Protein AF-0000000075699768 (afdb_homodimer)

Sequence (446 aa):
MLASASRFATNVLIFNASPRAYGNTYKLLEQVKKGVESKGKTAELVQLSQLKFDGCIACLECKLKGKESKPGCVVQDDFTQYIDRIKDVDAFVLGSPVYWSNLSSLYYKAYEKIMYSFHNYDNDKPYKMTRPIKTGLIFSGGAPKDYFDNGYKAMCKQQSDILKFIFKGHSEYMTMPSQLLLPDTSRLHIPSERIEEKKTFNAEHLEELKQNAFEMGVRLASEMLASASRFATNVLIFNASPRAYGNTYKLLEQVKKGVESKGKTAELVQLSQLKFDGCIACLECKLKGKESKPGCVVQDDFTQYIDRIKDVDAFVLGSPVYWSNLSSLYYKAYEKIMYSFHNYDNDKPYKMTRPIKTGLIFSGGAPKDYFDNGYKAMCKQQSDILKFIFKGHSEYMTMPSQLLLPDTSRLHIPSERIEEKKTFNAEHLEELKQNAFEMGVRLASE

Structure (mmCIF, N/CA/C/O backbone):
data_AF-0000000075699768-model_v1
#
loop_
_entity.id
_entity.type
_entity.pdbx_description
1 polymer 'Iron-sulfur flavoprotein, putative'
#
loop_
_atom_site.group_PDB
_atom_site.id
_atom_site.type_symbol
_atom_site.label_atom_id
_atom_site.label_alt_id
_atom_site.label_comp_id
_atom_site.label_asym_id
_atom_site.label_entity_id
_atom_site.label_seq_id
_atom_site.pdbx_PDB_ins_code
_atom_site.Cartn_x
_atom_site.Cartn_y
_atom_site.Cartn_z
_atom_site.occupancy
_atom_site.B_iso_or_equiv
_atom_site.auth_seq_id
_atom_site.auth_comp_id
_atom_site.auth_asym_id
_atom_site.auth_atom_id
_atom_site.pdbx_PDB_model_num
ATOM 1 N N . MET A 1 1 ? 4.984 34.875 37.812 1 28.58 1 MET A N 1
ATOM 2 C CA . MET A 1 1 ? 4.168 34.781 36.594 1 28.58 1 MET A CA 1
ATOM 3 C C . MET A 1 1 ? 4.531 33.5 35.812 1 28.58 1 MET A C 1
ATOM 5 O O . MET A 1 1 ? 5.652 33.375 35.312 1 28.58 1 MET A O 1
ATOM 9 N N . LEU A 1 2 ? 4.203 32.281 36.219 1 28.08 2 LEU A N 1
ATOM 10 C CA . LEU A 1 2 ? 4.691 30.984 35.781 1 28.08 2 LEU A CA 1
ATOM 11 C C . LEU A 1 2 ? 4.621 30.859 34.281 1 28.08 2 LEU A C 1
ATOM 13 O O . LEU A 1 2 ? 3.551 31.047 33.688 1 28.08 2 LEU A O 1
ATOM 17 N N . ALA A 1 3 ? 5.59 31.312 33.5 1 34.59 3 ALA A N 1
ATOM 18 C CA . ALA A 1 3 ? 5.805 31.078 32.094 1 34.59 3 ALA A CA 1
ATOM 19 C C . ALA A 1 3 ? 5.34 29.672 31.688 1 34.59 3 ALA A C 1
ATOM 21 O O . ALA A 1 3 ? 5.91 28.672 32.125 1 34.59 3 ALA A O 1
ATOM 22 N N . SER A 1 4 ? 4.023 29.344 31.703 1 34.34 4 SER A N 1
ATOM 23 C CA . SER A 1 4 ? 3.275 28.109 31.469 1 34.34 4 SER A CA 1
ATOM 24 C C . SER A 1 4 ? 4 27.219 30.469 1 34.34 4 SER A C 1
ATOM 26 O O . SER A 1 4 ? 4.773 27.703 29.641 1 34.34 4 SER A O 1
ATOM 28 N N . ALA A 1 5 ? 4.273 25.969 30.781 1 36.47 5 ALA A N 1
ATOM 29 C CA . ALA A 1 5 ? 4.781 24.828 30.031 1 36.47 5 ALA A CA 1
ATOM 30 C C . ALA A 1 5 ? 4.383 24.922 28.562 1 36.47 5 ALA A C 1
ATOM 32 O O . ALA A 1 5 ? 3.297 24.484 28.172 1 36.47 5 ALA A O 1
ATOM 33 N N . SER A 1 6 ? 4.16 25.922 27.875 1 39.47 6 SER A N 1
ATOM 34 C CA . SER A 1 6 ? 3.963 26.141 26.438 1 39.47 6 SER A CA 1
ATOM 35 C C . SER A 1 6 ? 4.801 25.172 25.609 1 39.47 6 SER A C 1
ATOM 37 O O . SER A 1 6 ? 5.922 25.5 25.219 1 39.47 6 SER A O 1
ATOM 39 N N . ARG A 1 7 ? 5.418 24.047 26.156 1 43.53 7 ARG A N 1
ATOM 40 C CA . ARG A 1 7 ? 6.219 22.906 25.75 1 43.53 7 ARG A CA 1
ATOM 41 C C . ARG A 1 7 ? 6.117 22.656 24.25 1 43.53 7 ARG A C 1
ATOM 43 O O . ARG A 1 7 ? 5.02 22.531 23.703 1 43.53 7 ARG A O 1
ATOM 50 N N . PHE A 1 8 ? 7.082 23.094 23.406 1 52.91 8 PHE A N 1
ATOM 51 C CA . PHE A 1 8 ? 7.422 23.406 22.016 1 52.91 8 PHE A CA 1
ATOM 52 C C . PHE A 1 8 ? 6.957 22.297 21.078 1 52.91 8 PHE A C 1
ATOM 54 O O . PHE A 1 8 ? 7.598 21.25 20.984 1 52.91 8 PHE A O 1
ATOM 61 N N . ALA A 1 9 ? 5.648 22.141 20.906 1 73.5 9 ALA A N 1
ATOM 62 C CA . ALA A 1 9 ? 4.93 21.172 20.078 1 73.5 9 ALA A CA 1
ATOM 63 C C . ALA A 1 9 ? 5.539 21.078 18.688 1 73.5 9 ALA A C 1
ATOM 65 O O . ALA A 1 9 ? 6.082 22.062 18.172 1 73.5 9 ALA A O 1
ATOM 66 N N . THR A 1 10 ? 5.914 19.938 18.297 1 90.25 10 THR A N 1
ATOM 67 C CA . THR A 1 10 ? 6.465 19.656 16.969 1 90.25 10 THR A CA 1
ATOM 68 C C . THR A 1 10 ? 5.66 20.391 15.891 1 90.25 10 THR A C 1
ATOM 70 O O . THR A 1 10 ? 4.43 20.312 15.867 1 90.25 10 THR A O 1
ATOM 73 N N . ASN A 1 11 ? 6.395 21.328 15.156 1 96.12 11 ASN A N 1
ATOM 74 C CA . ASN A 1 11 ? 5.73 22.047 14.07 1 96.12 11 ASN A CA 1
ATOM 75 C C . ASN A 1 11 ? 5.473 21.125 12.875 1 96.12 11 ASN A C 1
ATOM 77 O O . ASN A 1 11 ? 4.441 21.25 12.211 1 96.12 11 ASN A O 1
ATOM 81 N N . VAL A 1 12 ? 6.465 20.297 12.594 1 98.44 12 VAL A N 1
ATOM 82 C CA . VAL A 1 12 ? 6.355 19.422 11.422 1 98.44 12 VAL A CA 1
ATOM 83 C C . VAL A 1 12 ? 6.711 17.984 11.812 1 98.44 12 VAL A C 1
ATOM 85 O O . VAL A 1 12 ? 7.77 17.75 12.398 1 98.44 12 VAL A O 1
ATOM 88 N N . LEU A 1 13 ? 5.801 17.078 11.555 1 98.75 13 LEU A N 1
ATOM 89 C CA . LEU A 1 13 ? 6.07 15.648 11.703 1 98.75 13 LEU A CA 1
ATOM 90 C C . LEU A 1 13 ? 6.539 15.047 10.391 1 98.75 13 LEU A C 1
ATOM 92 O O . LEU A 1 13 ? 5.938 15.289 9.336 1 98.75 13 LEU A O 1
ATOM 96 N N . ILE A 1 14 ? 7.648 14.359 10.422 1 98.94 14 ILE A N 1
ATOM 97 C CA . ILE A 1 14 ? 8.211 13.695 9.25 1 98.94 14 ILE A CA 1
ATOM 98 C C . ILE A 1 14 ? 8.273 12.188 9.492 1 98.94 14 ILE A C 1
ATOM 100 O O . ILE A 1 14 ? 8.961 11.727 10.406 1 98.94 14 ILE A O 1
ATOM 104 N N . PHE A 1 15 ? 7.559 11.43 8.641 1 98.94 15 PHE A N 1
ATOM 105 C CA . PHE A 1 15 ? 7.492 9.984 8.797 1 98.94 15 PHE A CA 1
ATOM 106 C C . PHE A 1 15 ? 8.312 9.281 7.723 1 98.94 15 PHE A C 1
ATOM 108 O O . PHE A 1 15 ? 8.078 9.477 6.531 1 98.94 15 PHE A O 1
ATOM 115 N N . ASN A 1 16 ? 9.289 8.492 8.156 1 98.94 16 ASN A N 1
ATOM 116 C CA . ASN A 1 16 ? 10.062 7.633 7.266 1 98.94 16 ASN A CA 1
ATOM 117 C C . ASN A 1 16 ? 9.453 6.238 7.168 1 98.94 16 ASN A C 1
ATOM 119 O O . ASN A 1 16 ? 9.555 5.441 8.102 1 98.94 16 ASN A O 1
ATOM 123 N N . ALA A 1 17 ? 8.914 5.965 6 1 98.88 17 ALA A N 1
ATOM 124 C CA . ALA A 1 17 ? 8.234 4.684 5.809 1 98.88 17 ALA A CA 1
ATOM 125 C C . ALA A 1 17 ? 9.133 3.686 5.094 1 98.88 17 ALA A C 1
ATOM 127 O O . ALA A 1 17 ? 8.656 2.721 4.492 1 98.88 17 ALA A O 1
ATOM 128 N N . SER A 1 18 ? 10.398 3.941 5.082 1 98.69 18 SER A N 1
ATOM 129 C CA . SER A 1 18 ? 11.375 2.959 4.629 1 98.69 18 SER A CA 1
ATOM 130 C C . SER A 1 18 ? 11.719 1.968 5.734 1 98.69 18 SER A C 1
ATOM 132 O O . SER A 1 18 ? 11.891 2.355 6.895 1 98.69 18 SER A O 1
ATOM 134 N N . PRO A 1 19 ? 11.789 0.681 5.348 1 98.06 19 PRO A N 1
ATOM 135 C CA . PRO A 1 19 ? 12.234 -0.272 6.367 1 98.06 19 PRO A CA 1
ATOM 136 C C . PRO A 1 19 ? 13.648 0.005 6.855 1 98.06 19 PRO A C 1
ATOM 138 O O . PRO A 1 19 ? 13.977 -0.272 8.016 1 98.06 19 PRO A O 1
ATOM 141 N N . ARG A 1 20 ? 14.492 0.471 5.988 1 96.5 20 ARG A N 1
ATOM 142 C CA . ARG A 1 20 ? 15.852 0.847 6.367 1 96.5 20 ARG A CA 1
ATOM 143 C C . ARG A 1 20 ? 15.883 2.252 6.961 1 96.5 20 ARG A C 1
ATOM 145 O O . ARG A 1 20 ? 15.492 3.217 6.301 1 96.5 20 ARG A O 1
ATOM 152 N N . ALA A 1 21 ? 16.438 2.41 8.125 1 96.25 21 ALA A N 1
ATOM 153 C CA . ALA A 1 21 ? 16.359 3.65 8.891 1 96.25 21 ALA A CA 1
ATOM 154 C C . ALA A 1 21 ? 17.234 4.738 8.266 1 96.25 21 ALA A C 1
ATOM 156 O O . ALA A 1 21 ? 16.906 5.922 8.344 1 96.25 21 ALA A O 1
ATOM 157 N N . TYR A 1 22 ? 18.344 4.34 7.691 1 96.56 22 TYR A N 1
ATOM 158 C CA . TYR A 1 22 ? 19.297 5.328 7.215 1 96.56 22 TYR A CA 1
ATOM 159 C C . TYR A 1 22 ? 19.656 5.082 5.754 1 96.56 22 TYR A C 1
ATOM 161 O O . TYR A 1 22 ? 20.844 5.078 5.391 1 96.56 22 TYR A O 1
ATOM 169 N N . GLY A 1 23 ? 18.547 4.812 4.969 1 96.19 23 GLY A N 1
ATOM 170 C CA . GLY A 1 23 ? 18.719 4.566 3.547 1 96.19 23 GLY A CA 1
ATOM 171 C C . GLY A 1 23 ? 18.5 5.801 2.695 1 96.19 23 GLY A C 1
ATOM 172 O O . GLY A 1 23 ? 18.75 6.922 3.143 1 96.19 23 GLY A O 1
ATOM 173 N N . ASN A 1 24 ? 18.109 5.582 1.478 1 96.19 24 ASN A N 1
ATOM 174 C CA . ASN A 1 24 ? 17.953 6.637 0.481 1 96.19 24 ASN A CA 1
ATOM 175 C C . ASN A 1 24 ? 16.844 7.609 0.859 1 96.19 24 ASN A C 1
ATOM 177 O O . ASN A 1 24 ? 17.031 8.828 0.781 1 96.19 24 ASN A O 1
ATOM 181 N N . THR A 1 25 ? 15.727 7.09 1.279 1 98.62 25 THR A N 1
ATOM 182 C CA . THR A 1 25 ? 14.586 7.922 1.656 1 98.62 25 THR A CA 1
ATOM 183 C C . THR A 1 25 ? 14.961 8.859 2.797 1 98.62 25 THR A C 1
ATOM 185 O O . THR A 1 25 ? 14.641 10.055 2.758 1 98.62 25 THR A O 1
ATOM 188 N N . TYR A 1 26 ? 15.688 8.32 3.734 1 98.62 26 TYR A N 1
ATOM 189 C CA . TYR A 1 26 ? 16.125 9.086 4.898 1 98.62 26 TYR A CA 1
ATOM 190 C C . TYR A 1 26 ? 16.984 10.273 4.48 1 98.62 26 TYR A C 1
ATOM 192 O O . TYR A 1 26 ? 16.875 11.359 5.051 1 98.62 26 TYR A O 1
ATOM 200 N N . LYS A 1 27 ? 17.812 10.125 3.521 1 98.19 27 LYS A N 1
ATOM 201 C CA . LYS A 1 27 ? 18.719 11.18 3.068 1 98.19 27 LYS A CA 1
ATOM 202 C C . LYS A 1 27 ? 17.938 12.438 2.693 1 98.19 27 LYS A C 1
ATOM 204 O O . LYS A 1 27 ? 18.359 13.555 3.018 1 98.19 27 LYS A O 1
ATOM 209 N N . LEU A 1 28 ? 16.828 12.25 2.049 1 98.81 28 LEU A N 1
ATOM 210 C CA . LEU A 1 28 ? 16.031 13.414 1.65 1 98.81 28 LEU A CA 1
ATOM 211 C C . LEU A 1 28 ? 15.188 13.922 2.812 1 98.81 28 LEU A C 1
ATOM 213 O O . LEU A 1 28 ? 15.047 15.133 2.994 1 98.81 28 LEU A O 1
ATOM 217 N N . LEU A 1 29 ? 14.688 13.031 3.625 1 98.94 29 LEU A N 1
ATOM 218 C CA . LEU A 1 29 ? 13.859 13.445 4.75 1 98.94 29 LEU A CA 1
ATOM 219 C C . LEU A 1 29 ? 14.672 14.273 5.746 1 98.94 29 LEU A C 1
ATOM 221 O O . LEU A 1 29 ? 14.148 15.211 6.352 1 98.94 29 LEU A O 1
ATOM 225 N N . GLU A 1 30 ? 15.891 13.891 5.914 1 98.88 30 GLU A N 1
ATOM 226 C CA . GLU A 1 30 ? 16.781 14.664 6.789 1 98.88 30 GLU A CA 1
ATOM 227 C C . GLU A 1 30 ? 16.953 16.094 6.277 1 98.88 30 GLU A C 1
ATOM 229 O O . GLU A 1 30 ? 17.031 17.031 7.066 1 98.88 30 GLU A O 1
ATOM 234 N N . GLN A 1 31 ? 17.031 16.25 4.949 1 98.94 31 GLN A N 1
ATOM 235 C CA . GLN A 1 31 ? 17.141 17.594 4.367 1 98.94 31 GLN A CA 1
ATOM 236 C C . GLN A 1 31 ? 15.852 18.391 4.586 1 98.94 31 GLN A C 1
ATOM 238 O O . GLN A 1 31 ? 15.898 19.594 4.832 1 98.94 31 GLN A O 1
ATOM 243 N N . VAL A 1 32 ? 14.672 17.734 4.492 1 98.94 32 VAL A N 1
ATOM 244 C CA . VAL A 1 32 ? 13.414 18.406 4.812 1 98.94 32 VAL A CA 1
ATOM 245 C C . V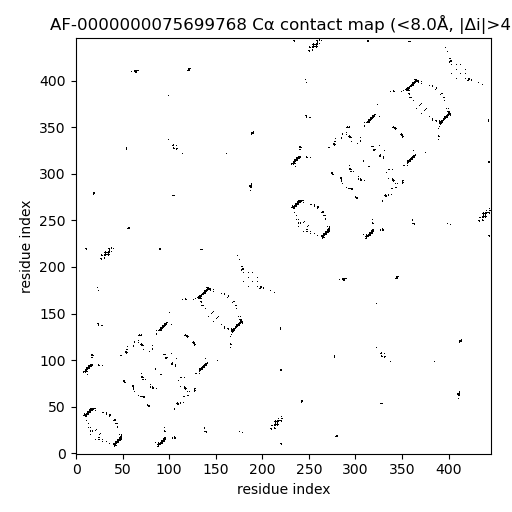AL A 1 32 ? 13.461 18.938 6.242 1 98.94 32 VAL A C 1
ATOM 247 O O . VAL A 1 32 ? 13.094 20.078 6.496 1 98.94 32 VAL A O 1
ATOM 250 N N . LYS A 1 33 ? 13.914 18.031 7.145 1 98.94 33 LYS A N 1
ATOM 251 C CA . LYS A 1 33 ? 14.023 18.438 8.547 1 98.94 33 LYS A CA 1
ATOM 252 C C . LYS A 1 33 ? 14.906 19.672 8.695 1 98.94 33 LYS A C 1
ATOM 254 O O . LYS A 1 33 ? 14.531 20.609 9.398 1 98.94 33 LYS A O 1
ATOM 259 N N . LYS A 1 34 ? 16.031 19.641 8.07 1 98.88 34 LYS A N 1
ATOM 260 C CA . LYS A 1 34 ? 16.938 20.781 8.125 1 98.88 34 LYS A CA 1
ATOM 261 C C . LYS A 1 34 ? 16.281 22.047 7.562 1 98.88 34 LYS A C 1
ATOM 263 O O . LYS A 1 34 ? 16.5 23.141 8.086 1 98.88 34 LYS A O 1
ATOM 268 N N . GLY A 1 35 ? 15.531 21.906 6.477 1 98.88 35 GLY A N 1
ATOM 269 C CA . GLY A 1 35 ? 14.797 23.031 5.918 1 98.88 35 GLY A CA 1
ATOM 270 C C . GLY A 1 35 ? 13.797 23.641 6.891 1 98.88 35 GLY A C 1
ATOM 271 O O . GLY A 1 35 ? 13.719 24.859 7.031 1 98.88 35 GLY A O 1
ATOM 272 N N . VAL A 1 36 ? 13.055 22.781 7.582 1 98.75 36 VAL A N 1
ATOM 273 C CA . VAL A 1 36 ? 12.102 23.234 8.594 1 98.75 36 VAL A CA 1
ATOM 274 C C . VAL A 1 36 ? 12.836 24 9.695 1 98.75 36 VAL A C 1
ATOM 276 O O . VAL A 1 36 ? 12.43 25.094 10.078 1 98.75 36 VAL A O 1
ATOM 279 N N . GLU A 1 37 ? 13.922 23.406 10.117 1 98.44 37 GLU A N 1
ATOM 280 C CA . GLU A 1 37 ? 14.68 23.969 11.234 1 98.44 37 GLU A CA 1
ATOM 281 C C . GLU A 1 37 ? 15.344 25.281 10.852 1 98.44 37 GLU A C 1
ATOM 283 O O . GLU A 1 37 ? 15.531 26.156 11.695 1 98.44 37 GLU A O 1
ATOM 288 N N . SER A 1 38 ? 15.688 25.438 9.633 1 98.31 38 SER A N 1
ATOM 289 C CA . SER A 1 38 ? 16.297 26.672 9.156 1 98.31 38 SER A CA 1
ATOM 290 C C . SER A 1 38 ? 15.336 27.844 9.297 1 98.31 38 SER A C 1
ATOM 292 O O . SER A 1 38 ? 15.766 29 9.305 1 98.31 38 SER A O 1
ATOM 294 N N . LYS A 1 39 ? 14.062 27.609 9.469 1 97.69 39 LYS A N 1
ATOM 295 C CA . LYS A 1 39 ? 13.047 28.641 9.633 1 97.69 39 LYS A CA 1
ATOM 296 C C . LYS A 1 39 ? 12.695 28.844 11.102 1 97.69 39 LYS A C 1
ATOM 298 O O . LYS A 1 39 ? 11.703 29.5 11.43 1 97.69 39 LYS A O 1
ATOM 303 N N . GLY A 1 40 ? 13.461 28.188 12.023 1 96.62 40 GLY A N 1
ATOM 304 C CA . GLY A 1 40 ? 13.242 28.328 13.453 1 96.62 40 GLY A CA 1
ATOM 305 C C . GLY A 1 40 ? 12.109 27.453 13.977 1 96.62 40 GLY A C 1
ATOM 306 O O . GLY A 1 40 ? 11.641 27.656 15.094 1 96.62 40 GLY A O 1
ATOM 307 N N . LYS A 1 41 ? 11.633 26.594 13.125 1 97.5 41 LYS A N 1
ATOM 308 C CA . LYS A 1 41 ? 10.562 25.672 13.523 1 97.5 41 LYS A CA 1
ATOM 309 C C . LYS A 1 41 ? 11.133 24.312 13.906 1 97.5 41 LYS A C 1
ATOM 311 O O . LYS A 1 41 ? 12.281 24 13.594 1 97.5 41 LYS A O 1
ATOM 316 N N . THR A 1 42 ? 10.359 23.531 14.555 1 97.88 42 THR A N 1
ATOM 317 C CA . THR A 1 42 ? 10.797 22.219 15.023 1 97.88 42 THR A CA 1
ATOM 318 C C . THR A 1 42 ? 10.234 21.109 14.133 1 97.88 42 THR A C 1
ATOM 320 O O . THR A 1 42 ? 9.109 21.219 13.656 1 97.88 42 THR A O 1
ATOM 323 N N . ALA A 1 43 ? 11.07 20.125 13.906 1 98.44 43 ALA A N 1
ATOM 324 C CA . ALA A 1 43 ? 10.664 18.938 13.148 1 98.44 43 ALA A CA 1
ATOM 325 C C . ALA A 1 43 ? 11.047 17.656 13.883 1 98.44 43 ALA A C 1
ATOM 327 O O . ALA A 1 43 ? 12.133 17.578 14.469 1 98.44 43 ALA A O 1
ATOM 328 N N . GLU A 1 44 ? 10.18 16.734 13.867 1 98.5 44 GLU A N 1
ATOM 329 C CA . GLU A 1 44 ? 10.445 15.406 14.414 1 98.5 44 GLU A CA 1
ATOM 330 C C . GLU A 1 44 ? 10.422 14.344 13.32 1 98.5 44 GLU A C 1
ATOM 332 O O . GLU A 1 44 ? 9.422 14.188 12.617 1 98.5 44 GLU A O 1
ATOM 337 N N . LEU A 1 45 ? 11.523 13.734 13.156 1 98.69 45 LEU A N 1
ATOM 338 C CA . LEU A 1 45 ? 11.648 12.633 12.203 1 98.69 45 LEU A CA 1
ATOM 339 C C . LEU A 1 45 ? 11.391 11.289 12.883 1 98.69 45 LEU A C 1
ATOM 341 O O . LEU A 1 45 ? 12.117 10.914 13.805 1 98.69 45 LEU A O 1
ATOM 345 N N . VAL A 1 46 ? 10.359 10.602 12.453 1 98.81 46 VAL A N 1
ATOM 346 C CA . VAL A 1 46 ? 9.898 9.359 13.062 1 98.81 46 VAL A CA 1
ATOM 347 C C . VAL A 1 46 ? 10.18 8.188 12.125 1 98.81 46 VAL A C 1
ATOM 349 O O . VAL A 1 46 ? 9.734 8.188 10.977 1 98.81 46 VAL A O 1
ATOM 352 N N . GLN A 1 47 ? 10.914 7.234 12.602 1 98.88 47 GLN A N 1
ATOM 353 C CA . GLN A 1 47 ? 11.172 6.012 11.859 1 98.88 47 GLN A CA 1
ATOM 354 C C . GLN A 1 47 ? 10.062 4.988 12.078 1 98.88 47 GLN A C 1
ATOM 356 O O . GLN A 1 47 ? 10.023 4.316 13.109 1 98.88 47 GLN A O 1
ATOM 361 N N . LEU A 1 48 ? 9.258 4.75 11.062 1 98.81 48 LEU A N 1
ATOM 362 C CA . LEU A 1 48 ? 8.055 3.945 11.242 1 98.81 48 LEU A CA 1
ATOM 363 C C . LEU A 1 48 ? 8.406 2.488 11.523 1 98.81 48 LEU A C 1
ATOM 365 O O . LEU A 1 48 ? 7.699 1.806 12.266 1 98.81 48 LEU A O 1
ATOM 369 N N . SER A 1 49 ? 9.5 2.012 10.914 1 98.44 49 SER A N 1
ATOM 370 C CA . SER A 1 49 ? 9.883 0.611 11.078 1 98.44 49 SER A CA 1
ATOM 371 C C . SER A 1 49 ? 10.273 0.308 12.523 1 98.44 49 SER A C 1
ATOM 373 O O . SER A 1 49 ? 10.383 -0.857 12.906 1 98.44 49 SER A O 1
ATOM 375 N N . GLN A 1 50 ? 10.461 1.329 13.336 1 98.19 50 GLN A N 1
ATOM 376 C CA . GLN A 1 50 ? 10.844 1.145 14.734 1 98.19 50 GLN A CA 1
ATOM 377 C C . GLN A 1 50 ? 9.633 1.211 15.656 1 98.19 50 GLN A C 1
ATOM 379 O O . GLN A 1 50 ? 9.758 1.06 16.875 1 98.19 50 GLN A O 1
ATOM 384 N N . LEU A 1 51 ? 8.477 1.453 15.109 1 98.38 51 LEU A N 1
ATOM 385 C CA . LEU A 1 51 ? 7.219 1.48 15.852 1 98.38 51 LEU A CA 1
ATOM 386 C C . LEU A 1 51 ? 6.473 0.159 15.711 1 98.38 51 LEU A C 1
ATOM 388 O O . LEU A 1 51 ? 6.465 -0.441 14.633 1 98.38 51 LEU A O 1
ATOM 392 N N . LYS A 1 52 ? 5.906 -0.233 16.766 1 97.56 52 LYS A N 1
ATOM 393 C CA . LYS A 1 52 ? 4.98 -1.361 16.719 1 97.56 52 LYS A CA 1
ATOM 394 C C . LYS A 1 52 ? 3.555 -0.892 16.453 1 97.56 52 LYS A C 1
ATOM 396 O O . LYS A 1 52 ? 2.875 -0.403 17.359 1 97.56 52 LYS A O 1
ATOM 401 N N . PHE A 1 53 ? 3.115 -1.043 15.195 1 97.94 53 PHE A N 1
ATOM 402 C CA . PHE A 1 53 ? 1.761 -0.653 14.82 1 97.94 53 PHE A CA 1
ATOM 403 C C . PHE A 1 53 ? 1.32 -1.381 13.555 1 97.94 53 PHE A C 1
ATOM 405 O O . PHE A 1 53 ? 2.148 -1.943 12.836 1 97.94 53 PHE A O 1
ATOM 412 N N . ASP A 1 54 ? 0.044 -1.486 13.367 1 96.12 54 ASP A N 1
ATOM 413 C CA . ASP A 1 54 ? -0.545 -2.043 12.148 1 96.12 54 ASP A CA 1
ATOM 414 C C . ASP A 1 54 ? -1.419 -1.01 11.438 1 96.12 54 ASP A C 1
ATOM 416 O O . ASP A 1 54 ? -1.523 0.135 11.891 1 96.12 54 ASP A O 1
ATOM 420 N N . GLY A 1 55 ? -1.902 -1.388 10.25 1 97.56 55 GLY A N 1
ATOM 421 C CA . GLY A 1 55 ? -2.838 -0.53 9.539 1 97.56 55 GLY A CA 1
ATOM 422 C C . GLY A 1 55 ? -4.23 -0.542 10.141 1 97.56 55 GLY A C 1
ATOM 423 O O . GLY A 1 55 ? -4.434 -1.055 11.242 1 97.56 55 GLY A O 1
ATOM 424 N N . CYS A 1 56 ? -5.121 0.077 9.5 1 97.94 56 CYS A N 1
ATOM 425 C CA . CYS A 1 56 ? -6.516 0.135 9.914 1 97.94 56 CYS A CA 1
ATOM 426 C C . CYS A 1 56 ? -7.113 -1.264 10.016 1 97.94 56 CYS A C 1
ATOM 428 O O . CYS A 1 56 ? -6.918 -2.094 9.133 1 97.94 56 CYS A O 1
ATOM 430 N N . ILE A 1 57 ? -7.855 -1.487 11.062 1 97.62 57 ILE A N 1
ATOM 431 C CA . ILE A 1 57 ? -8.461 -2.801 11.242 1 97.62 57 ILE A CA 1
ATOM 432 C C . ILE A 1 57 ? -9.922 -2.762 10.797 1 97.62 57 ILE A C 1
ATOM 434 O O . ILE A 1 57 ? -10.672 -3.711 11.031 1 97.62 57 ILE A O 1
ATOM 438 N N . ALA A 1 58 ? -10.305 -1.651 10.258 1 97.06 58 ALA A N 1
ATOM 439 C CA . ALA A 1 58 ? -11.625 -1.443 9.664 1 97.06 58 ALA A CA 1
ATOM 440 C C . ALA A 1 58 ? -12.727 -1.692 10.688 1 97.06 58 ALA A C 1
ATOM 442 O O . ALA A 1 58 ? -13.781 -2.248 10.352 1 97.06 58 ALA A O 1
ATOM 443 N N . CYS A 1 59 ? -12.531 -1.247 11.898 1 96.06 59 CYS A N 1
ATOM 444 C CA . CYS A 1 59 ? -13.555 -1.412 12.93 1 96.06 59 CYS A CA 1
ATOM 445 C C . CYS A 1 59 ? -14.617 -0.332 12.812 1 96.06 59 CYS A C 1
ATOM 447 O O . CYS A 1 59 ? -15.719 -0.481 13.344 1 96.06 59 CYS A O 1
ATOM 449 N N . LEU A 1 60 ? -14.273 0.812 12.258 1 95.88 60 LEU A N 1
ATOM 450 C CA . LEU A 1 60 ? -15.148 1.921 11.898 1 95.88 60 LEU A CA 1
ATOM 451 C C . LEU A 1 60 ? -15.64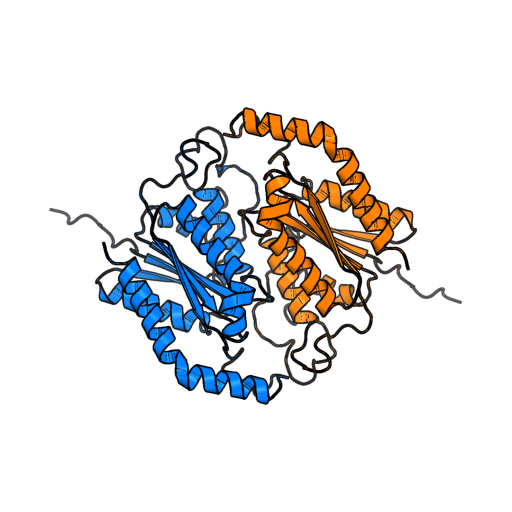1 2.65 13.141 1 95.88 60 LEU A C 1
ATOM 453 O O . LEU A 1 60 ? -16.641 3.379 13.094 1 95.88 60 LEU A O 1
ATOM 457 N N . GLU A 1 61 ? -14.953 2.443 14.25 1 96.38 61 GLU A N 1
ATOM 458 C CA . GLU A 1 61 ? -15.266 3.223 15.445 1 96.38 61 GLU A CA 1
ATOM 459 C C . GLU A 1 61 ? -15.141 4.719 15.172 1 96.38 61 GLU A C 1
ATOM 461 O O . GLU A 1 61 ? -15.891 5.523 15.734 1 96.38 61 GLU A O 1
ATOM 466 N N . CYS A 1 62 ? -14.258 5.043 14.336 1 96 62 CYS A N 1
ATOM 467 C CA . CYS A 1 62 ? -13.984 6.438 14.016 1 96 62 CYS A CA 1
ATOM 468 C C . CYS A 1 62 ? -15.078 7.012 13.117 1 96 62 CYS A C 1
ATOM 470 O O . CYS A 1 62 ? -15.07 8.203 12.812 1 96 62 CYS A O 1
ATOM 472 N N . LYS A 1 63 ? -16 6.164 12.695 1 95.94 63 LYS A N 1
ATOM 473 C CA . LYS A 1 63 ? -17.062 6.605 11.797 1 95.94 63 LYS A CA 1
ATOM 474 C C . LYS A 1 63 ? -18.422 6.582 12.492 1 95.94 63 LYS A C 1
ATOM 476 O O . LYS A 1 63 ? -19.453 6.809 11.852 1 95.94 63 LYS A O 1
ATOM 481 N N . LEU A 1 64 ? -18.484 6.273 13.75 1 95.88 64 LEU A N 1
ATOM 482 C CA . LEU A 1 64 ? -19.719 6.223 14.508 1 95.88 64 LEU A CA 1
ATOM 483 C C . LEU A 1 64 ? -20.375 7.602 14.586 1 95.88 64 LEU A C 1
ATOM 485 O O . LEU A 1 64 ? -19.672 8.617 14.562 1 95.88 64 LEU A O 1
ATOM 489 N N . LYS A 1 65 ? -21.688 7.566 14.711 1 94.94 65 LYS A N 1
ATOM 490 C CA . LYS A 1 65 ? -22.406 8.812 14.977 1 94.94 65 LYS A CA 1
ATOM 491 C C . LYS A 1 65 ? -21.859 9.508 16.219 1 94.94 65 LYS A C 1
ATOM 493 O O . LYS A 1 65 ? -21.594 8.859 17.234 1 94.94 65 LYS A O 1
ATOM 498 N N . GLY A 1 66 ? -21.641 10.812 16.109 1 92.81 66 GLY A N 1
ATOM 499 C CA . GLY A 1 66 ? -21.109 11.578 17.219 1 92.81 66 GLY A CA 1
ATOM 500 C C . GLY A 1 66 ? -19.594 11.75 17.156 1 92.81 66 GLY A C 1
ATOM 501 O O . GLY A 1 66 ? -19.016 12.492 17.953 1 92.81 66 GLY A O 1
ATOM 502 N N . LYS A 1 67 ? -18.953 11.102 16.234 1 91.56 67 LYS A N 1
ATOM 503 C CA . LYS A 1 67 ? -17.5 11.172 16.109 1 91.56 67 LYS A CA 1
ATOM 504 C C . LYS A 1 67 ? -17.094 12.047 14.93 1 91.56 67 LYS A C 1
ATOM 506 O O . LYS A 1 67 ? -15.922 12.078 14.547 1 91.56 67 LYS A O 1
ATOM 511 N N . GLU A 1 68 ? -18 12.781 14.336 1 87.88 68 GLU A N 1
ATOM 512 C CA . GLU A 1 68 ? -17.797 13.5 13.086 1 87.88 68 GLU A CA 1
ATOM 513 C C . GLU A 1 68 ? -16.766 14.617 13.25 1 87.88 68 GLU A 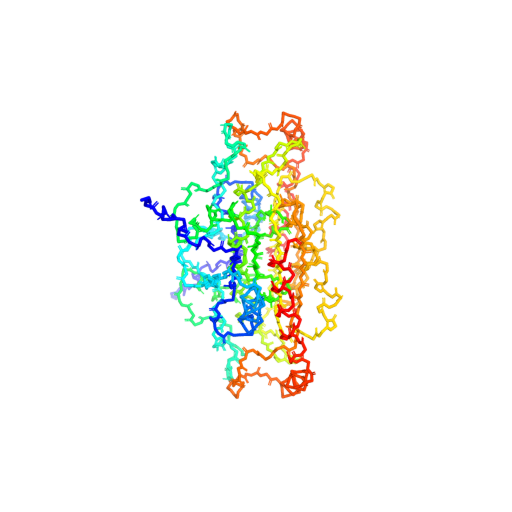C 1
ATOM 515 O O . GLU A 1 68 ? -16.156 15.062 12.273 1 87.88 68 GLU A O 1
ATOM 520 N N . SER A 1 69 ? -16.516 15.055 14.422 1 84.56 69 SER A N 1
ATOM 521 C CA . SER A 1 69 ? -15.609 16.172 14.633 1 84.56 69 SER A CA 1
ATOM 522 C C . SER A 1 69 ? -14.422 15.766 15.492 1 84.56 69 SER A C 1
ATOM 524 O O . SER A 1 69 ? -13.734 16.609 16.062 1 84.56 69 SER A O 1
ATOM 526 N N . LYS A 1 70 ? -14.203 14.461 15.562 1 88.62 70 LYS A N 1
ATOM 527 C CA . LYS A 1 70 ? -13.156 13.977 16.453 1 88.62 70 LYS A CA 1
ATOM 528 C C . LYS A 1 70 ? -12.195 13.047 15.719 1 88.62 70 LYS A C 1
ATOM 530 O O . LYS A 1 70 ? -12.43 11.844 15.641 1 88.62 70 LYS A O 1
ATOM 535 N N . PRO A 1 71 ? -11.094 13.656 15.273 1 93.5 71 PRO A N 1
ATOM 536 C CA . PRO A 1 71 ? -10.102 12.758 14.68 1 93.5 71 PRO A CA 1
ATOM 537 C C . PRO A 1 71 ? -9.508 11.781 15.695 1 93.5 71 PRO A C 1
ATOM 539 O O . PRO A 1 71 ? -9.398 12.109 16.875 1 93.5 71 PRO A O 1
ATOM 542 N N . GLY A 1 72 ? -9.227 10.578 15.172 1 93.94 72 GLY A N 1
ATOM 543 C CA . GLY A 1 72 ? -8.602 9.625 16.062 1 93.94 72 GLY A CA 1
ATOM 544 C C . GLY A 1 72 ? -8.859 8.18 15.664 1 93.94 72 GLY A C 1
ATOM 545 O O . GLY A 1 72 ? -9.664 7.91 14.766 1 93.94 72 GLY A O 1
ATOM 546 N N . CYS A 1 73 ? -8.172 7.324 16.328 1 96.25 73 CYS A N 1
ATOM 547 C CA . CYS A 1 73 ? -8.289 5.879 16.156 1 96.25 73 CYS A CA 1
ATOM 548 C C . CYS A 1 73 ? -8.406 5.191 17.516 1 96.25 73 CYS A C 1
ATOM 550 O O . CYS A 1 73 ? -7.672 5.52 18.453 1 96.25 73 CYS A O 1
ATOM 552 N N . VAL A 1 74 ? -9.258 4.258 17.625 1 96.56 74 VAL A N 1
ATOM 553 C CA . VAL A 1 74 ? -9.516 3.592 18.906 1 96.56 74 VAL A CA 1
ATOM 554 C C . VAL A 1 74 ? -8.398 2.592 19.188 1 96.56 74 VAL A C 1
ATOM 556 O O . VAL A 1 74 ? -8.195 2.197 20.344 1 96.56 74 VAL A O 1
ATOM 559 N N . VAL A 1 75 ? -7.758 2.121 18.125 1 96.75 75 VAL A N 1
ATOM 560 C CA . VAL A 1 75 ? -6.66 1.174 18.312 1 96.75 75 VAL A CA 1
ATOM 561 C C . VAL A 1 75 ? -5.453 1.89 18.906 1 96.75 75 VAL A C 1
ATOM 563 O O . VAL A 1 75 ? -4.973 2.881 18.359 1 96.75 75 VAL A O 1
ATOM 566 N N . GLN A 1 76 ? -5.016 1.361 20.031 1 96.75 76 GLN A N 1
ATOM 567 C CA . GLN A 1 76 ? -3.855 1.957 20.688 1 96.75 76 GLN A CA 1
ATOM 568 C C . GLN A 1 76 ? -2.578 1.198 20.344 1 96.75 76 GLN A C 1
ATOM 570 O O . GLN A 1 76 ? -2.461 0.004 20.625 1 96.75 76 GLN A O 1
ATOM 575 N N . ASP A 1 77 ? -1.704 1.848 19.703 1 97.44 77 ASP A N 1
ATOM 576 C CA . ASP A 1 77 ? -0.373 1.34 19.391 1 97.44 77 ASP A CA 1
ATOM 577 C C . ASP A 1 77 ? 0.641 2.477 19.297 1 97.44 77 ASP A C 1
ATOM 579 O O . ASP A 1 77 ? 0.349 3.609 19.688 1 97.44 77 ASP A O 1
ATOM 583 N N . ASP A 1 78 ? 1.857 2.24 18.844 1 98.25 78 ASP A N 1
ATOM 584 C CA . ASP A 1 78 ? 2.932 3.227 18.891 1 98.25 78 ASP A CA 1
ATOM 585 C C . ASP A 1 78 ? 2.656 4.383 17.938 1 98.25 78 ASP A C 1
ATOM 587 O O . ASP A 1 78 ? 3.262 5.453 18.047 1 98.25 78 ASP A O 1
ATOM 591 N N . PHE A 1 79 ? 1.737 4.188 16.984 1 98.19 79 PHE A N 1
ATOM 592 C CA . PHE A 1 79 ? 1.512 5.215 15.969 1 98.19 79 PHE A CA 1
ATOM 593 C C . PHE A 1 79 ? 0.358 6.129 16.375 1 98.19 79 PHE A C 1
ATOM 595 O O . PHE A 1 79 ? 0.229 7.238 15.852 1 98.19 79 PHE A O 1
ATOM 602 N N . THR A 1 80 ? -0.511 5.707 17.219 1 95.94 80 THR A N 1
ATOM 603 C CA . THR A 1 80 ? -1.74 6.406 17.578 1 95.94 80 THR A CA 1
ATOM 604 C C . THR A 1 80 ? -1.433 7.801 18.109 1 95.94 80 THR A C 1
ATOM 606 O O . THR A 1 80 ? -2.172 8.75 17.844 1 95.94 80 THR A O 1
ATOM 609 N N . GLN A 1 81 ? -0.4 7.883 18.828 1 96 81 GLN A N 1
ATOM 610 C CA . GLN A 1 81 ? -0.029 9.18 19.375 1 96 81 GLN A CA 1
ATOM 611 C C . GLN A 1 81 ? 0.193 10.203 18.266 1 96 81 GLN A C 1
ATOM 613 O O . GLN A 1 81 ? -0.049 11.398 18.453 1 96 81 GLN A O 1
ATOM 618 N N . TYR A 1 82 ? 0.713 9.758 17.188 1 97.25 82 TYR A N 1
ATOM 619 C CA . TYR A 1 82 ? 1.001 10.68 16.094 1 97.25 82 TYR A CA 1
ATOM 620 C C . TYR A 1 82 ? -0.281 11.109 15.391 1 97.25 82 TYR A C 1
ATOM 622 O O . TYR A 1 82 ? -0.36 12.219 14.852 1 97.25 82 TYR A O 1
ATOM 630 N N . ILE A 1 83 ? -1.284 10.25 15.383 1 95.62 83 ILE A N 1
ATOM 631 C CA . ILE A 1 83 ? -2.588 10.656 14.875 1 95.62 83 ILE A CA 1
ATOM 632 C C . ILE A 1 83 ? -3.104 11.859 15.664 1 95.62 83 ILE A C 1
ATOM 634 O O . ILE A 1 83 ? -3.555 12.852 15.086 1 95.62 83 ILE A O 1
ATOM 638 N N . ASP A 1 84 ? -2.918 11.789 16.938 1 92.56 84 ASP A N 1
ATOM 639 C CA . ASP A 1 84 ? -3.381 12.852 17.828 1 92.56 84 ASP A CA 1
ATOM 640 C C . ASP A 1 84 ? -2.564 14.125 17.625 1 92.56 84 ASP A C 1
ATOM 642 O O . ASP A 1 84 ? -3.092 15.234 17.75 1 92.56 84 ASP A O 1
ATOM 646 N N . ARG A 1 85 ? -1.381 13.945 17.312 1 95.56 85 ARG A N 1
ATOM 647 C CA . ARG A 1 85 ? -0.48 15.086 17.188 1 95.56 85 ARG A CA 1
ATOM 648 C C . ARG A 1 85 ? -0.626 15.758 15.82 1 95.56 85 ARG A C 1
ATOM 650 O O . ARG A 1 85 ? -0.36 16.953 15.68 1 95.56 85 ARG A O 1
ATOM 657 N N . ILE A 1 86 ? -1.058 15.078 14.82 1 96.25 86 ILE A N 1
ATOM 658 C CA . ILE A 1 86 ? -1.182 15.609 13.469 1 96.25 86 ILE A CA 1
ATOM 659 C C . ILE A 1 86 ? -2.162 16.781 13.461 1 96.25 86 ILE A C 1
ATOM 661 O O . ILE A 1 86 ? -1.991 17.734 12.703 1 96.25 86 ILE A O 1
ATOM 665 N N . LYS A 1 87 ? -3.109 16.828 14.352 1 90.31 87 LYS A N 1
ATOM 666 C CA . LYS A 1 87 ? -4.121 17.875 14.422 1 90.31 87 LYS A CA 1
ATOM 667 C C . LYS A 1 87 ? -3.488 19.219 14.766 1 90.31 87 LYS A C 1
ATOM 669 O O . LYS A 1 87 ? -4.078 20.266 14.508 1 90.31 87 LYS A O 1
ATOM 674 N N . ASP A 1 88 ? -2.305 19.141 15.32 1 92.5 88 ASP A N 1
ATOM 675 C CA . ASP A 1 88 ? -1.748 20.344 15.922 1 92.5 88 ASP A CA 1
ATOM 676 C C . ASP A 1 88 ? -0.5 20.812 15.164 1 92.5 88 ASP A C 1
ATOM 678 O O . ASP A 1 88 ? 0.135 21.797 15.555 1 92.5 88 ASP A O 1
ATOM 682 N N . VAL A 1 89 ? -0.111 20.125 14.125 1 95.88 89 VAL A N 1
ATOM 683 C CA . VAL A 1 89 ? 1.11 20.5 13.414 1 95.88 89 VAL A CA 1
ATOM 684 C C . VAL A 1 89 ? 0.768 21.406 12.234 1 95.88 89 VAL A C 1
ATOM 686 O O . VAL A 1 89 ? -0.384 21.453 11.805 1 95.88 89 VAL A O 1
ATOM 689 N N . ASP A 1 90 ? 1.878 22.125 11.766 1 95.56 90 ASP A N 1
ATOM 690 C CA . ASP A 1 90 ? 1.744 22.938 10.555 1 95.56 90 ASP A CA 1
ATOM 691 C C . ASP A 1 90 ? 1.706 22.062 9.305 1 95.56 90 ASP A C 1
ATOM 693 O O . ASP A 1 90 ? 1.02 22.375 8.336 1 95.56 90 ASP A O 1
ATOM 697 N N . ALA A 1 91 ? 2.467 21 9.367 1 98.25 91 ALA A N 1
ATOM 698 C CA . ALA A 1 91 ? 2.609 20.094 8.227 1 98.25 91 ALA A CA 1
ATOM 699 C C . ALA A 1 91 ? 3.064 18.719 8.664 1 98.25 91 ALA A C 1
ATOM 701 O O . ALA A 1 91 ? 3.588 18.547 9.773 1 98.25 91 ALA A O 1
ATOM 702 N N . PHE A 1 92 ? 2.793 17.75 7.855 1 98.62 92 PHE A N 1
ATOM 703 C CA . PHE A 1 92 ? 3.473 16.469 8.023 1 98.62 92 PHE A CA 1
ATOM 704 C C . PHE A 1 92 ? 3.953 15.938 6.68 1 98.62 92 PHE A C 1
ATOM 706 O O . PHE A 1 92 ? 3.424 16.312 5.629 1 98.62 92 PHE A O 1
ATOM 713 N N . VAL A 1 93 ? 5.055 15.188 6.715 1 98.94 93 VAL A N 1
ATOM 714 C CA . VAL A 1 93 ? 5.715 14.625 5.543 1 98.94 93 VAL A CA 1
ATOM 715 C C . VAL A 1 93 ? 5.758 13.102 5.652 1 98.94 93 VAL A C 1
ATOM 717 O O . VAL A 1 93 ? 6.023 12.562 6.727 1 98.94 93 VAL A O 1
ATOM 720 N N . LEU A 1 94 ? 5.457 12.406 4.594 1 98.94 94 LEU A N 1
ATOM 721 C CA . LEU A 1 94 ? 5.641 10.969 4.48 1 98.94 94 LEU A CA 1
ATOM 722 C C . LEU A 1 94 ? 6.664 10.633 3.398 1 98.94 94 LEU A C 1
ATOM 724 O O . LEU A 1 94 ? 6.551 11.102 2.266 1 98.94 94 LEU A O 1
ATOM 728 N N . GLY A 1 95 ? 7.688 9.914 3.707 1 98.94 95 GLY A N 1
ATOM 729 C CA . GLY A 1 95 ? 8.648 9.391 2.75 1 98.94 95 GLY A CA 1
ATOM 730 C C . GLY A 1 95 ? 8.562 7.883 2.594 1 98.94 95 GLY A C 1
ATOM 731 O O . GLY A 1 95 ? 8.461 7.156 3.584 1 98.94 95 GLY A O 1
ATOM 732 N N . SER A 1 96 ? 8.617 7.426 1.412 1 98.94 96 SER A N 1
ATOM 733 C CA . SER A 1 96 ? 8.5 5.996 1.147 1 98.94 96 SER A CA 1
ATOM 734 C C . SER A 1 96 ? 9.352 5.586 -0.05 1 98.94 96 SER A C 1
ATOM 736 O O . SER A 1 96 ? 9.438 6.32 -1.038 1 98.94 96 SER A O 1
ATOM 738 N N . PRO A 1 97 ? 10 4.395 0.012 1 98.62 97 PRO A N 1
ATOM 739 C CA . PRO A 1 97 ? 10.469 3.803 -1.243 1 98.62 97 PRO A CA 1
ATOM 740 C C . PRO A 1 97 ? 9.32 3.338 -2.139 1 98.62 97 PRO A C 1
ATOM 742 O O . PRO A 1 97 ? 8.172 3.264 -1.69 1 98.62 97 PRO A O 1
ATOM 745 N N . VAL A 1 98 ? 9.633 3.166 -3.406 1 98.12 98 VAL A N 1
ATOM 746 C CA . VAL A 1 98 ? 8.711 2.533 -4.348 1 98.12 98 VAL A CA 1
ATOM 747 C C . VAL A 1 98 ? 9.102 1.067 -4.539 1 98.12 98 VAL A C 1
ATOM 749 O O . VAL A 1 98 ? 10.211 0.766 -4.98 1 98.12 98 VAL A O 1
ATOM 752 N N . TYR A 1 99 ? 8.234 0.164 -4.129 1 96.31 99 TYR A N 1
ATOM 753 C CA . TYR A 1 99 ? 8.398 -1.28 -4.258 1 96.31 99 TYR A CA 1
ATOM 754 C C . TYR A 1 99 ? 7.438 -1.848 -5.297 1 96.31 99 TYR A C 1
ATOM 756 O O . TYR A 1 99 ? 6.234 -1.939 -5.051 1 96.31 99 TYR A O 1
ATOM 764 N N . TRP A 1 100 ? 8.062 -2.213 -6.477 1 93.94 100 TRP A N 1
ATOM 765 C CA . TRP A 1 100 ? 7.273 -2.826 -7.539 1 93.94 100 TRP A CA 1
ATOM 766 C C . TRP A 1 100 ? 6.047 -1.981 -7.863 1 93.94 100 TRP A C 1
ATOM 768 O O . TRP A 1 100 ? 4.918 -2.484 -7.855 1 93.94 100 TRP A O 1
ATOM 778 N N . SER A 1 101 ? 6.25 -0.705 -8.031 1 94.44 101 SER A N 1
ATOM 779 C CA . SER A 1 101 ? 5.273 0.269 -8.5 1 94.44 101 SER A CA 1
ATOM 780 C C . SER A 1 101 ? 4.266 0.616 -7.41 1 94.44 101 SER A C 1
ATOM 782 O O . SER A 1 101 ? 3.197 1.16 -7.695 1 94.44 101 SER A O 1
ATOM 784 N N . ASN A 1 102 ? 4.559 0.26 -6.215 1 97.25 102 ASN A N 1
ATOM 785 C CA . ASN A 1 102 ? 3.779 0.649 -5.043 1 97.25 102 ASN A CA 1
ATOM 786 C C . ASN A 1 102 ? 4.664 1.274 -3.967 1 97.25 102 ASN A C 1
ATOM 788 O O . ASN A 1 102 ? 5.891 1.229 -4.062 1 97.25 102 ASN A O 1
ATOM 792 N N . LEU A 1 103 ? 3.982 1.914 -3.021 1 98.5 103 LEU A N 1
ATOM 793 C CA . LEU A 1 103 ? 4.711 2.4 -1.855 1 98.5 103 LEU A CA 1
ATOM 794 C C . LEU A 1 103 ? 4.848 1.303 -0.805 1 98.5 103 LEU A C 1
ATOM 796 O O . LEU A 1 103 ? 4.293 0.215 -0.961 1 98.5 103 LEU A O 1
ATOM 800 N N . SER A 1 104 ? 5.672 1.577 0.171 1 98.75 104 SER A N 1
ATOM 801 C CA . SER A 1 104 ? 5.957 0.531 1.147 1 98.75 104 SER A CA 1
ATOM 802 C C . SER A 1 104 ? 4.73 0.219 1.998 1 98.75 104 SER A C 1
ATOM 804 O O . SER A 1 104 ? 3.889 1.091 2.23 1 98.75 104 SER A O 1
ATOM 806 N N . SER A 1 105 ? 4.672 -1.031 2.473 1 98.69 105 SER A N 1
ATOM 807 C CA . SER A 1 105 ? 3.578 -1.406 3.365 1 98.69 105 SER A CA 1
ATOM 808 C C . SER A 1 105 ? 3.561 -0.533 4.613 1 98.69 105 SER A C 1
ATOM 810 O O . SER A 1 105 ? 2.494 -0.242 5.16 1 98.69 105 SER A O 1
ATOM 812 N N . LEU A 1 106 ? 4.703 -0.067 5.078 1 98.75 106 LEU A N 1
ATOM 813 C CA . LEU A 1 106 ? 4.793 0.85 6.211 1 98.75 106 LEU A CA 1
ATOM 814 C C . LEU A 1 106 ? 4.066 2.156 5.91 1 98.75 106 LEU A C 1
ATOM 816 O O . LEU A 1 106 ? 3.342 2.68 6.762 1 98.75 106 LEU A O 1
ATOM 820 N N . TYR A 1 107 ? 4.305 2.662 4.707 1 98.88 107 TYR A N 1
ATOM 821 C CA . TYR A 1 107 ? 3.592 3.852 4.262 1 98.88 107 TYR A CA 1
ATOM 822 C C . TYR A 1 107 ? 2.084 3.654 4.359 1 98.88 107 TYR A C 1
ATOM 824 O O . TYR A 1 107 ? 1.377 4.492 4.926 1 98.88 107 TYR A O 1
ATOM 832 N N . TYR A 1 108 ? 1.641 2.52 3.881 1 98.81 108 TYR A N 1
ATOM 833 C CA . TYR A 1 108 ? 0.2 2.312 3.783 1 98.81 108 TYR A CA 1
ATOM 834 C C . TYR A 1 108 ? -0.409 2.059 5.156 1 98.81 108 TYR A C 1
ATOM 836 O O . TYR A 1 108 ? -1.553 2.439 5.418 1 98.81 108 TYR A O 1
ATOM 844 N N . LYS A 1 109 ? 0.327 1.445 6.066 1 98.69 109 LYS A N 1
ATOM 845 C CA . LYS A 1 109 ? -0.152 1.338 7.441 1 98.69 109 LYS A CA 1
ATOM 846 C C . LYS A 1 109 ? -0.471 2.713 8.023 1 98.69 109 LYS A C 1
ATOM 848 O O . LYS A 1 109 ? -1.572 2.938 8.531 1 98.69 109 LYS A O 1
ATOM 853 N N . ALA A 1 110 ? 0.461 3.6 7.914 1 98.81 110 ALA A N 1
ATOM 854 C CA . ALA A 1 110 ? 0.304 4.945 8.461 1 98.81 110 ALA A CA 1
ATOM 855 C C . ALA A 1 110 ? -0.786 5.715 7.719 1 98.81 110 ALA A C 1
ATOM 857 O O . ALA A 1 110 ? -1.642 6.348 8.344 1 98.81 110 ALA A O 1
ATOM 858 N N . TYR A 1 111 ? -0.725 5.617 6.434 1 98.69 111 TYR A N 1
ATOM 859 C CA . TYR A 1 111 ? -1.652 6.328 5.559 1 98.69 111 TYR A CA 1
ATOM 860 C C . TYR A 1 111 ? -3.096 5.953 5.875 1 98.69 111 TYR A C 1
ATOM 862 O O . TYR A 1 111 ? -3.955 6.828 6.008 1 98.69 111 TYR A O 1
ATOM 870 N N . GLU A 1 112 ? -3.344 4.652 6.016 1 98.44 112 GLU A N 1
ATOM 871 C CA . GLU A 1 112 ? -4.684 4.176 6.344 1 98.44 112 GLU A CA 1
ATOM 872 C C . GLU A 1 112 ? -5.18 4.781 7.652 1 98.44 112 GLU A C 1
ATOM 874 O O . GLU A 1 112 ? -6.285 5.328 7.715 1 98.44 112 GLU A O 1
ATOM 879 N N . LYS A 1 113 ? -4.359 4.707 8.625 1 98.06 113 LYS A N 1
ATOM 880 C CA . LYS A 1 113 ? -4.758 5.203 9.938 1 98.06 113 LYS A CA 1
ATOM 881 C C . LYS A 1 113 ? -4.977 6.711 9.914 1 98.06 113 LYS A C 1
ATOM 883 O O . LYS A 1 113 ? -5.93 7.219 10.516 1 98.06 113 LYS A O 1
ATOM 888 N N . ILE A 1 114 ? -4.117 7.43 9.25 1 98.25 114 ILE A N 1
ATOM 889 C CA . ILE A 1 114 ? -4.25 8.875 9.141 1 98.25 114 ILE A CA 1
ATOM 890 C C . ILE A 1 114 ? -5.543 9.227 8.406 1 98.25 114 ILE A C 1
ATOM 892 O O . ILE A 1 114 ? -6.355 10.008 8.906 1 98.25 114 ILE A O 1
ATOM 896 N N . MET A 1 115 ? -5.777 8.617 7.277 1 97.31 115 MET A N 1
ATOM 897 C CA . MET A 1 115 ? -6.891 8.977 6.41 1 97.31 115 MET A CA 1
ATOM 898 C C . MET A 1 115 ? -8.227 8.656 7.074 1 97.31 115 MET A C 1
ATOM 900 O O . MET A 1 115 ? -9.148 9.477 7.055 1 97.31 115 MET A O 1
ATOM 904 N N . TYR A 1 116 ? -8.336 7.531 7.688 1 96.56 116 TYR A N 1
ATOM 905 C CA . TYR A 1 116 ? -9.602 7.176 8.32 1 96.56 116 TYR A CA 1
ATOM 906 C C . TYR A 1 116 ? -9.836 8.016 9.57 1 96.56 116 TYR A C 1
ATOM 908 O O . TYR A 1 116 ? -10.984 8.32 9.906 1 96.56 116 TYR A O 1
ATOM 916 N N . SER A 1 117 ? -8.781 8.422 10.211 1 96.5 117 SER A N 1
ATOM 917 C CA . SER A 1 117 ? -8.914 9.219 11.43 1 96.5 117 SER A CA 1
ATOM 918 C C . SER A 1 117 ? -9.375 10.641 11.109 1 96.5 117 SER A C 1
ATOM 920 O O . SER A 1 117 ? -10.055 11.273 11.914 1 96.5 117 SER A O 1
ATOM 922 N N . PHE A 1 118 ? -9.047 11.141 9.891 1 96.38 118 PHE A N 1
ATOM 923 C CA . PHE A 1 118 ? -9.258 12.555 9.633 1 96.38 118 PHE A CA 1
ATOM 924 C C . PHE A 1 118 ? -10.391 12.766 8.633 1 96.38 118 PHE A C 1
ATOM 926 O O . PHE A 1 118 ? -10.836 13.891 8.422 1 96.38 118 PHE A O 1
ATOM 933 N N . HIS A 1 119 ? -10.852 11.633 8.062 1 94.06 119 HIS A N 1
ATOM 934 C CA . HIS A 1 119 ? -11.953 11.703 7.113 1 94.06 119 HIS A CA 1
ATOM 935 C C . HIS A 1 119 ? -13.281 11.383 7.785 1 94.06 119 HIS A C 1
ATOM 937 O O . HIS A 1 119 ? -13.344 10.555 8.695 1 94.06 119 HIS A O 1
ATOM 943 N N . ASN A 1 120 ? -14.32 12.016 7.352 1 89.75 120 ASN A N 1
ATOM 944 C CA . ASN A 1 120 ? -15.688 11.625 7.691 1 89.75 120 ASN A CA 1
ATOM 945 C C . ASN A 1 120 ? -16.547 11.484 6.441 1 89.75 120 ASN A C 1
ATOM 947 O O . ASN A 1 120 ? -16.25 12.078 5.402 1 89.75 120 ASN A O 1
ATOM 951 N N . TYR A 1 121 ? -17.609 10.711 6.449 1 88.62 121 TYR A N 1
ATOM 952 C CA . TYR A 1 121 ? -18.453 10.422 5.297 1 88.62 121 TYR A CA 1
ATOM 953 C C . TYR A 1 121 ? -19.531 11.484 5.137 1 88.62 121 TYR A C 1
ATOM 955 O O . TYR A 1 121 ? -20.406 11.359 4.281 1 88.62 121 TYR A O 1
ATOM 963 N N . ASP A 1 122 ? -19.375 12.562 5.867 1 84.25 122 ASP A N 1
ATOM 964 C CA . ASP A 1 122 ? -20.297 13.688 5.715 1 84.25 122 ASP A CA 1
ATOM 965 C C . ASP A 1 122 ? -20.078 14.398 4.379 1 84.25 122 ASP A C 1
ATOM 967 O O . ASP A 1 122 ? -18.953 14.781 4.047 1 84.25 122 ASP A O 1
ATOM 971 N N . ASN A 1 123 ? -21.125 14.57 3.607 1 78.62 123 ASN A N 1
ATOM 972 C CA . ASN A 1 123 ? -21.031 15.172 2.281 1 78.62 123 ASN A CA 1
ATOM 973 C C . ASN A 1 123 ? -20.578 16.625 2.357 1 78.62 123 ASN A C 1
ATOM 975 O O . ASN A 1 123 ? -19.812 17.094 1.511 1 78.62 123 ASN A O 1
ATOM 979 N N . ASP A 1 124 ? -20.969 17.328 3.338 1 82.75 124 ASP A N 1
ATOM 980 C CA . ASP A 1 124 ? -20.719 18.75 3.432 1 82.75 124 ASP A CA 1
ATOM 981 C C . ASP A 1 124 ? -19.359 19.047 4.066 1 82.75 124 ASP A C 1
ATOM 983 O O . ASP A 1 124 ? -18.719 20.047 3.742 1 82.75 124 ASP A O 1
ATOM 987 N N . LYS A 1 125 ? -18.922 18.141 4.961 1 86.56 125 LYS A N 1
ATOM 988 C CA . LYS A 1 125 ? -17.656 18.297 5.664 1 86.56 125 LYS A CA 1
ATOM 989 C C . LYS A 1 125 ? -16.906 16.969 5.766 1 86.56 125 LYS A C 1
ATOM 991 O O . LYS A 1 125 ? -16.844 16.375 6.844 1 86.56 125 LYS A O 1
ATOM 996 N N . PRO A 1 126 ? -16.266 16.547 4.668 1 88.44 126 PRO A N 1
ATOM 997 C CA . PRO A 1 126 ? -15.633 15.227 4.629 1 88.44 126 PRO A CA 1
ATOM 998 C C . PRO A 1 126 ? -14.281 15.195 5.34 1 88.44 126 PRO A C 1
ATOM 1000 O O . PRO A 1 126 ? -13.406 14.398 4.973 1 88.44 126 PRO A O 1
ATOM 1003 N N . TYR A 1 127 ? -14.047 16.125 6.223 1 91.19 127 TYR A N 1
ATOM 1004 C CA . TYR A 1 127 ? -12.789 16.172 6.969 1 91.19 127 TYR A CA 1
ATOM 1005 C C . TYR A 1 127 ? -13.047 16.531 8.43 1 91.19 127 TYR A C 1
ATOM 1007 O O . TYR A 1 127 ? -14.055 17.141 8.766 1 91.19 127 TYR A O 1
ATOM 1015 N N . LYS A 1 128 ? -12.125 16.109 9.273 1 92.12 128 LYS A N 1
ATOM 1016 C CA . LYS A 1 128 ? -12.297 16.328 10.711 1 92.12 128 LYS A CA 1
ATOM 1017 C C . LYS A 1 128 ? -11.32 17.375 11.227 1 92.12 128 LYS A C 1
ATOM 1019 O O . LYS A 1 128 ? -11.406 17.812 12.383 1 92.12 128 LYS A O 1
ATOM 1024 N N . MET A 1 129 ? -10.414 17.812 10.391 1 88.5 129 MET A N 1
ATOM 1025 C CA . MET A 1 129 ? -9.453 18.797 10.867 1 88.5 129 MET A CA 1
ATOM 1026 C C . MET A 1 129 ? -10.117 20.156 11.047 1 88.5 129 MET A C 1
ATOM 1028 O O . MET A 1 129 ? -11.109 20.453 10.383 1 88.5 129 MET A O 1
ATOM 1032 N N . THR A 1 130 ? -9.57 20.938 11.922 1 88.75 130 THR A N 1
ATOM 1033 C CA . THR A 1 130 ? -10.141 22.25 12.219 1 88.75 130 THR A CA 1
ATOM 1034 C C . THR A 1 130 ? -9.414 23.344 11.445 1 88.75 130 THR A C 1
ATOM 1036 O O . THR A 1 130 ? -9.898 24.484 11.352 1 88.75 130 THR A O 1
ATOM 1039 N N . ARG A 1 131 ? -8.305 23.109 10.984 1 92.75 131 ARG A N 1
ATOM 1040 C CA . ARG A 1 131 ? -7.516 24 10.133 1 92.75 131 ARG A CA 1
ATOM 1041 C C . ARG A 1 131 ? -6.773 23.203 9.055 1 92.75 131 ARG A C 1
ATOM 1043 O O . ARG A 1 131 ? -6.512 22.016 9.227 1 92.75 131 ARG A O 1
ATOM 1050 N N . PRO A 1 132 ? -6.379 23.906 7.996 1 95.19 132 PRO A N 1
ATOM 1051 C CA . PRO A 1 132 ? -5.598 23.219 6.969 1 95.19 132 PRO A CA 1
ATOM 1052 C C . PRO A 1 132 ? -4.238 22.75 7.48 1 95.19 132 PRO A C 1
ATOM 1054 O O . PRO A 1 132 ? -3.625 23.422 8.32 1 95.19 132 PRO A O 1
ATOM 1057 N N . ILE A 1 133 ? -3.816 21.656 7.055 1 96.75 133 ILE A N 1
ATOM 1058 C CA . ILE A 1 133 ? -2.5 21.094 7.348 1 96.75 133 ILE A CA 1
ATOM 1059 C C . ILE A 1 133 ? -1.756 20.812 6.047 1 96.75 133 ILE A C 1
ATOM 1061 O O . ILE A 1 133 ? -2.285 20.141 5.152 1 96.75 133 ILE A O 1
ATOM 1065 N N . LYS A 1 134 ? -0.533 21.359 5.891 1 98.5 134 LYS A N 1
ATOM 1066 C CA . LYS A 1 134 ? 0.272 21.109 4.699 1 98.5 134 LYS A CA 1
ATOM 1067 C C . LYS A 1 134 ? 0.869 19.703 4.719 1 98.5 134 LYS A C 1
ATOM 1069 O O . LYS A 1 134 ? 1.119 19.156 5.789 1 98.5 134 LYS A O 1
ATOM 1074 N N . THR A 1 135 ? 1.043 19.172 3.525 1 98.75 135 THR A N 1
ATOM 1075 C CA . THR A 1 135 ? 1.616 17.828 3.455 1 98.75 135 THR A CA 1
ATOM 1076 C C . THR A 1 135 ? 2.713 17.766 2.396 1 98.75 135 THR A C 1
ATOM 1078 O O . THR A 1 135 ? 2.67 18.5 1.405 1 98.75 135 THR A O 1
ATOM 1081 N N . GLY A 1 136 ? 3.723 17.047 2.631 1 98.88 136 GLY A N 1
ATOM 1082 C CA . GLY A 1 136 ? 4.781 16.703 1.696 1 98.88 136 GLY A CA 1
ATOM 1083 C C . GLY A 1 136 ? 5 15.211 1.561 1 98.88 136 GLY A C 1
ATOM 1084 O O . GLY A 1 136 ? 4.863 14.469 2.533 1 98.88 136 GLY A O 1
ATOM 1085 N N . LEU A 1 137 ? 5.355 14.805 0.364 1 98.94 137 LEU A N 1
ATOM 1086 C CA . LEU A 1 137 ? 5.637 13.398 0.091 1 98.94 137 LEU A CA 1
ATOM 1087 C C . LEU A 1 137 ? 6.977 13.242 -0.617 1 98.94 137 LEU A C 1
ATOM 1089 O O . LEU A 1 137 ? 7.324 14.039 -1.488 1 98.94 137 LEU A O 1
ATOM 1093 N N . ILE A 1 138 ? 7.738 12.234 -0.244 1 98.94 138 ILE A N 1
ATOM 1094 C CA . ILE A 1 138 ? 8.992 11.883 -0.908 1 98.94 138 ILE A CA 1
ATOM 1095 C C . ILE A 1 138 ? 8.969 10.406 -1.298 1 98.94 138 ILE A C 1
ATOM 1097 O O . ILE A 1 138 ? 8.773 9.531 -0.448 1 98.94 138 ILE A O 1
ATOM 1101 N N . PHE A 1 139 ? 9.188 10.156 -2.568 1 98.88 139 PHE A N 1
ATOM 1102 C CA . PHE A 1 139 ? 9.203 8.797 -3.092 1 98.88 139 PHE A CA 1
ATOM 1103 C C . PHE A 1 139 ? 10.57 8.461 -3.682 1 98.88 139 PHE A C 1
ATOM 1105 O O . PHE A 1 139 ? 11.031 9.125 -4.613 1 98.88 139 PHE A O 1
ATOM 1112 N N . SER A 1 140 ? 11.242 7.461 -3.145 1 98.62 140 SER A N 1
ATOM 1113 C CA . SER A 1 140 ? 12.555 7.047 -3.621 1 98.62 140 SER A CA 1
ATOM 1114 C C . SER A 1 140 ? 12.5 5.668 -4.27 1 98.62 140 SER A C 1
ATOM 1116 O O . SER A 1 140 ? 11.578 4.898 -4.023 1 98.62 140 SER A O 1
ATOM 1118 N N . GLY A 1 141 ? 13.445 5.402 -5.141 1 97.69 141 GLY A N 1
ATOM 1119 C CA . GLY A 1 141 ? 13.492 4.07 -5.73 1 97.69 141 GLY A CA 1
ATOM 1120 C C . GLY A 1 141 ? 14.641 3.883 -6.695 1 97.69 141 GLY A C 1
ATOM 1121 O O . GLY A 1 141 ? 15.352 4.836 -7.016 1 97.69 141 GLY A O 1
ATOM 1122 N N . GLY A 1 142 ? 14.789 2.684 -7.145 1 96.25 142 GLY A N 1
ATOM 1123 C CA . GLY A 1 142 ? 15.883 2.342 -8.039 1 96.25 142 GLY A CA 1
ATOM 1124 C C . GLY A 1 142 ? 15.547 2.574 -9.5 1 96.25 142 GLY A C 1
ATOM 1125 O O . GLY A 1 142 ? 16.453 2.666 -10.344 1 96.25 142 GLY A O 1
ATOM 1126 N N . ALA A 1 143 ? 14.297 2.684 -9.867 1 95.81 143 ALA A N 1
ATOM 1127 C CA . ALA A 1 143 ? 13.898 2.9 -11.258 1 95.81 143 ALA A CA 1
ATOM 1128 C C . ALA A 1 143 ? 14.453 4.219 -11.789 1 95.81 143 ALA A C 1
ATOM 1130 O O . ALA A 1 143 ? 14.609 5.184 -11.031 1 95.81 143 ALA A O 1
ATOM 1131 N N . PRO A 1 144 ? 14.719 4.266 -13.07 1 96.44 144 PRO A N 1
ATOM 1132 C CA . PRO A 1 144 ? 15.234 5.508 -13.648 1 96.44 144 PRO A CA 1
ATOM 1133 C C . PRO A 1 144 ? 14.227 6.648 -13.609 1 96.44 144 PRO A C 1
ATOM 1135 O O . PRO A 1 144 ? 13.031 6.414 -13.398 1 96.44 144 PRO A O 1
ATOM 1138 N N . LYS A 1 145 ? 14.727 7.84 -13.758 1 96.25 145 LYS A N 1
ATOM 1139 C CA . LYS A 1 145 ? 13.938 9.062 -13.68 1 96.25 145 LYS A CA 1
ATOM 1140 C C . LYS A 1 145 ? 12.734 9 -14.617 1 96.25 145 LYS A C 1
ATOM 1142 O O . LYS A 1 145 ? 11.648 9.461 -14.273 1 96.25 145 LYS A O 1
ATOM 1147 N N . ASP A 1 146 ? 12.945 8.477 -15.773 1 95.31 146 ASP A N 1
ATOM 1148 C CA . ASP A 1 146 ? 11.875 8.406 -16.75 1 95.31 146 ASP A CA 1
ATOM 1149 C C . ASP A 1 146 ? 10.68 7.617 -16.219 1 95.31 146 ASP A C 1
ATOM 1151 O O . ASP A 1 146 ? 9.531 7.965 -16.484 1 95.31 146 ASP A O 1
ATOM 1155 N N . TYR A 1 147 ? 10.93 6.602 -15.484 1 94.38 147 TYR A N 1
ATOM 1156 C CA . TYR A 1 147 ? 9.859 5.801 -14.898 1 94.38 147 TYR A CA 1
ATOM 1157 C C . TYR A 1 147 ? 9.078 6.602 -13.867 1 94.38 147 TYR A C 1
ATOM 1159 O O . TYR A 1 147 ? 7.852 6.488 -13.773 1 94.38 147 TYR A O 1
ATOM 1167 N N . PHE A 1 148 ? 9.742 7.359 -13.078 1 95.38 148 PHE A N 1
ATOM 1168 C CA . PHE A 1 148 ? 9.078 8.195 -12.086 1 95.38 148 PHE A CA 1
ATOM 1169 C C . PHE A 1 148 ? 8.266 9.297 -12.766 1 95.38 148 PHE A C 1
ATOM 1171 O O . PHE A 1 148 ? 7.156 9.609 -12.328 1 95.38 148 PHE A O 1
ATOM 1178 N N . ASP A 1 149 ? 8.797 9.867 -13.836 1 94.56 149 ASP A N 1
ATOM 1179 C CA . ASP A 1 149 ? 8.172 10.992 -14.523 1 94.56 149 ASP A CA 1
ATOM 1180 C C . ASP A 1 149 ? 6.953 10.539 -15.328 1 94.56 149 ASP A C 1
ATOM 1182 O O . ASP A 1 149 ? 6.039 11.328 -15.578 1 94.56 149 ASP A O 1
ATOM 1186 N N . ASN A 1 150 ? 6.934 9.281 -15.688 1 93.12 150 ASN A N 1
ATOM 1187 C CA . ASN A 1 150 ? 5.852 8.789 -16.531 1 93.12 150 ASN A CA 1
ATOM 1188 C C . ASN A 1 150 ? 5.094 7.641 -15.883 1 93.12 150 ASN A C 1
ATOM 1190 O O . ASN A 1 150 ? 3.963 7.812 -15.43 1 93.12 150 ASN A O 1
ATOM 1194 N N . GLY A 1 151 ? 5.781 6.566 -15.609 1 92 151 GLY A N 1
ATOM 1195 C CA . GLY A 1 151 ? 5.16 5.355 -15.094 1 92 151 GLY A CA 1
ATOM 1196 C C . GLY A 1 151 ? 4.566 5.531 -13.703 1 92 151 GLY A C 1
ATOM 1197 O O . GLY A 1 151 ? 3.479 5.027 -13.422 1 92 151 GLY A O 1
ATOM 1198 N N . TYR A 1 152 ? 5.266 6.246 -12.875 1 94.94 152 TYR A N 1
ATOM 1199 C CA . TYR A 1 152 ? 4.836 6.379 -11.484 1 94.94 152 TYR A CA 1
ATOM 1200 C C . TYR A 1 152 ? 4.117 7.703 -11.258 1 94.94 152 TYR A C 1
ATOM 1202 O O . TYR A 1 152 ? 3.561 7.941 -10.188 1 94.94 152 TYR A O 1
ATOM 1210 N N . LYS A 1 153 ? 4.047 8.555 -12.234 1 95.12 153 LYS A N 1
ATOM 1211 C CA . LYS A 1 153 ? 3.568 9.922 -12.07 1 95.12 153 LYS A CA 1
ATOM 1212 C C . LYS A 1 153 ? 2.139 9.945 -11.539 1 95.12 153 LYS A C 1
ATOM 1214 O O . LYS A 1 153 ? 1.835 10.672 -10.586 1 95.12 153 LYS A O 1
ATOM 1219 N N . ALA A 1 154 ? 1.307 9.203 -12.125 1 93.31 154 ALA A N 1
ATOM 1220 C CA . ALA A 1 154 ? -0.099 9.195 -11.727 1 93.31 154 ALA A CA 1
ATOM 1221 C C . ALA A 1 154 ? -0.257 8.75 -10.281 1 93.31 154 ALA A C 1
ATOM 1223 O O . ALA A 1 154 ? -1.043 9.336 -9.531 1 93.31 154 ALA A O 1
ATOM 1224 N N . MET A 1 155 ? 0.448 7.738 -9.93 1 93.75 155 MET A N 1
ATOM 1225 C CA . MET A 1 155 ? 0.382 7.234 -8.562 1 93.75 155 MET A CA 1
ATOM 1226 C C . MET A 1 155 ? 0.872 8.281 -7.57 1 93.75 155 MET A C 1
ATOM 1228 O O . MET A 1 155 ? 0.209 8.547 -6.566 1 93.75 155 MET A O 1
ATOM 1232 N N . CYS A 1 156 ? 2.02 8.891 -7.84 1 96.38 156 CYS A N 1
ATOM 1233 C CA . CYS A 1 156 ? 2.588 9.898 -6.953 1 96.38 156 CYS A CA 1
ATOM 1234 C C . CYS A 1 156 ? 1.648 11.094 -6.809 1 96.38 156 CYS A C 1
ATOM 1236 O O . CYS A 1 156 ? 1.369 11.539 -5.695 1 96.38 156 CYS A O 1
ATOM 1238 N N . LYS A 1 157 ? 1.165 11.523 -7.926 1 96.62 157 LYS A N 1
ATOM 1239 C CA . LYS A 1 157 ? 0.269 12.672 -7.934 1 96.62 157 LYS A CA 1
ATOM 1240 C C . LYS A 1 157 ? -1.023 12.367 -7.18 1 96.62 157 LYS A C 1
ATOM 1242 O O . LYS A 1 157 ? -1.544 13.219 -6.461 1 96.62 157 LYS A O 1
ATOM 1247 N N . GLN A 1 158 ? -1.527 11.219 -7.375 1 95.94 158 GLN A N 1
ATOM 1248 C CA . GLN A 1 158 ? -2.764 10.836 -6.699 1 95.94 158 GLN A CA 1
ATOM 1249 C C . GLN A 1 158 ? -2.604 10.891 -5.184 1 95.94 158 GLN A C 1
ATOM 1251 O O . GLN A 1 158 ? -3.506 11.344 -4.473 1 95.94 158 GLN A O 1
ATOM 1256 N N . GLN A 1 159 ? -1.472 10.422 -4.684 1 97.81 159 GLN A N 1
ATOM 1257 C CA . GLN A 1 159 ? -1.229 10.492 -3.244 1 97.81 159 GLN A CA 1
ATOM 1258 C C . GLN A 1 159 ? -1.274 11.93 -2.744 1 97.81 159 GLN A C 1
ATOM 1260 O O . GLN A 1 159 ? -1.904 12.219 -1.724 1 97.81 159 GLN A O 1
ATOM 1265 N N . SER A 1 160 ? -0.62 12.781 -3.465 1 98.31 160 SER A N 1
ATOM 1266 C CA . SER A 1 160 ? -0.584 14.195 -3.1 1 98.31 160 SER A CA 1
ATOM 1267 C C . SER A 1 160 ? -1.97 14.82 -3.191 1 98.31 160 SER A C 1
ATOM 1269 O O . SER A 1 160 ? -2.383 15.562 -2.295 1 98.31 160 SER A O 1
ATOM 1271 N N . ASP A 1 161 ? -2.697 14.516 -4.223 1 97.56 161 ASP A N 1
ATOM 1272 C CA . ASP A 1 161 ? -4.023 15.086 -4.449 1 97.56 161 ASP A CA 1
ATOM 1273 C C . ASP A 1 161 ? -4.992 14.672 -3.348 1 97.56 161 ASP A C 1
ATOM 1275 O O . ASP A 1 161 ? -5.805 15.477 -2.893 1 97.56 161 ASP A O 1
ATOM 1279 N N . ILE A 1 162 ? -4.957 13.484 -2.947 1 96.25 162 ILE A N 1
ATOM 1280 C CA . ILE A 1 162 ? -5.863 12.977 -1.92 1 96.25 162 ILE A CA 1
ATOM 1281 C C . ILE A 1 162 ? -5.574 13.672 -0.591 1 96.25 162 ILE A C 1
ATOM 1283 O O . ILE A 1 162 ? -6.5 14.078 0.117 1 96.25 162 ILE A O 1
ATOM 1287 N N . LEU A 1 163 ? -4.297 13.789 -0.289 1 97.62 163 LEU A N 1
ATOM 1288 C CA . LEU A 1 163 ? -3.943 14.469 0.953 1 97.62 163 LEU A CA 1
ATOM 1289 C C . LEU A 1 163 ? -4.387 15.93 0.921 1 97.62 163 LEU A C 1
ATOM 1291 O O . LEU A 1 163 ? -4.895 16.453 1.918 1 97.62 163 LEU A O 1
ATOM 1295 N N . LYS A 1 164 ? -4.199 16.578 -0.225 1 97.12 164 LYS A N 1
ATOM 1296 C CA . LYS A 1 164 ? -4.68 17.938 -0.384 1 97.12 164 LYS A CA 1
ATOM 1297 C C . LYS A 1 164 ? -6.184 18.031 -0.156 1 97.12 164 LYS A C 1
ATOM 1299 O O . LYS A 1 164 ? -6.668 18.953 0.494 1 97.12 164 LYS A O 1
ATOM 1304 N N . PHE A 1 165 ? -6.867 17.094 -0.636 1 94.12 165 PHE A N 1
ATOM 1305 C CA . PHE A 1 165 ? -8.32 17.078 -0.547 1 94.12 165 PHE A CA 1
ATOM 1306 C C . PHE A 1 165 ? -8.773 16.922 0.901 1 94.12 165 PHE A C 1
ATOM 1308 O O . PHE A 1 165 ? -9.703 17.609 1.341 1 94.12 165 PHE A O 1
ATOM 1315 N N . ILE A 1 166 ? -8.148 16.078 1.636 1 93 166 ILE A N 1
ATOM 1316 C CA . ILE A 1 166 ? -8.594 15.742 2.984 1 93 166 ILE A CA 1
ATOM 1317 C C . ILE A 1 166 ? -8.102 16.797 3.965 1 93 166 ILE A C 1
ATOM 1319 O O . ILE A 1 166 ? -8.852 17.25 4.84 1 93 166 ILE A O 1
ATOM 1323 N N . PHE A 1 167 ? -6.867 17.297 3.779 1 95.94 167 PHE A N 1
ATOM 1324 C CA . PHE A 1 167 ? -6.254 18.156 4.789 1 95.94 167 PHE A CA 1
ATOM 1325 C C . PHE A 1 167 ? -6.371 19.625 4.395 1 95.94 167 PHE A C 1
ATOM 1327 O O . PHE A 1 167 ? -5.965 20.516 5.152 1 95.94 167 PHE A O 1
ATOM 1334 N N . LYS A 1 168 ? -6.836 19.922 3.213 1 94.38 168 LYS A N 1
ATOM 1335 C CA . LYS A 1 168 ? -7.219 21.25 2.721 1 94.38 168 LYS A CA 1
ATOM 1336 C C . LYS A 1 168 ? -6.02 22.188 2.695 1 94.38 168 LYS A C 1
ATOM 1338 O O . LYS A 1 168 ? -6.176 23.391 2.516 1 94.38 168 LYS A O 1
ATOM 1343 N N . GLY A 1 169 ? -4.828 21.672 2.996 1 95 169 GLY A N 1
ATOM 1344 C CA . GLY A 1 169 ? -3.602 22.453 2.895 1 95 169 GLY A CA 1
ATOM 1345 C C . GLY A 1 169 ? -2.811 22.156 1.634 1 95 169 GLY A C 1
ATOM 1346 O O . GLY A 1 169 ? -3.152 21.234 0.883 1 95 169 GLY A O 1
ATOM 1347 N N . HIS A 1 170 ? -1.835 22.969 1.447 1 97 170 HIS A N 1
ATOM 1348 C CA . HIS A 1 170 ? -0.883 22.703 0.374 1 97 170 HIS A CA 1
ATOM 1349 C C . HIS A 1 170 ? -0.326 21.281 0.471 1 97 170 HIS A C 1
ATOM 1351 O O . HIS A 1 170 ? -0.043 20.797 1.567 1 97 170 HIS A O 1
ATOM 1357 N N . SER A 1 171 ? -0.212 20.656 -0.679 1 98.62 171 SER A N 1
ATOM 1358 C CA . SER A 1 171 ? 0.417 19.344 -0.763 1 98.62 171 SER A CA 1
ATOM 1359 C C . SER A 1 171 ? 1.385 19.266 -1.938 1 98.62 171 SER A C 1
ATOM 1361 O O . SER A 1 171 ? 1.088 19.766 -3.027 1 98.62 171 SER A O 1
ATOM 1363 N N . GLU A 1 172 ? 2.52 18.734 -1.725 1 98.69 172 GLU A N 1
ATOM 1364 C CA . GLU A 1 172 ? 3.51 18.562 -2.783 1 98.69 172 GLU A CA 1
ATOM 1365 C C . GLU A 1 172 ? 4.273 17.25 -2.621 1 98.69 172 GLU A C 1
ATOM 1367 O O . GLU A 1 172 ? 4.25 16.641 -1.552 1 98.69 172 GLU A O 1
ATOM 1372 N N . TYR A 1 173 ? 4.883 16.812 -3.695 1 98.81 173 TYR A N 1
ATOM 1373 C CA . TYR A 1 173 ? 5.719 15.617 -3.629 1 98.81 173 TYR A CA 1
ATOM 1374 C C . TYR A 1 173 ? 6.988 15.789 -4.457 1 98.81 173 TYR A C 1
ATOM 1376 O O . TYR A 1 173 ? 7.062 16.672 -5.309 1 98.81 173 TYR A O 1
ATOM 1384 N N . MET A 1 174 ? 7.969 15.047 -4.145 1 98.62 174 MET A N 1
ATOM 1385 C CA . MET A 1 174 ? 9.164 14.914 -4.977 1 98.62 174 MET A CA 1
ATOM 1386 C C . MET A 1 174 ? 9.625 13.469 -5.039 1 98.62 174 MET A C 1
ATOM 1388 O O . MET A 1 174 ? 9.18 12.633 -4.246 1 98.62 174 MET A O 1
ATOM 1392 N N . THR A 1 175 ? 10.469 13.203 -6.027 1 98.69 175 THR A N 1
ATOM 1393 C CA . THR A 1 175 ? 10.938 11.844 -6.25 1 98.69 175 THR A CA 1
ATOM 1394 C C . THR A 1 175 ? 12.461 11.781 -6.207 1 98.69 175 THR A C 1
ATOM 1396 O O . THR A 1 175 ? 13.133 12.797 -6.406 1 98.69 175 THR A O 1
ATOM 1399 N N . MET A 1 176 ? 12.953 10.664 -5.836 1 98.62 176 MET A N 1
ATOM 1400 C CA . MET A 1 176 ? 14.375 10.336 -5.836 1 98.62 176 MET A CA 1
ATOM 1401 C C . MET A 1 176 ? 14.641 9.07 -6.652 1 98.62 176 MET A C 1
ATOM 1403 O O . MET A 1 176 ? 14.75 7.977 -6.098 1 98.62 176 MET A O 1
ATOM 1407 N N . PRO A 1 177 ? 14.82 9.227 -7.973 1 98.31 177 PRO A N 1
ATOM 1408 C CA . PRO A 1 177 ? 15.008 8.078 -8.859 1 98.31 177 PRO A CA 1
ATOM 1409 C C . PRO A 1 177 ? 16.453 7.578 -8.883 1 98.31 177 PRO A C 1
ATOM 1411 O O . PRO A 1 177 ? 17.344 8.219 -8.312 1 98.31 177 PRO A O 1
ATOM 1414 N N . SER A 1 178 ? 16.672 6.387 -9.492 1 97.69 178 SER A N 1
ATOM 1415 C CA . SER A 1 178 ? 17.969 5.82 -9.867 1 97.69 178 SER A CA 1
ATOM 1416 C C . SER A 1 178 ? 18.875 5.676 -8.656 1 97.69 178 SER A C 1
ATOM 1418 O O . SER A 1 178 ? 20.062 5.992 -8.719 1 97.69 178 SER A O 1
ATOM 1420 N N . GLN A 1 179 ? 18.297 5.172 -7.594 1 97.38 179 GLN A N 1
ATOM 1421 C CA . GLN A 1 179 ? 19.094 4.98 -6.391 1 97.38 179 GLN A CA 1
ATOM 1422 C C . GLN A 1 179 ? 19.672 3.566 -6.324 1 97.38 179 GLN A C 1
ATOM 1424 O O . GLN A 1 179 ? 19.031 2.613 -6.77 1 97.38 179 GLN A O 1
ATOM 1429 N N . LEU A 1 180 ? 20.844 3.508 -5.766 1 96.19 180 LEU A N 1
ATOM 1430 C CA . LEU A 1 180 ? 21.391 2.199 -5.434 1 96.19 180 LEU A CA 1
ATOM 1431 C C . LEU A 1 180 ? 20.594 1.541 -4.309 1 96.19 180 LEU A C 1
ATOM 1433 O O . LEU A 1 180 ? 20.188 2.213 -3.363 1 96.19 180 LEU A O 1
ATOM 1437 N N . LEU A 1 181 ? 20.453 0.233 -4.414 1 92.19 181 LEU A N 1
ATOM 1438 C CA . LEU A 1 181 ? 19.734 -0.49 -3.365 1 92.19 181 LEU A CA 1
ATOM 1439 C C . LEU A 1 181 ? 20.484 -0.405 -2.041 1 92.19 181 LEU A C 1
ATOM 1441 O O . LEU A 1 181 ? 19.875 -0.207 -0.988 1 92.19 181 LEU A O 1
ATOM 1445 N N . LEU A 1 182 ? 21.797 -0.577 -2.09 1 93.25 182 LEU A N 1
ATOM 1446 C CA . LEU A 1 182 ? 22.703 -0.445 -0.965 1 93.25 182 LEU A CA 1
ATOM 1447 C C . LEU A 1 182 ? 23.953 0.35 -1.366 1 93.25 182 LEU A C 1
ATOM 1449 O O . LEU A 1 182 ? 24.328 0.363 -2.539 1 93.25 182 LEU A O 1
ATOM 1453 N N . PRO A 1 183 ? 24.484 0.99 -0.324 1 91.75 183 PRO A N 1
ATOM 1454 C CA . PRO A 1 183 ? 25.734 1.66 -0.646 1 91.75 183 PRO A CA 1
ATOM 1455 C C . PRO A 1 183 ? 26.797 0.701 -1.189 1 91.75 183 PRO A C 1
ATOM 1457 O O . PRO A 1 183 ? 27.516 1.041 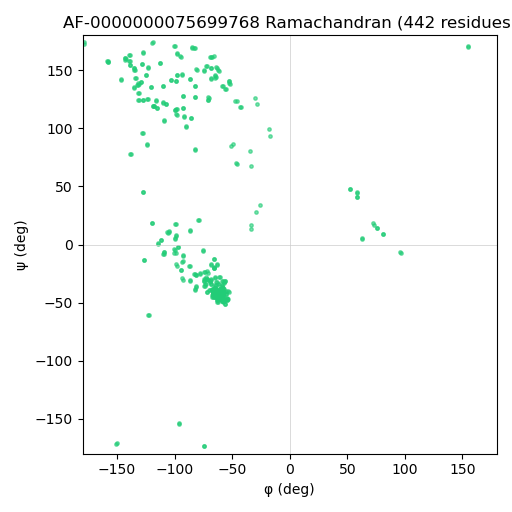-2.129 1 91.75 183 PRO A O 1
ATOM 1460 N N . ASP A 1 184 ? 26.969 -0.457 -0.596 1 93.69 184 ASP A N 1
ATOM 1461 C CA . ASP A 1 184 ? 27.828 -1.528 -1.081 1 93.69 184 ASP A CA 1
ATOM 1462 C C . ASP A 1 184 ? 27.016 -2.594 -1.817 1 93.69 184 ASP A C 1
ATOM 1464 O O . ASP A 1 184 ? 26.297 -3.365 -1.194 1 93.69 184 ASP A O 1
ATOM 1468 N N . THR A 1 185 ? 27.219 -2.693 -3.104 1 94.81 185 THR A N 1
ATOM 1469 C CA . THR A 1 185 ? 26.422 -3.604 -3.922 1 94.81 185 THR A CA 1
ATOM 1470 C C . THR A 1 185 ? 27.25 -4.816 -4.34 1 94.81 185 THR A C 1
ATOM 1472 O O . THR A 1 185 ? 26.812 -5.602 -5.188 1 94.81 185 THR A O 1
ATOM 1475 N N . SER A 1 186 ? 28.422 -4.988 -3.771 1 95.06 186 SER A N 1
ATOM 1476 C CA . SER A 1 186 ? 29.391 -5.973 -4.254 1 95.06 186 SER A CA 1
ATOM 1477 C C . SER A 1 186 ? 28.859 -7.391 -4.078 1 95.06 186 SER A C 1
ATOM 1479 O O . SER A 1 186 ? 29.219 -8.289 -4.84 1 95.06 186 SER A O 1
ATOM 1481 N N . ARG A 1 187 ? 28.047 -7.594 -3.125 1 95.38 187 ARG A N 1
ATOM 1482 C CA . ARG A 1 187 ? 27.562 -8.945 -2.84 1 95.38 187 ARG A CA 1
ATOM 1483 C C . ARG A 1 187 ? 26.25 -9.219 -3.559 1 95.38 187 ARG A C 1
ATOM 1485 O O . ARG A 1 187 ? 25.734 -10.336 -3.521 1 95.38 187 ARG A O 1
ATOM 1492 N N . LEU A 1 188 ? 25.656 -8.211 -4.148 1 95.25 188 LEU A N 1
ATOM 1493 C CA . LEU A 1 188 ? 24.344 -8.344 -4.781 1 95.25 188 LEU A CA 1
ATOM 1494 C C . LEU A 1 188 ? 24.484 -8.82 -6.227 1 95.25 188 LEU A C 1
ATOM 1496 O O . LEU A 1 188 ? 25.438 -8.461 -6.91 1 95.25 188 LEU A O 1
ATOM 1500 N N . HIS A 1 189 ? 23.562 -9.656 -6.641 1 94.25 189 HIS A N 1
ATOM 1501 C CA . HIS A 1 189 ? 23.484 -10.062 -8.039 1 94.25 189 HIS A CA 1
ATOM 1502 C C . HIS A 1 189 ? 22.734 -9.023 -8.867 1 94.25 189 HIS A C 1
ATOM 1504 O O . HIS A 1 189 ? 21.547 -9.195 -9.148 1 94.25 189 HIS A O 1
ATOM 1510 N N . ILE A 1 190 ? 23.391 -7.965 -9.289 1 93.12 190 ILE A N 1
ATOM 1511 C CA . ILE A 1 190 ? 22.875 -6.871 -10.109 1 93.12 190 ILE A CA 1
ATOM 1512 C C . ILE A 1 190 ? 23.828 -6.59 -11.266 1 93.12 190 ILE A C 1
ATOM 1514 O O . ILE A 1 190 ? 25.047 -6.5 -11.062 1 93.12 190 ILE A O 1
ATOM 1518 N N . PRO A 1 191 ? 23.328 -6.52 -12.43 1 93.44 191 PRO A N 1
ATOM 1519 C CA . PRO A 1 191 ? 24.203 -6.191 -13.555 1 93.44 191 PRO A CA 1
ATOM 1520 C C . PRO A 1 191 ? 25.016 -4.914 -13.328 1 93.44 191 PRO A C 1
ATOM 1522 O O . PRO A 1 191 ? 24.469 -3.924 -12.828 1 93.44 191 PRO A O 1
ATOM 1525 N N . SER A 1 192 ? 26.266 -4.953 -13.758 1 93.69 192 SER A N 1
ATOM 1526 C CA . SER A 1 192 ? 27.203 -3.85 -13.516 1 93.69 192 SER A CA 1
ATOM 1527 C C . SER A 1 192 ? 26.734 -2.574 -14.211 1 93.69 192 SER A C 1
ATOM 1529 O O . SER A 1 192 ? 26.938 -1.471 -13.703 1 93.69 192 SER A O 1
ATOM 1531 N N . GLU A 1 193 ? 26.094 -2.709 -15.312 1 93.94 193 GLU A N 1
ATOM 1532 C CA . GLU A 1 193 ? 25.625 -1.549 -16.062 1 93.94 193 GLU A CA 1
ATOM 1533 C C . GLU A 1 193 ? 24.562 -0.778 -15.289 1 93.94 193 GLU A C 1
ATOM 1535 O O . GLU A 1 193 ? 24.5 0.45 -15.367 1 93.94 193 GLU A O 1
ATOM 1540 N N . ARG A 1 194 ? 23.719 -1.468 -14.57 1 93.25 194 ARG A N 1
ATOM 1541 C CA . ARG A 1 194 ? 22.703 -0.831 -13.742 1 93.25 194 ARG A CA 1
ATOM 1542 C C . ARG A 1 194 ? 23.328 -0.067 -12.586 1 93.25 194 ARG A C 1
ATOM 1544 O O . ARG A 1 194 ? 22.875 1.032 -12.242 1 93.25 194 ARG A O 1
ATOM 1551 N N . ILE A 1 195 ? 24.297 -0.662 -12.016 1 95.75 195 ILE A N 1
ATOM 1552 C CA . ILE A 1 195 ? 25 -0.037 -10.906 1 95.75 195 ILE A CA 1
ATOM 1553 C C . ILE A 1 195 ? 25.672 1.251 -11.375 1 95.75 195 ILE A C 1
ATOM 1555 O O . ILE A 1 195 ? 25.531 2.297 -10.734 1 95.75 195 ILE A O 1
ATOM 1559 N N . GLU A 1 196 ? 26.344 1.175 -12.477 1 96.31 196 GLU A N 1
ATOM 1560 C CA . GLU A 1 196 ? 27.078 2.324 -13.008 1 96.31 196 GLU A CA 1
ATOM 1561 C C . GLU A 1 196 ? 26.125 3.455 -13.383 1 96.31 196 GLU A C 1
ATOM 1563 O O . GLU A 1 196 ? 26.422 4.629 -13.156 1 96.31 196 GLU A O 1
ATOM 1568 N N . GLU A 1 197 ? 25.016 3.105 -13.938 1 96.06 197 GLU A N 1
ATOM 1569 C CA . GLU A 1 197 ? 24 4.098 -14.273 1 96.06 197 GLU A CA 1
ATOM 1570 C C . GLU A 1 197 ? 23.531 4.852 -13.039 1 96.06 197 GLU A C 1
ATOM 1572 O O . GLU A 1 197 ? 23.391 6.078 -13.07 1 96.06 197 GLU A O 1
ATOM 1577 N N . LYS A 1 198 ? 23.297 4.152 -12.023 1 97.5 198 LYS A N 1
ATOM 1578 C CA . LYS A 1 198 ? 22.812 4.746 -10.781 1 97.5 198 LYS A CA 1
ATOM 1579 C C . LYS A 1 198 ? 23.891 5.594 -10.117 1 97.5 198 LYS A C 1
ATOM 1581 O O . LYS A 1 198 ? 23.609 6.672 -9.594 1 97.5 198 LYS A O 1
ATOM 1586 N N . LYS A 1 199 ? 25.109 5.152 -10.148 1 97.31 199 LYS A N 1
ATOM 1587 C CA . LYS A 1 199 ? 26.219 5.941 -9.609 1 97.31 199 LYS A CA 1
ATOM 1588 C C . LYS A 1 199 ? 26.375 7.258 -10.367 1 97.31 199 LYS A C 1
ATOM 1590 O O . LYS A 1 199 ? 26.562 8.312 -9.758 1 97.31 199 LYS A O 1
ATOM 1595 N N . THR A 1 200 ? 26.297 7.156 -11.656 1 97.88 200 THR A N 1
ATOM 1596 C CA . THR A 1 200 ? 26.422 8.344 -12.5 1 97.88 200 THR A CA 1
ATOM 1597 C C . THR A 1 200 ? 25.281 9.328 -12.203 1 97.88 200 THR A C 1
ATOM 1599 O O . THR A 1 200 ? 25.531 10.523 -12.039 1 97.88 200 THR A O 1
ATOM 1602 N N . PHE A 1 201 ? 24.094 8.836 -12.133 1 98.06 201 PHE A N 1
ATOM 1603 C CA . PHE A 1 201 ? 22.953 9.688 -11.828 1 98.06 201 PHE A CA 1
ATOM 1604 C C . PHE A 1 201 ? 23.141 10.398 -10.492 1 98.06 201 PHE A C 1
ATOM 1606 O O . PHE A 1 201 ? 22.922 11.609 -10.391 1 98.06 201 PHE A O 1
ATOM 1613 N N . ASN A 1 202 ? 23.516 9.641 -9.5 1 97.12 202 ASN A N 1
ATOM 1614 C CA . ASN A 1 202 ? 23.672 10.211 -8.172 1 97.12 202 ASN A CA 1
ATOM 1615 C C . ASN A 1 202 ? 24.781 11.258 -8.133 1 97.12 202 ASN A C 1
ATOM 1617 O O . ASN A 1 202 ? 24.641 12.297 -7.488 1 97.12 202 ASN A O 1
ATOM 1621 N N . ALA A 1 203 ? 25.906 10.992 -8.773 1 97.25 203 ALA A N 1
ATOM 1622 C CA . ALA A 1 203 ? 26.984 11.961 -8.852 1 97.25 203 ALA A CA 1
ATOM 1623 C C . ALA A 1 203 ? 26.516 13.281 -9.445 1 97.25 203 ALA A C 1
ATOM 1625 O O . ALA A 1 203 ? 26.938 14.359 -9.023 1 97.25 203 ALA A O 1
ATOM 1626 N N . GLU A 1 204 ? 25.578 13.18 -10.297 1 98.06 204 GLU A N 1
ATOM 1627 C CA . GLU A 1 204 ? 25.141 14.352 -11.055 1 98.06 204 GLU A CA 1
ATOM 1628 C C . GLU A 1 204 ? 23.969 15.055 -10.367 1 98.06 204 GLU A C 1
ATOM 1630 O O . GLU A 1 204 ? 23.828 16.266 -10.477 1 98.06 204 GLU A O 1
ATOM 1635 N N . HI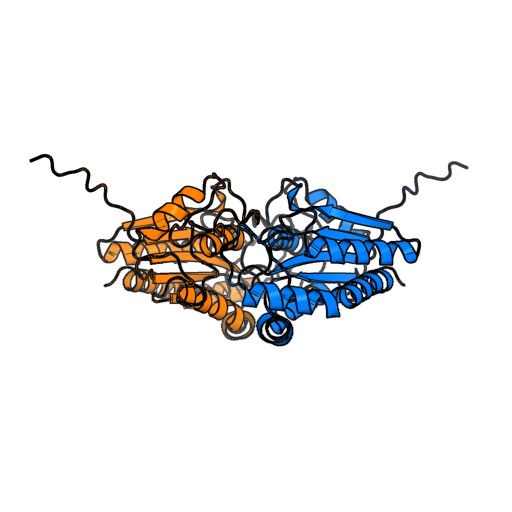S A 1 205 ? 23.125 14.312 -9.641 1 98.12 205 HIS A N 1
ATOM 1636 C CA . HIS A 1 205 ? 21.812 14.883 -9.312 1 98.12 205 HIS A CA 1
ATOM 1637 C C . HIS A 1 205 ? 21.562 14.836 -7.812 1 98.12 205 HIS A C 1
ATOM 1639 O O . HIS A 1 205 ? 20.641 15.5 -7.316 1 98.12 205 HIS A O 1
ATOM 1645 N N . LEU A 1 206 ? 22.297 14.141 -7.051 1 97.62 206 LEU A N 1
ATOM 1646 C CA . LEU A 1 206 ? 21.984 13.898 -5.648 1 97.62 206 LEU A CA 1
ATOM 1647 C C . LEU A 1 206 ? 21.969 15.203 -4.863 1 97.62 206 LEU A C 1
ATOM 1649 O O . LEU A 1 206 ? 21.078 15.43 -4.039 1 97.62 206 LEU A O 1
ATOM 1653 N N . GLU A 1 207 ? 22.969 16.047 -5.078 1 98.25 207 GLU A N 1
ATOM 1654 C CA . GLU A 1 207 ? 23.031 17.297 -4.332 1 98.25 207 GLU A CA 1
ATOM 1655 C C . GLU A 1 207 ? 21.844 18.203 -4.656 1 98.25 207 GLU A C 1
ATOM 1657 O O . GLU A 1 207 ? 21.312 18.875 -3.773 1 98.25 207 GLU A O 1
ATOM 1662 N N . GLU A 1 208 ? 21.453 18.234 -5.863 1 98.56 208 GLU A N 1
ATOM 1663 C CA . GLU A 1 208 ? 20.266 18.984 -6.25 1 98.56 208 GLU A CA 1
ATOM 1664 C C . GLU A 1 208 ? 19.016 18.406 -5.578 1 98.56 208 GLU A C 1
ATOM 1666 O O . GLU A 1 208 ? 18.156 19.156 -5.113 1 98.56 208 GLU A O 1
ATOM 1671 N N . LEU A 1 209 ? 18.859 17.109 -5.547 1 98.75 209 LEU A N 1
ATOM 1672 C CA . LEU A 1 209 ? 17.734 16.469 -4.879 1 98.75 209 LEU A CA 1
ATOM 1673 C C . LEU A 1 209 ? 17.703 16.812 -3.396 1 98.75 209 LEU A C 1
ATOM 1675 O O . LEU A 1 209 ? 16.641 17.109 -2.842 1 98.75 209 LEU A O 1
ATOM 1679 N N . LYS A 1 210 ? 18.844 16.797 -2.812 1 98.81 210 LYS A N 1
ATOM 1680 C CA . LYS A 1 210 ? 18.938 17.188 -1.406 1 98.81 210 LYS A CA 1
ATOM 1681 C C . LYS A 1 210 ? 18.516 18.625 -1.192 1 98.81 210 LYS A C 1
ATOM 1683 O O . LYS A 1 210 ? 17.797 18.938 -0.235 1 98.81 210 LYS A O 1
ATOM 1688 N N . GLN A 1 211 ? 18.938 19.469 -2.053 1 98.88 211 GLN A N 1
ATOM 1689 C CA . GLN A 1 211 ? 18.578 20.875 -1.962 1 98.88 211 GLN A CA 1
ATOM 1690 C C . GLN A 1 211 ? 17.062 21.062 -2.123 1 98.88 211 GLN A C 1
ATOM 1692 O O . GLN A 1 211 ? 16.453 21.859 -1.409 1 98.88 211 GLN A O 1
ATOM 1697 N N . ASN A 1 212 ? 16.484 20.391 -3.086 1 98.88 212 ASN A N 1
ATOM 1698 C CA . ASN A 1 212 ? 15.047 20.453 -3.285 1 98.88 212 ASN A CA 1
ATOM 1699 C C . ASN A 1 212 ? 14.289 19.984 -2.043 1 98.88 212 ASN A C 1
ATOM 1701 O O . ASN A 1 212 ? 13.25 20.562 -1.695 1 98.88 212 ASN A O 1
ATOM 1705 N N . ALA A 1 213 ? 14.758 18.984 -1.389 1 98.94 213 ALA A N 1
ATOM 1706 C CA . ALA A 1 213 ? 14.148 18.484 -0.156 1 98.94 213 ALA A CA 1
ATOM 1707 C C . ALA A 1 213 ? 14.258 19.531 0.959 1 98.94 213 ALA A C 1
ATOM 1709 O O . ALA A 1 213 ? 13.297 19.75 1.703 1 98.94 213 ALA A O 1
ATOM 1710 N N . PHE A 1 214 ? 15.445 20.094 1.066 1 98.94 214 PHE A N 1
ATOM 1711 C CA . PHE A 1 214 ? 15.625 21.188 2.012 1 98.94 214 PHE A CA 1
ATOM 1712 C C . PHE A 1 214 ? 14.602 22.297 1.771 1 98.94 214 PHE A C 1
ATOM 1714 O O . PHE A 1 214 ? 13.961 22.766 2.711 1 98.94 214 PHE A O 1
ATOM 1721 N N . GLU A 1 215 ? 14.438 22.672 0.536 1 98.88 215 GLU A N 1
ATOM 1722 C CA . GLU A 1 215 ? 13.492 23.734 0.174 1 98.88 215 GLU A CA 1
ATOM 1723 C C . GLU A 1 215 ? 12.055 23.328 0.479 1 98.88 215 GLU A C 1
ATOM 1725 O O . GLU A 1 215 ? 11.227 24.156 0.84 1 98.88 215 GLU A O 1
ATOM 1730 N N . MET A 1 216 ? 11.719 22.078 0.264 1 98.88 216 MET A N 1
ATOM 1731 C CA . MET A 1 216 ? 10.414 21.594 0.692 1 98.88 216 MET A CA 1
ATOM 1732 C C . MET A 1 216 ? 10.188 21.875 2.178 1 98.88 216 MET A C 1
ATOM 1734 O O . MET A 1 216 ? 9.125 22.344 2.574 1 98.88 216 MET A O 1
ATOM 1738 N N . GLY A 1 217 ? 11.211 21.516 2.957 1 98.88 217 GLY A N 1
ATOM 1739 C CA . GLY A 1 217 ? 11.125 21.812 4.379 1 98.88 217 GLY A CA 1
ATOM 1740 C C . GLY A 1 217 ? 10.867 23.281 4.668 1 98.88 217 GLY A C 1
ATOM 1741 O O . GLY A 1 217 ? 10.039 23.609 5.523 1 98.88 217 GLY A O 1
ATOM 1742 N N . VAL A 1 218 ? 11.555 24.125 3.949 1 98.75 218 VAL A N 1
ATOM 1743 C CA . VAL A 1 218 ? 11.391 25.578 4.102 1 98.75 218 VAL A CA 1
ATOM 1744 C C . VAL A 1 218 ? 9.953 25.969 3.771 1 98.75 218 VAL A C 1
ATOM 1746 O O . VAL A 1 218 ? 9.312 26.688 4.531 1 98.75 218 VAL A O 1
ATOM 1749 N N . ARG A 1 219 ? 9.422 25.453 2.676 1 98.38 219 ARG A N 1
ATOM 1750 C CA . ARG A 1 219 ? 8.07 25.797 2.236 1 98.38 219 ARG A CA 1
ATOM 1751 C C . ARG A 1 219 ? 7.031 25.312 3.238 1 98.38 219 ARG A C 1
ATOM 1753 O O . ARG A 1 219 ? 6.074 26.031 3.543 1 98.38 219 ARG A O 1
ATOM 1760 N N . LEU A 1 220 ? 7.203 24.125 3.77 1 98.06 220 LEU A N 1
ATOM 1761 C CA . LEU A 1 220 ? 6.23 23.531 4.676 1 98.06 220 LEU A CA 1
ATOM 1762 C C . LEU A 1 220 ? 6.234 24.234 6.027 1 98.06 220 LEU A C 1
ATOM 1764 O O . LEU A 1 220 ? 5.242 24.203 6.754 1 98.06 220 LEU A O 1
ATOM 1768 N N . ALA A 1 221 ? 7.324 24.891 6.359 1 96.69 221 ALA A N 1
ATOM 1769 C CA . ALA A 1 221 ? 7.457 25.594 7.629 1 96.69 221 ALA A CA 1
ATOM 1770 C C . ALA A 1 221 ? 7.059 27.062 7.484 1 96.69 221 ALA A C 1
ATOM 1772 O O . ALA A 1 221 ? 6.953 27.781 8.477 1 96.69 221 ALA A O 1
ATOM 1773 N N . SER A 1 222 ? 6.969 27.5 6.297 1 92.44 222 SER A N 1
ATOM 1774 C CA . SER A 1 222 ? 6.676 28.906 6.051 1 92.44 222 SER A CA 1
ATOM 1775 C C . SER A 1 222 ? 5.184 29.188 6.168 1 92.44 222 SER A C 1
ATOM 1777 O O . SER A 1 222 ? 4.359 28.281 5.992 1 92.44 222 SER A O 1
ATOM 1779 N N . GLU A 1 223 ? 4.73 30.422 6.562 1 79.94 223 GLU A N 1
ATOM 1780 C CA . GLU A 1 223 ? 3.348 30.844 6.762 1 79.94 223 GLU A CA 1
ATOM 1781 C C . GLU A 1 223 ? 2.602 30.938 5.434 1 79.94 223 GLU A C 1
ATOM 1783 O O . GLU A 1 223 ? 3.203 31.219 4.395 1 79.94 223 GLU A O 1
ATOM 1788 N N . MET B 1 1 ? 3.559 -52 -0.863 1 28.55 1 MET B N 1
ATOM 1789 C CA . MET B 1 1 ? 3.982 -50.875 -1.688 1 28.55 1 MET B CA 1
ATOM 1790 C C . MET B 1 1 ? 3.518 -49.531 -1.087 1 28.55 1 MET B C 1
ATOM 1792 O O . MET B 1 1 ? 2.314 -49.281 -1.004 1 28.55 1 MET B O 1
ATOM 1796 N N . LEU B 1 2 ? 4.031 -49.031 0.003 1 29.52 2 LEU B N 1
ATOM 1797 C CA . LEU B 1 2 ? 3.562 -47.938 0.831 1 29.52 2 LEU B CA 1
ATOM 1798 C C . LEU B 1 2 ? 3.24 -46.719 -0.024 1 29.52 2 LEU B C 1
ATOM 1800 O O . LEU B 1 2 ? 4.09 -46.219 -0.782 1 29.52 2 LEU B O 1
ATOM 1804 N N . ALA B 1 3 ? 2.053 -46.625 -0.543 1 35.28 3 ALA B N 1
ATOM 1805 C CA . ALA B 1 3 ? 1.579 -45.438 -1.257 1 35.28 3 ALA B CA 1
ATOM 1806 C C . ALA B 1 3 ? 2.15 -44.156 -0.646 1 35.28 3 ALA B C 1
ATOM 1808 O O . ALA B 1 3 ? 1.941 -43.875 0.537 1 35.28 3 ALA B O 1
ATOM 1809 N N . SER B 1 4 ? 3.383 -43.719 -0.912 1 35.69 4 SER B N 1
ATOM 1810 C CA . SER B 1 4 ? 4.156 -42.562 -0.478 1 35.69 4 SER B CA 1
ATOM 1811 C C . SER B 1 4 ? 3.244 -41.406 -0.136 1 35.69 4 SER B C 1
ATOM 1813 O O . SER B 1 4 ? 2.129 -41.312 -0.653 1 35.69 4 SER B O 1
ATOM 1815 N N . ALA B 1 5 ? 3.236 -40.875 1.049 1 37.09 5 ALA B N 1
ATOM 1816 C CA . ALA B 1 5 ? 2.629 -39.656 1.59 1 37.09 5 ALA B CA 1
ATOM 1817 C C . ALA B 1 5 ? 2.447 -38.625 0.502 1 37.09 5 ALA B C 1
ATOM 1819 O O . ALA B 1 5 ? 3.387 -37.875 0.168 1 37.09 5 ALA B O 1
ATOM 1820 N N . SER B 1 6 ? 2.174 -38.781 -0.696 1 39.53 6 SER B N 1
ATOM 1821 C CA . SER B 1 6 ? 1.784 -37.844 -1.762 1 39.53 6 SER B CA 1
ATOM 1822 C C . SER B 1 6 ? 0.944 -36.688 -1.22 1 39.53 6 SER B C 1
ATOM 1824 O O . SER B 1 6 ? -0.285 -36.781 -1.178 1 39.53 6 SER B O 1
ATOM 1826 N N . ARG B 1 7 ? 0.881 -36.375 0.136 1 43.88 7 ARG B N 1
ATOM 1827 C CA . ARG B 1 7 ? 0.255 -35.375 0.974 1 43.88 7 ARG B CA 1
ATOM 1828 C C . ARG B 1 7 ? -0.196 -34.156 0.141 1 43.88 7 ARG B C 1
ATOM 1830 O O . ARG B 1 7 ? 0.613 -33.531 -0.547 1 43.88 7 ARG B O 1
ATOM 1837 N N . PHE B 1 8 ? -1.426 -34.062 -0.352 1 53.09 8 PHE B N 1
ATOM 1838 C CA . PHE B 1 8 ? -2.287 -33.406 -1.313 1 53.09 8 PHE B CA 1
ATOM 1839 C C . PHE B 1 8 ? -2.068 -31.891 -1.27 1 53.09 8 PHE B C 1
ATOM 1841 O O . PHE B 1 8 ? -2.551 -31.203 -0.359 1 53.09 8 PHE B O 1
ATOM 1848 N N . ALA B 1 9 ? -0.911 -31.375 -1.735 1 73.88 9 ALA B N 1
ATOM 1849 C CA . ALA B 1 9 ? -0.388 -30.016 -1.787 1 73.88 9 ALA B CA 1
ATOM 1850 C C . ALA B 1 9 ? -1.433 -29.047 -2.338 1 73.88 9 ALA B C 1
ATOM 1852 O O . ALA B 1 9 ? -2.273 -29.438 -3.152 1 73.88 9 ALA B O 1
ATOM 1853 N N . THR B 1 10 ? -1.751 -28.031 -1.603 1 90 10 THR B N 1
ATOM 1854 C CA . THR B 1 10 ? -2.682 -26.984 -2.006 1 90 10 THR B CA 1
ATOM 1855 C C . THR B 1 10 ? -2.438 -26.562 -3.455 1 90 10 THR B C 1
ATOM 1857 O O . THR B 1 10 ? -1.299 -26.312 -3.848 1 90 10 THR B O 1
ATOM 1860 N N . ASN B 1 11 ? -3.523 -26.781 -4.312 1 96.06 11 ASN B N 1
ATOM 1861 C CA . ASN B 1 11 ? -3.41 -26.375 -5.711 1 96.06 11 ASN B CA 1
ATOM 1862 C C . ASN B 1 11 ? -3.443 -24.859 -5.852 1 96.06 11 ASN B C 1
ATOM 1864 O O . ASN B 1 11 ? -2.746 -24.297 -6.699 1 96.06 11 ASN B O 1
ATOM 1868 N N . VAL B 1 12 ? -4.328 -24.25 -5.074 1 98.44 12 VAL B N 1
ATOM 1869 C CA . VAL B 1 12 ? -4.504 -22.797 -5.188 1 98.44 12 VAL B CA 1
ATOM 1870 C C . VAL B 1 12 ? -4.469 -22.172 -3.797 1 98.44 12 VAL B C 1
ATOM 1872 O O . VAL B 1 12 ? -5.199 -22.594 -2.896 1 98.44 12 VAL B O 1
ATOM 1875 N N . LEU B 1 13 ? -3.568 -21.219 -3.609 1 98.75 13 LEU B N 1
ATOM 1876 C CA . LEU B 1 13 ? -3.543 -20.406 -2.398 1 98.75 13 LEU B CA 1
ATOM 1877 C C . LEU B 1 13 ? -4.34 -19.125 -2.588 1 98.75 13 LEU B C 1
ATOM 1879 O O . LEU B 1 13 ? -4.191 -18.438 -3.602 1 98.75 13 LEU B O 1
ATOM 1883 N N . ILE B 1 14 ? -5.25 -18.859 -1.688 1 98.94 14 ILE B N 1
ATOM 1884 C CA . ILE B 1 14 ? -6.078 -17.656 -1.714 1 98.94 14 ILE B CA 1
ATOM 1885 C C . ILE B 1 14 ? -5.816 -16.828 -0.465 1 98.94 14 ILE B C 1
ATOM 1887 O O . ILE B 1 14 ? -6.051 -17.281 0.657 1 98.94 14 ILE B O 1
ATOM 1891 N N . PHE B 1 15 ? -5.34 -15.586 -0.678 1 98.94 15 PHE B N 1
ATOM 1892 C CA . PHE B 1 15 ? -4.992 -14.711 0.435 1 98.94 15 PHE B CA 1
ATOM 1893 C C . PHE B 1 15 ? -6.016 -13.594 0.582 1 98.94 15 PHE B C 1
ATOM 1895 O O . PHE B 1 15 ? -6.246 -12.828 -0.356 1 98.94 15 PHE B O 1
ATOM 1902 N N . ASN B 1 16 ? -6.648 -13.516 1.753 1 98.94 16 ASN B N 1
ATOM 1903 C CA . ASN B 1 16 ? -7.535 -12.422 2.113 1 98.94 16 ASN B CA 1
ATOM 1904 C C . ASN B 1 16 ? -6.785 -11.312 2.844 1 98.94 16 ASN B C 1
ATOM 1906 O O . ASN B 1 16 ? -6.43 -11.461 4.012 1 98.94 16 ASN B O 1
ATOM 1910 N N . ALA B 1 17 ? -6.648 -10.203 2.158 1 98.88 17 ALA B N 1
ATOM 1911 C CA . ALA B 1 17 ? -5.887 -9.086 2.725 1 98.88 17 ALA B CA 1
ATOM 1912 C C . ALA B 1 17 ? -6.816 -8.039 3.332 1 98.88 17 ALA B C 1
ATOM 1914 O O . ALA B 1 17 ? -6.43 -6.883 3.496 1 98.88 17 ALA B O 1
ATOM 1915 N N . SER B 1 18 ? -8.023 -8.406 3.58 1 98.69 18 SER B N 1
ATOM 1916 C CA . SER B 1 18 ? -8.938 -7.57 4.355 1 98.69 18 SER B CA 1
ATOM 1917 C C . SER B 1 18 ? -8.703 -7.746 5.855 1 98.69 18 SER B C 1
ATOM 1919 O O . SER B 1 18 ? -8.516 -8.867 6.332 1 98.69 18 SER B O 1
ATOM 1921 N N . PRO B 1 19 ? -8.695 -6.609 6.562 1 98.06 19 PRO B N 1
ATOM 1922 C CA . PRO B 1 19 ? -8.602 -6.77 8.016 1 98.06 19 PRO B CA 1
ATOM 1923 C C . PRO B 1 19 ? -9.781 -7.531 8.602 1 98.06 19 PRO B C 1
ATOM 1925 O O . PRO B 1 19 ? -9.633 -8.227 9.609 1 98.06 19 PRO B O 1
ATOM 1928 N N . ARG B 1 20 ? -10.93 -7.355 8.039 1 96.38 20 ARG B N 1
ATOM 1929 C CA . ARG B 1 20 ? -12.109 -8.094 8.469 1 96.38 20 ARG B CA 1
ATOM 1930 C C . ARG B 1 20 ? -12.156 -9.477 7.828 1 96.38 20 ARG B C 1
ATOM 1932 O O . ARG B 1 20 ? -12.164 -9.602 6.602 1 96.38 20 ARG B O 1
ATOM 1939 N N . ALA B 1 21 ? -12.297 -10.508 8.609 1 96 21 ALA B N 1
ATOM 1940 C CA . ALA B 1 21 ? -12.148 -11.891 8.148 1 96 21 ALA B CA 1
ATOM 1941 C C . ALA B 1 21 ? -13.344 -12.312 7.301 1 96 21 ALA B C 1
ATOM 1943 O O . ALA B 1 21 ? -13.203 -13.125 6.379 1 96 21 ALA B O 1
ATOM 1944 N N . TYR B 1 22 ? -14.508 -11.812 7.625 1 96.38 22 TYR B N 1
ATOM 1945 C CA . TYR B 1 22 ? -15.719 -12.297 6.969 1 96.38 22 TYR B CA 1
ATOM 1946 C C . TYR B 1 22 ? -16.531 -11.133 6.398 1 96.38 22 TYR B C 1
ATOM 1948 O O . TYR B 1 22 ? -17.75 -11.062 6.594 1 96.38 22 TYR B O 1
ATOM 1956 N N . GLY B 1 23 ? -15.727 -10.219 5.723 1 96.06 23 GLY B N 1
ATOM 1957 C CA . GLY B 1 23 ? -16.344 -9.055 5.109 1 96.06 23 GLY B CA 1
ATOM 1958 C C . GLY B 1 23 ? -16.641 -9.242 3.635 1 96.06 23 GLY B C 1
ATOM 1959 O O . GLY B 1 23 ? -16.891 -10.367 3.182 1 96.06 23 GLY B O 1
ATOM 1960 N N . ASN B 1 24 ? -16.688 -8.156 2.934 1 95.94 24 ASN B N 1
ATOM 1961 C CA . ASN B 1 24 ? -17.062 -8.133 1.525 1 95.94 24 ASN B CA 1
ATOM 1962 C C . ASN B 1 24 ? -16.047 -8.883 0.661 1 95.94 24 ASN B C 1
ATOM 1964 O O . ASN B 1 24 ? -16.438 -9.672 -0.199 1 95.94 24 ASN B O 1
ATOM 1968 N N . THR B 1 25 ? -14.789 -8.648 0.894 1 98.56 25 THR B N 1
ATOM 1969 C CA . THR B 1 25 ? -13.734 -9.305 0.126 1 98.56 25 THR B CA 1
ATOM 1970 C C . THR B 1 25 ? -13.828 -10.82 0.262 1 98.56 25 THR B C 1
ATOM 1972 O O . THR B 1 25 ? -13.727 -11.547 -0.731 1 98.56 25 THR B O 1
ATOM 1975 N N . TYR B 1 26 ? -14.078 -11.234 1.475 1 98.62 26 TYR B N 1
ATOM 1976 C CA . TYR B 1 26 ? -14.188 -12.656 1.777 1 98.62 26 TYR B CA 1
ATOM 1977 C C . TYR B 1 26 ? -15.32 -13.297 0.974 1 98.62 26 TYR B C 1
ATOM 1979 O O . TYR B 1 26 ? -15.18 -14.422 0.491 1 98.62 26 TYR B O 1
ATOM 1987 N N . LYS B 1 27 ? -16.406 -12.641 0.793 1 98.12 27 LYS B N 1
ATOM 1988 C CA . LYS B 1 27 ? -17.547 -13.172 0.075 1 98.12 27 LYS B CA 1
ATOM 1989 C C . LYS B 1 27 ? -17.172 -13.633 -1.328 1 98.12 27 LYS B C 1
ATOM 1991 O O . LYS B 1 27 ? -17.609 -14.688 -1.79 1 98.12 27 LYS B O 1
ATOM 1996 N N . LEU B 1 28 ? -16.328 -12.859 -1.968 1 98.81 28 LEU B N 1
ATOM 1997 C CA . LEU B 1 28 ? -15.93 -13.234 -3.318 1 98.81 28 LEU B CA 1
ATOM 1998 C C . LEU B 1 28 ? -14.82 -14.281 -3.285 1 98.81 28 LEU B C 1
ATOM 2000 O O . LEU B 1 28 ? -14.812 -15.211 -4.098 1 98.81 28 LEU B O 1
ATOM 2004 N N . LEU B 1 29 ? -13.93 -14.195 -2.34 1 98.94 29 LEU B N 1
ATOM 2005 C CA . LEU B 1 29 ? -12.836 -15.156 -2.256 1 98.94 29 LEU B CA 1
ATOM 2006 C C . LEU B 1 29 ? -13.367 -16.547 -1.969 1 98.94 29 LEU B C 1
ATOM 2008 O O . LEU B 1 29 ? -12.82 -17.547 -2.471 1 98.94 29 LEU B O 1
ATOM 2012 N N . GLU B 1 30 ? -14.375 -16.609 -1.162 1 98.88 30 GLU B N 1
ATOM 2013 C CA . GLU B 1 30 ? -15 -17.891 -0.882 1 98.88 30 GLU B CA 1
ATOM 2014 C C . GLU B 1 30 ? -15.57 -18.516 -2.154 1 98.88 30 GLU B C 1
ATOM 2016 O O . GLU B 1 30 ? -15.516 -19.734 -2.328 1 98.88 30 GLU B O 1
ATOM 2021 N N . GLN B 1 31 ? -16.141 -17.688 -3.039 1 98.94 31 GLN B N 1
ATOM 2022 C CA . GLN B 1 31 ? -16.641 -18.188 -4.312 1 98.94 31 GLN B CA 1
ATOM 2023 C C . GLN B 1 31 ? -15.508 -18.688 -5.203 1 98.94 31 GLN B C 1
ATOM 2025 O O . GLN B 1 31 ? -15.656 -19.688 -5.91 1 98.94 31 GLN B O 1
ATOM 2030 N N . VAL B 1 32 ? -14.352 -18 -5.211 1 98.94 32 VAL B N 1
ATOM 2031 C CA . VAL B 1 32 ? -13.18 -18.469 -5.938 1 98.94 32 VAL B CA 1
ATOM 2032 C C . VAL B 1 32 ? -12.797 -19.875 -5.449 1 98.94 32 VAL B C 1
ATOM 2034 O O . VAL B 1 32 ? -12.555 -20.766 -6.254 1 98.94 32 VAL B O 1
ATOM 2037 N N . LYS B 1 33 ? -12.773 -19.984 -4.102 1 98.94 33 LYS B N 1
ATOM 2038 C CA . LYS B 1 33 ? -12.445 -21.281 -3.51 1 98.94 33 LYS B CA 1
ATOM 2039 C C . LYS B 1 33 ? -13.391 -22.359 -4 1 98.94 33 LYS B C 1
ATOM 2041 O O . LYS B 1 33 ? -12.961 -23.438 -4.395 1 98.94 33 LYS B O 1
ATOM 2046 N N . LYS B 1 34 ? -14.648 -22.062 -3.967 1 98.88 34 LYS B N 1
ATOM 2047 C CA . LYS B 1 34 ? -15.648 -23.031 -4.43 1 98.88 34 LYS B CA 1
ATOM 2048 C C . LYS B 1 34 ? -15.438 -23.375 -5.902 1 98.88 34 LYS B C 1
ATOM 2050 O O . LYS B 1 34 ? -15.617 -24.516 -6.309 1 98.88 34 LYS B O 1
ATOM 2055 N N . GLY B 1 35 ? -15.102 -22.375 -6.73 1 98.88 35 GLY B N 1
ATOM 2056 C CA . GLY B 1 35 ? -14.797 -22.625 -8.133 1 98.88 35 GLY B CA 1
ATOM 2057 C C . GLY B 1 35 ? -13.625 -23.578 -8.328 1 98.88 35 GLY B C 1
ATOM 2058 O O . GLY B 1 35 ? -13.695 -24.484 -9.148 1 98.88 35 GLY B O 1
ATOM 2059 N N . VAL B 1 36 ? -12.57 -23.375 -7.559 1 98.75 36 VAL B N 1
ATOM 2060 C CA . VAL B 1 36 ? -11.398 -24.25 -7.609 1 98.75 36 VAL B CA 1
ATOM 2061 C C . VAL B 1 36 ? -11.812 -25.672 -7.242 1 98.75 36 VAL B C 1
ATOM 2063 O O . VAL B 1 36 ? -11.469 -26.625 -7.949 1 98.75 36 VAL B O 1
ATOM 2066 N N . GLU B 1 37 ? -12.57 -25.75 -6.18 1 98.44 37 GLU B N 1
ATOM 2067 C CA . GLU B 1 37 ? -12.961 -27.062 -5.645 1 98.44 37 GLU B CA 1
ATOM 2068 C C . GLU B 1 37 ? -13.922 -27.781 -6.59 1 98.44 37 GLU B C 1
ATOM 2070 O O . GLU B 1 37 ? -13.938 -29.016 -6.645 1 98.44 37 GLU B O 1
ATOM 2075 N N . SER B 1 38 ? -14.688 -27.047 -7.309 1 98.31 38 SER B N 1
ATOM 2076 C CA . SER B 1 38 ? -15.609 -27.641 -8.273 1 98.31 38 SER B CA 1
ATOM 2077 C C . SER B 1 38 ? -14.859 -28.391 -9.367 1 98.31 38 SER B C 1
ATOM 2079 O O . SER B 1 38 ? -15.43 -29.25 -10.047 1 98.31 38 SER B O 1
ATOM 2081 N N . LYS B 1 39 ? -13.586 -28.141 -9.539 1 97.69 39 LYS B N 1
ATOM 2082 C CA . LYS B 1 39 ? -12.75 -28.797 -10.547 1 97.69 39 LYS B CA 1
ATOM 2083 C C . LYS B 1 39 ? -11.945 -29.938 -9.938 1 97.69 39 LYS B C 1
ATOM 2085 O O . LYS B 1 39 ? -11.016 -30.453 -10.562 1 97.69 39 LYS B O 1
ATOM 2090 N N . GLY B 1 40 ? -12.219 -30.281 -8.656 1 96.69 40 GLY B N 1
ATOM 2091 C CA . GLY B 1 40 ? -11.547 -31.375 -7.969 1 96.69 40 GLY B CA 1
ATOM 2092 C C . GLY B 1 40 ? -10.18 -30.984 -7.426 1 96.69 40 GLY B C 1
ATOM 2093 O O . GLY B 1 40 ? -9.383 -31.844 -7.059 1 96.69 40 GLY B O 1
ATOM 2094 N N . LYS B 1 41 ? -9.891 -29.719 -7.477 1 97.5 41 LYS B N 1
ATOM 2095 C CA . LYS B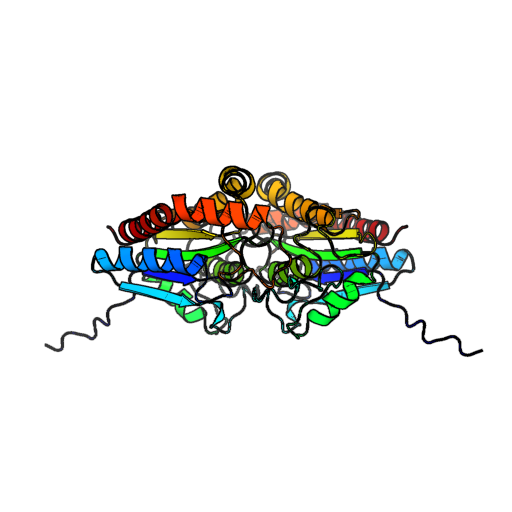 1 41 ? -8.625 -29.219 -6.953 1 97.5 41 LYS B CA 1
ATOM 2096 C C . LYS B 1 41 ? -8.805 -28.656 -5.543 1 97.5 41 LYS B C 1
ATOM 2098 O O . LYS B 1 41 ? -9.922 -28.391 -5.105 1 97.5 41 LYS B O 1
ATOM 2103 N N . THR B 1 42 ? -7.734 -28.484 -4.859 1 97.88 42 THR B N 1
ATOM 2104 C CA . THR B 1 42 ? -7.777 -28 -3.484 1 97.88 42 THR B CA 1
ATOM 2105 C C . THR B 1 42 ? -7.395 -26.516 -3.416 1 97.88 42 THR B C 1
ATOM 2107 O O . THR B 1 42 ? -6.535 -26.062 -4.172 1 97.88 42 THR B O 1
ATOM 2110 N N . ALA B 1 43 ? -8.094 -25.812 -2.537 1 98.44 43 ALA B N 1
ATOM 2111 C CA . ALA B 1 43 ? -7.801 -24.406 -2.285 1 98.44 43 ALA B CA 1
ATOM 2112 C C . ALA B 1 43 ? -7.703 -24.125 -0.788 1 98.44 43 ALA B C 1
ATOM 2114 O O . ALA B 1 43 ? -8.477 -24.656 0.004 1 98.44 43 ALA B O 1
ATOM 2115 N N . GLU B 1 44 ? -6.758 -23.344 -0.438 1 98.5 44 GLU B N 1
ATOM 2116 C CA . GLU B 1 44 ? -6.598 -22.891 0.938 1 98.5 44 GLU B CA 1
ATOM 2117 C C . GLU B 1 44 ? -6.797 -21.375 1.04 1 98.5 44 GLU B C 1
ATOM 2119 O O . GLU B 1 44 ? -6.098 -20.609 0.38 1 98.5 44 GLU B O 1
ATOM 2124 N N . LEU B 1 45 ? -7.781 -21.016 1.771 1 98.69 45 LEU B N 1
ATOM 2125 C CA . LEU B 1 45 ? -8.055 -19.609 2.033 1 98.69 45 LEU B CA 1
ATOM 2126 C C . LEU B 1 45 ? -7.367 -19.156 3.314 1 98.69 45 LEU B C 1
ATOM 2128 O O . LEU B 1 45 ? -7.648 -19.672 4.395 1 98.69 45 LEU B O 1
ATOM 2132 N N . VAL B 1 46 ? -6.453 -18.219 3.191 1 98.81 46 VAL B N 1
ATOM 2133 C CA . VAL B 1 46 ? -5.617 -17.734 4.285 1 98.81 46 VAL B CA 1
ATOM 2134 C C . VAL B 1 46 ? -6.023 -16.312 4.66 1 98.81 46 VAL B C 1
ATOM 2136 O O . VAL B 1 46 ? -6.02 -15.422 3.816 1 98.81 46 VAL B O 1
ATOM 2139 N N . GLN B 1 47 ? -6.387 -16.125 5.895 1 98.88 47 GLN B N 1
ATOM 2140 C CA . GLN B 1 47 ? -6.695 -14.805 6.418 1 98.88 47 GLN B CA 1
ATOM 2141 C C . GLN B 1 47 ? -5.43 -14.094 6.895 1 98.88 47 GLN B C 1
ATOM 2143 O O . GLN B 1 47 ? -4.922 -14.375 7.98 1 98.88 47 GLN B O 1
ATOM 2148 N N . LEU B 1 48 ? -5.004 -13.078 6.176 1 98.75 48 LEU B N 1
ATOM 2149 C CA . LEU B 1 48 ? -3.701 -12.469 6.438 1 98.75 48 LEU B CA 1
ATOM 2150 C C . LEU B 1 48 ? -3.701 -11.742 7.777 1 98.75 48 LEU B C 1
ATOM 2152 O O . LEU B 1 48 ? -2.678 -11.703 8.469 1 98.75 48 LEU B O 1
ATOM 2156 N N . SER B 1 49 ? -4.852 -11.156 8.148 1 98.44 49 SER B N 1
ATOM 2157 C CA . SER B 1 49 ? -4.922 -10.383 9.383 1 98.44 49 SER B CA 1
ATOM 2158 C C . SER B 1 49 ? -4.727 -11.273 10.602 1 98.44 49 SER B C 1
ATOM 2160 O O . SER B 1 49 ? -4.512 -10.781 11.711 1 98.44 49 SER B O 1
ATOM 2162 N N . GLN B 1 50 ? -4.777 -12.586 10.414 1 98.19 50 GLN B N 1
ATOM 2163 C CA . GLN B 1 50 ? -4.613 -13.523 11.523 1 98.19 50 GLN B CA 1
ATOM 2164 C C . GLN B 1 50 ? -3.178 -14.031 11.602 1 98.19 50 GLN B C 1
ATOM 2166 O O . GLN B 1 50 ? -2.842 -14.82 12.492 1 98.19 50 GLN B O 1
ATOM 2171 N N . LEU B 1 51 ? -2.338 -13.625 10.703 1 98.38 51 LEU B N 1
ATOM 2172 C CA . LEU B 1 51 ? -0.923 -13.977 10.688 1 98.38 51 LEU B CA 1
ATOM 2173 C C . LEU B 1 51 ? -0.076 -12.859 11.289 1 98.38 51 LEU B C 1
ATOM 2175 O O . LEU B 1 51 ? -0.348 -11.68 11.062 1 98.38 51 LEU B O 1
ATOM 2179 N N . LYS B 1 52 ? 0.873 -13.266 12.008 1 97.56 52 LYS B N 1
ATOM 2180 C CA . LYS B 1 52 ? 1.889 -12.32 12.469 1 97.56 52 LYS B CA 1
ATOM 2181 C C . LYS B 1 52 ? 3.037 -12.227 11.469 1 97.56 52 LYS B C 1
ATOM 2183 O O . LYS B 1 52 ? 3.902 -13.102 11.422 1 97.56 52 LYS B O 1
ATOM 2188 N N . PHE B 1 53 ? 3.035 -11.148 10.672 1 97.94 53 PHE B N 1
ATOM 2189 C CA . PHE B 1 53 ? 4.094 -10.93 9.695 1 97.94 53 PHE B CA 1
ATOM 2190 C C . PHE B 1 53 ? 4.172 -9.461 9.305 1 97.94 53 PHE B C 1
ATOM 2192 O O . PHE B 1 53 ? 3.244 -8.688 9.562 1 97.94 53 PHE B O 1
ATOM 2199 N N . ASP B 1 54 ? 5.297 -9.039 8.812 1 96.25 54 ASP B N 1
ATOM 2200 C CA . ASP B 1 54 ? 5.504 -7.703 8.273 1 96.25 54 ASP B CA 1
ATOM 2201 C C . ASP B 1 54 ? 5.902 -7.758 6.797 1 96.25 54 ASP B C 1
ATOM 2203 O O . ASP B 1 54 ? 6 -8.844 6.215 1 96.25 54 ASP B O 1
ATOM 2207 N N . GLY B 1 55 ? 5.98 -6.57 6.184 1 97.56 55 GLY B N 1
ATOM 2208 C CA . GLY B 1 55 ? 6.461 -6.496 4.812 1 97.56 55 GLY B CA 1
ATOM 2209 C C . GLY B 1 55 ? 7.961 -6.691 4.695 1 97.56 55 GLY B C 1
ATOM 2210 O O . GLY B 1 55 ? 8.617 -7.094 5.656 1 97.56 55 GLY B O 1
ATOM 2211 N N . CYS B 1 56 ? 8.469 -6.512 3.553 1 98 56 CYS B N 1
ATOM 2212 C CA . CYS B 1 56 ? 9.891 -6.629 3.273 1 98 56 CYS B CA 1
ATOM 2213 C C . CYS B 1 56 ? 10.703 -5.664 4.133 1 98 56 CYS B C 1
ATOM 2215 O O . CYS B 1 56 ? 10.336 -4.496 4.27 1 98 56 CYS B O 1
ATOM 2217 N N . ILE B 1 57 ? 11.781 -6.141 4.66 1 97.69 57 ILE B N 1
ATOM 2218 C CA . ILE B 1 57 ? 12.617 -5.289 5.504 1 97.69 57 ILE B CA 1
ATOM 2219 C C . ILE B 1 57 ? 13.797 -4.762 4.695 1 97.69 57 ILE B C 1
ATOM 2221 O O . ILE B 1 57 ? 14.727 -4.168 5.254 1 97.69 57 ILE B O 1
ATOM 2225 N N . ALA B 1 58 ? 13.789 -5.07 3.439 1 97.12 58 ALA B N 1
ATOM 2226 C CA . ALA B 1 58 ? 14.766 -4.574 2.471 1 97.12 58 ALA B CA 1
ATOM 2227 C C . ALA B 1 58 ? 16.188 -4.965 2.873 1 97.12 58 ALA B C 1
ATOM 2229 O O . ALA B 1 58 ? 17.125 -4.184 2.701 1 97.12 58 ALA B O 1
ATOM 2230 N N . CYS B 1 59 ? 16.359 -6.172 3.35 1 96.25 59 CYS B N 1
ATOM 2231 C CA . CYS B 1 59 ? 17.688 -6.641 3.725 1 96.25 59 CYS B CA 1
ATOM 2232 C C . CYS B 1 59 ? 18.453 -7.117 2.504 1 96.25 59 CYS B C 1
ATOM 2234 O O . CYS B 1 59 ? 19.688 -7.23 2.545 1 96.25 59 CYS B O 1
ATOM 2236 N N . LEU B 1 60 ? 17.766 -7.555 1.472 1 96 60 LEU B N 1
ATOM 2237 C CA . LEU B 1 60 ? 18.281 -7.906 0.151 1 96 60 LEU B CA 1
ATOM 2238 C C . LEU B 1 60 ? 19.047 -9.219 0.2 1 96 60 LEU B C 1
ATOM 2240 O O . LEU B 1 60 ? 19.844 -9.516 -0.703 1 96 60 LEU B O 1
ATOM 2244 N N . GLU B 1 61 ? 18.844 -9.977 1.252 1 96.5 61 GLU B N 1
ATOM 2245 C CA . GLU B 1 61 ? 19.422 -11.312 1.296 1 96.5 61 GLU B CA 1
ATOM 2246 C C . GLU B 1 61 ? 18.969 -12.148 0.105 1 96.5 61 GLU B C 1
ATOM 2248 O O . GLU B 1 61 ? 19.734 -12.969 -0.408 1 96.5 61 GLU B O 1
ATOM 2253 N N . CYS B 1 62 ? 17.797 -11.914 -0.32 1 96.12 62 CYS B N 1
ATOM 2254 C CA . CYS B 1 62 ? 17.219 -12.672 -1.423 1 96.12 62 CYS B CA 1
ATOM 2255 C C . CYS B 1 62 ? 17.812 -12.234 -2.756 1 96.12 62 CYS B C 1
ATOM 2257 O O . CYS B 1 62 ? 17.516 -12.82 -3.797 1 96.12 62 CYS B O 1
ATOM 2259 N N . LYS B 1 63 ? 18.656 -11.211 -2.723 1 96.06 63 LYS B N 1
ATOM 2260 C CA . LYS B 1 63 ? 19.25 -10.688 -3.953 1 96.06 63 LYS B CA 1
ATOM 2261 C C . LYS B 1 63 ? 20.75 -10.961 -4 1 96.06 63 LYS B C 1
ATOM 2263 O O . LYS B 1 63 ? 21.453 -10.492 -4.906 1 96.06 63 LYS B O 1
ATOM 2268 N N . LEU B 1 64 ? 21.297 -11.648 -3.051 1 96 64 LEU B N 1
ATOM 2269 C CA . LEU B 1 64 ? 22.719 -11.961 -3 1 96 64 LEU B CA 1
ATOM 2270 C C . LEU B 1 64 ? 23.125 -12.844 -4.172 1 96 64 LEU B C 1
ATOM 2272 O O . LEU B 1 64 ? 22.312 -13.625 -4.676 1 96 64 LEU B O 1
ATOM 2276 N N . LYS B 1 65 ? 24.406 -12.711 -4.543 1 95 65 LYS B N 1
ATOM 2277 C CA . LYS B 1 65 ? 24.953 -13.633 -5.539 1 95 65 LYS B CA 1
ATOM 2278 C C . LYS B 1 65 ? 24.781 -15.086 -5.105 1 95 65 LYS B C 1
ATOM 2280 O O . LYS B 1 65 ? 24.984 -15.414 -3.936 1 95 65 LYS B O 1
ATOM 2285 N N . GLY B 1 66 ? 24.328 -15.906 -6.031 1 92.94 66 GLY B N 1
ATOM 2286 C CA . GLY B 1 66 ? 24.109 -17.312 -5.73 1 92.94 66 GLY B CA 1
ATOM 2287 C C . GLY B 1 66 ? 22.656 -17.625 -5.367 1 92.94 66 GLY B C 1
ATOM 2288 O O . GLY B 1 66 ? 22.297 -18.781 -5.223 1 92.94 66 GLY B O 1
ATOM 2289 N N . LYS B 1 67 ? 21.859 -16.609 -5.223 1 91.56 67 LYS B N 1
ATOM 2290 C CA . LYS B 1 67 ? 20.469 -16.812 -4.84 1 91.56 67 LYS B CA 1
ATOM 2291 C C . LYS B 1 67 ? 19.531 -16.609 -6.031 1 91.56 67 LYS B C 1
ATOM 2293 O O . LYS B 1 67 ? 18.312 -16.547 -5.871 1 91.56 67 LYS B O 1
ATOM 2298 N N . GLU B 1 68 ? 20.047 -16.531 -7.23 1 88.06 68 GLU B N 1
ATOM 2299 C CA . GLU B 1 68 ? 19.297 -16.156 -8.422 1 88.06 68 GLU B CA 1
ATOM 2300 C C . GLU B 1 68 ? 18.234 -17.188 -8.766 1 88.06 68 GLU B C 1
ATOM 2302 O O . GLU B 1 68 ? 17.25 -16.875 -9.445 1 88.06 68 GLU B O 1
ATOM 2307 N N . SER B 1 69 ? 18.344 -18.344 -8.297 1 84.81 69 SER B N 1
ATOM 2308 C CA . SER B 1 69 ? 17.406 -19.391 -8.648 1 84.81 69 SER B CA 1
ATOM 2309 C C . SER B 1 69 ? 16.672 -19.938 -7.418 1 84.81 69 SER B C 1
ATOM 2311 O O . SER B 1 69 ? 16.109 -21.031 -7.453 1 84.81 69 SER B O 1
ATOM 2313 N N . LYS B 1 70 ? 16.719 -19.141 -6.367 1 88.75 70 LYS B N 1
ATOM 2314 C CA . LYS B 1 70 ? 16.141 -19.625 -5.113 1 88.75 70 LYS B CA 1
ATOM 2315 C C . LYS B 1 70 ? 15.141 -18.625 -4.543 1 88.75 70 LYS B C 1
ATOM 2317 O O . LYS B 1 70 ? 15.523 -17.719 -3.801 1 88.75 70 LYS B O 1
ATOM 2322 N N . PRO B 1 71 ? 13.875 -18.891 -4.855 1 93.5 71 PRO B N 1
ATOM 2323 C CA . PRO B 1 71 ? 12.891 -18.016 -4.211 1 93.5 71 PRO B CA 1
ATOM 2324 C C . PRO B 1 71 ? 12.859 -18.188 -2.695 1 93.5 71 PRO B C 1
ATOM 2326 O O . PRO B 1 71 ? 13.141 -19.266 -2.184 1 93.5 71 PRO B O 1
ATOM 2329 N N . GLY B 1 72 ? 12.602 -17.047 -2.047 1 94 72 GLY B N 1
ATOM 2330 C CA . GLY B 1 72 ? 12.492 -17.141 -0.601 1 94 72 GLY B CA 1
ATOM 2331 C C . GLY B 1 72 ? 12.812 -15.836 0.11 1 94 72 GLY B C 1
ATOM 2332 O O . GLY B 1 72 ? 13.281 -14.883 -0.512 1 94 72 GLY B O 1
ATOM 2333 N N . CYS B 1 73 ? 12.531 -15.844 1.364 1 96.31 73 CYS B N 1
ATOM 2334 C CA . CYS B 1 73 ? 12.805 -14.734 2.268 1 96.31 73 CYS B CA 1
ATOM 2335 C C . CYS B 1 73 ? 13.5 -15.227 3.533 1 96.31 73 CYS B C 1
ATOM 2337 O O . CYS B 1 73 ? 13.109 -16.234 4.113 1 96.31 73 CYS B O 1
ATOM 2339 N N . VAL B 1 74 ? 14.492 -14.523 3.975 1 96.69 74 VAL B N 1
ATOM 2340 C CA . VAL B 1 74 ? 15.281 -14.953 5.125 1 96.69 74 VAL B CA 1
ATOM 2341 C C . VAL B 1 74 ? 14.508 -14.664 6.414 1 96.69 74 VAL B C 1
ATOM 2343 O O . VAL B 1 74 ? 14.789 -15.258 7.457 1 96.69 74 VAL B O 1
ATOM 2346 N N . VAL B 1 75 ? 13.602 -13.68 6.34 1 96.88 75 VAL B N 1
ATOM 2347 C CA . VAL B 1 75 ? 12.805 -13.344 7.516 1 96.88 75 VAL B CA 1
ATOM 2348 C C . VAL B 1 75 ? 11.797 -14.453 7.785 1 96.88 75 VAL B C 1
ATOM 2350 O O . VAL B 1 75 ? 11.008 -14.82 6.906 1 96.88 75 VAL B O 1
ATOM 2353 N N . GLN B 1 76 ? 11.859 -14.961 8.992 1 96.75 76 GLN B N 1
ATOM 2354 C CA . GLN B 1 76 ? 10.922 -16.016 9.367 1 96.75 76 GLN B CA 1
ATOM 2355 C C . GLN B 1 76 ? 9.742 -15.453 10.156 1 96.75 76 GLN B C 1
ATOM 2357 O O . GLN B 1 76 ? 9.922 -14.867 11.219 1 96.75 76 GLN B O 1
ATOM 2362 N N . ASP B 1 77 ? 8.602 -15.578 9.609 1 97.5 77 ASP B N 1
ATOM 2363 C CA . ASP B 1 77 ? 7.34 -15.219 10.25 1 97.5 77 ASP B CA 1
ATOM 2364 C C . ASP B 1 77 ? 6.195 -16.078 9.727 1 97.5 77 ASP B C 1
ATOM 2366 O O . ASP B 1 77 ? 6.426 -17.078 9.039 1 97.5 77 ASP B O 1
ATOM 2370 N N . ASP B 1 78 ? 4.953 -15.805 10.047 1 98.25 78 ASP B N 1
ATOM 2371 C CA . ASP B 1 78 ? 3.826 -16.672 9.742 1 98.25 78 ASP B CA 1
ATOM 2372 C C . ASP B 1 78 ? 3.564 -16.719 8.234 1 98.25 78 ASP B C 1
ATOM 2374 O O . ASP B 1 78 ? 2.887 -17.625 7.75 1 98.25 78 ASP B O 1
ATOM 2378 N N . PHE B 1 79 ? 4.102 -15.75 7.492 1 98.25 79 PHE B N 1
ATOM 2379 C CA . PHE B 1 79 ? 3.793 -15.68 6.07 1 98.25 79 PHE B CA 1
ATOM 2380 C C . PHE B 1 79 ? 4.855 -16.406 5.25 1 98.25 79 PHE B C 1
ATOM 2382 O O . PHE B 1 79 ? 4.617 -16.766 4.094 1 98.25 79 PHE B O 1
ATOM 2389 N N . THR B 1 80 ? 6.023 -16.594 5.762 1 96 80 THR B N 1
ATOM 2390 C CA . THR B 1 80 ? 7.176 -17.125 5.047 1 96 80 THR B CA 1
ATOM 2391 C C . THR B 1 80 ? 6.859 -18.5 4.469 1 96 80 THR B C 1
ATOM 2393 O O . THR B 1 80 ? 7.301 -18.844 3.369 1 96 80 THR B O 1
ATOM 2396 N N . GLN B 1 81 ? 6.145 -19.234 5.199 1 96.06 81 GLN B N 1
ATOM 2397 C CA . GLN B 1 81 ? 5.789 -20.562 4.723 1 96.06 81 GLN B CA 1
ATOM 2398 C C . GLN B 1 81 ? 5.031 -20.5 3.398 1 96.06 81 GLN B C 1
ATOM 2400 O O . GLN B 1 81 ? 5.129 -21.406 2.568 1 96.06 81 GLN B O 1
ATOM 2405 N N . TYR B 1 82 ? 4.246 -19.5 3.252 1 97.31 82 TYR B N 1
ATOM 2406 C CA . TYR B 1 82 ? 3.453 -19.391 2.033 1 97.31 82 TYR B CA 1
ATOM 2407 C C . TYR B 1 82 ? 4.324 -18.969 0.853 1 97.31 82 TYR B C 1
ATOM 2409 O O . TYR B 1 82 ? 4.035 -19.328 -0.293 1 97.31 82 TYR B O 1
ATOM 2417 N N . ILE B 1 83 ? 5.375 -18.219 1.114 1 95.62 83 ILE B N 1
ATOM 2418 C CA . ILE B 1 83 ? 6.336 -17.922 0.058 1 95.62 83 ILE B CA 1
ATOM 2419 C C . ILE B 1 83 ? 6.902 -19.234 -0.508 1 95.62 83 ILE B C 1
ATOM 2421 O O . ILE B 1 83 ? 6.957 -19.406 -1.728 1 95.62 83 ILE B O 1
ATOM 2425 N N . ASP B 1 84 ? 7.191 -20.125 0.367 1 92.62 84 ASP B N 1
ATOM 2426 C CA . ASP B 1 84 ? 7.766 -21.406 -0.029 1 92.62 84 ASP B CA 1
ATOM 2427 C C . ASP B 1 84 ? 6.742 -22.266 -0.774 1 92.62 84 ASP B C 1
ATOM 2429 O O . ASP B 1 84 ? 7.102 -23.016 -1.685 1 92.62 84 ASP B O 1
ATOM 2433 N N . ARG B 1 85 ? 5.57 -22.094 -0.424 1 95.56 85 ARG B N 1
ATOM 2434 C CA . ARG B 1 85 ? 4.516 -22.922 -1.002 1 95.56 85 ARG B CA 1
ATOM 2435 C C . ARG B 1 85 ? 4.066 -22.375 -2.354 1 95.56 85 ARG B C 1
ATOM 2437 O O . ARG B 1 85 ? 3.592 -23.125 -3.207 1 95.56 85 ARG B O 1
ATOM 2444 N N . ILE B 1 86 ? 4.207 -21.125 -2.619 1 96.25 86 ILE B N 1
ATOM 2445 C CA . ILE B 1 86 ? 3.764 -20.484 -3.857 1 96.25 86 ILE B CA 1
ATOM 2446 C C . ILE B 1 86 ? 4.484 -21.125 -5.047 1 96.25 86 ILE B C 1
ATOM 2448 O O . ILE B 1 86 ? 3.908 -21.25 -6.129 1 96.25 86 ILE B O 1
ATOM 2452 N N . LYS B 1 87 ? 5.66 -21.641 -4.875 1 90.38 87 LYS B N 1
ATOM 2453 C CA . LYS B 1 87 ? 6.453 -22.234 -5.949 1 90.38 87 LYS B CA 1
ATOM 2454 C C . LYS B 1 87 ? 5.781 -23.5 -6.488 1 90.38 87 LYS B C 1
ATOM 2456 O O . LYS B 1 87 ? 6.07 -23.938 -7.605 1 90.38 87 LYS B O 1
ATOM 2461 N N . ASP B 1 88 ? 4.906 -24.031 -5.68 1 92.5 88 ASP B N 1
ATOM 2462 C CA . ASP B 1 88 ? 4.418 -25.375 -5.996 1 92.5 88 ASP B CA 1
ATOM 2463 C C . ASP B 1 88 ? 2.93 -25.344 -6.34 1 92.5 88 ASP B C 1
ATOM 2465 O O . ASP B 1 88 ? 2.326 -26.391 -6.594 1 92.5 88 ASP B O 1
ATOM 2469 N N . VAL B 1 89 ? 2.307 -24.188 -6.336 1 95.88 89 VAL B N 1
ATOM 2470 C CA . VAL B 1 89 ? 0.872 -24.141 -6.598 1 95.88 89 VAL B CA 1
ATOM 2471 C C . VAL B 1 89 ? 0.627 -23.844 -8.078 1 95.88 89 VAL B C 1
ATOM 2473 O O . VAL B 1 89 ? 1.527 -23.375 -8.781 1 95.88 89 VAL B O 1
ATOM 2476 N N . ASP B 1 90 ? -0.678 -24.172 -8.492 1 95.5 90 ASP B N 1
ATOM 2477 C CA . ASP B 1 90 ? -1.109 -23.828 -9.836 1 95.5 90 ASP B CA 1
ATOM 2478 C C . ASP B 1 90 ? -1.369 -22.328 -9.969 1 95.5 90 ASP B C 1
ATOM 2480 O O . ASP B 1 90 ? -1.123 -21.734 -11.016 1 95.5 90 ASP B O 1
ATOM 2484 N N . ALA B 1 91 ? -1.886 -21.766 -8.898 1 98.25 91 ALA B N 1
ATOM 2485 C CA . ALA B 1 91 ? -2.275 -20.359 -8.891 1 98.25 91 ALA B CA 1
ATOM 2486 C C . ALA B 1 91 ? -2.32 -19.812 -7.465 1 98.25 91 ALA B C 1
ATOM 2488 O O . ALA B 1 91 ? -2.395 -20.578 -6.5 1 98.25 91 ALA B O 1
ATOM 2489 N N . PHE B 1 92 ? -2.195 -18.547 -7.363 1 98.62 92 PHE B N 1
ATOM 2490 C CA . PHE B 1 92 ? -2.564 -17.906 -6.105 1 98.62 92 PHE B CA 1
ATOM 2491 C C . PHE B 1 92 ? -3.398 -16.656 -6.355 1 98.62 92 PHE B C 1
ATOM 2493 O O . PHE B 1 92 ? -3.342 -16.062 -7.441 1 98.62 92 PHE B O 1
ATOM 2500 N N . VAL B 1 93 ? -4.285 -16.344 -5.406 1 98.94 93 VAL B N 1
ATOM 2501 C CA . VAL B 1 93 ? -5.219 -15.227 -5.477 1 98.94 93 VAL B CA 1
ATOM 2502 C C . VAL B 1 93 ? -4.984 -14.281 -4.301 1 98.94 93 VAL B C 1
ATOM 2504 O O . VAL B 1 93 ? -4.766 -14.727 -3.172 1 98.94 93 VAL B O 1
ATOM 2507 N N . LEU B 1 94 ? -4.973 -13.008 -4.547 1 98.94 94 LEU B N 1
ATOM 2508 C CA . LEU B 1 94 ? -4.953 -11.977 -3.514 1 98.94 94 LEU B CA 1
ATOM 2509 C C . LEU B 1 94 ? -6.223 -11.133 -3.562 1 98.94 94 LEU B C 1
ATOM 2511 O O . LEU B 1 94 ? -6.59 -10.617 -4.621 1 98.94 94 LEU B O 1
ATOM 2515 N N . GLY B 1 95 ? -6.945 -11.039 -2.5 1 98.94 95 GLY B N 1
ATOM 2516 C CA . GLY B 1 95 ? -8.086 -10.141 -2.355 1 98.94 95 GLY B CA 1
ATOM 2517 C C . GLY B 1 95 ? -7.824 -9 -1.395 1 98.94 95 GLY B C 1
ATOM 2518 O O . GLY B 1 95 ? -7.258 -9.195 -0.318 1 98.94 95 GLY B O 1
ATOM 2519 N N . SER B 1 96 ? -8.219 -7.844 -1.756 1 98.94 96 SER B N 1
ATOM 2520 C CA . SER B 1 96 ? -7.984 -6.668 -0.925 1 98.94 96 SER B CA 1
ATOM 2521 C C . SER B 1 96 ? -9.125 -5.664 -1.052 1 98.94 96 SER B C 1
ATOM 2523 O O . SER B 1 96 ? -9.664 -5.461 -2.143 1 98.94 96 SER B O 1
ATOM 2525 N N . PRO B 1 97 ? -9.508 -4.996 0.066 1 98.62 97 PRO B N 1
ATOM 2526 C CA . PRO B 1 97 ? -10.289 -3.768 -0.097 1 98.62 97 PRO B CA 1
ATOM 2527 C C . PRO B 1 97 ? -9.469 -2.627 -0.702 1 98.62 97 PRO B C 1
ATOM 2529 O O . PRO B 1 97 ? -8.242 -2.719 -0.779 1 98.62 97 PRO B O 1
ATOM 2532 N N . VAL B 1 98 ? -10.172 -1.654 -1.223 1 98.06 98 VAL B N 1
A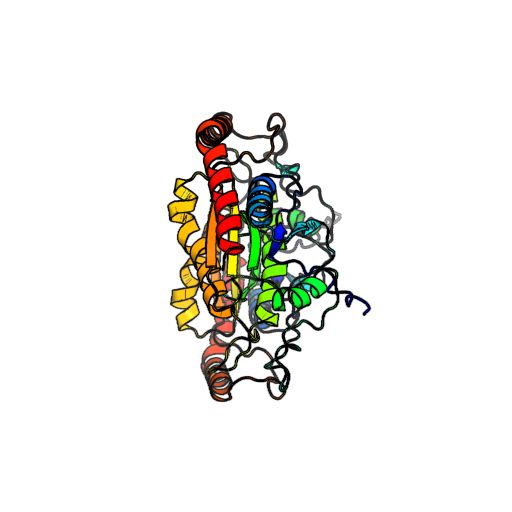TOM 2533 C CA . VAL B 1 98 ? -9.555 -0.404 -1.652 1 98.06 98 VAL B CA 1
ATOM 2534 C C . VAL B 1 98 ? -9.75 0.665 -0.579 1 98.06 98 VAL B C 1
ATOM 2536 O O . VAL B 1 98 ? -10.883 1.008 -0.236 1 98.06 98 VAL B O 1
ATOM 2539 N N . TYR B 1 99 ? -8.664 1.124 0.01 1 96.38 99 TYR B N 1
ATOM 2540 C CA . TYR B 1 99 ? -8.633 2.17 1.026 1 96.38 99 TYR B CA 1
ATOM 2541 C C . TYR B 1 99 ? -8.023 3.451 0.475 1 96.38 99 TYR B C 1
ATOM 2543 O O . TYR B 1 99 ? -6.809 3.523 0.261 1 96.38 99 TYR B O 1
ATOM 2551 N N . TRP B 1 100 ? -8.953 4.449 0.257 1 94.12 100 TRP B N 1
ATOM 2552 C CA . TRP B 1 100 ? -8.492 5.75 -0.218 1 94.12 100 TRP B CA 1
ATOM 2553 C C . TRP B 1 100 ? -7.613 5.598 -1.455 1 94.12 100 TRP B C 1
ATOM 2555 O O . TRP B 1 100 ? -6.492 6.109 -1.492 1 94.12 100 TRP B O 1
ATOM 2565 N N . SER B 1 101 ? -8.062 4.824 -2.398 1 94.5 101 SER B N 1
ATOM 2566 C CA . SER B 1 101 ? -7.488 4.652 -3.729 1 94.5 101 SER B CA 1
ATOM 2567 C C . SER B 1 101 ? -6.23 3.789 -3.678 1 94.5 101 SER B C 1
ATOM 2569 O O . SER B 1 101 ? -5.438 3.783 -4.621 1 94.5 101 SER B O 1
ATOM 2571 N N . ASN B 1 102 ? -6.02 3.133 -2.604 1 97.31 102 ASN B N 1
ATOM 2572 C CA . ASN B 1 102 ? -4.949 2.152 -2.453 1 97.31 102 ASN B CA 1
ATOM 2573 C C . ASN B 1 102 ? -5.484 0.814 -1.949 1 97.31 102 ASN B C 1
ATOM 2575 O O . ASN B 1 102 ? -6.645 0.719 -1.537 1 97.31 102 ASN B O 1
ATOM 2579 N N . LEU B 1 103 ? -4.633 -0.191 -2.09 1 98.5 103 LEU B N 1
ATOM 2580 C CA . LEU B 1 103 ? -4.973 -1.473 -1.48 1 98.5 103 LEU B CA 1
ATOM 2581 C C . LEU B 1 103 ? -4.555 -1.505 -0.013 1 98.5 103 LEU B C 1
ATOM 2583 O O . LEU B 1 103 ? -3.93 -0.564 0.479 1 98.5 103 LEU B O 1
ATOM 2587 N N . SER B 1 104 ? -5.008 -2.527 0.668 1 98.75 104 SER B N 1
ATOM 2588 C CA . SER B 1 104 ? -4.766 -2.564 2.107 1 98.75 104 SER B CA 1
ATOM 2589 C C . SER B 1 104 ? -3.287 -2.77 2.412 1 98.75 104 SER B C 1
ATOM 2591 O O . SER B 1 104 ? -2.566 -3.393 1.631 1 98.75 104 SER B O 1
ATOM 2593 N N . SER B 1 105 ? -2.875 -2.248 3.572 1 98.69 105 SER B N 1
ATOM 2594 C CA . SER B 1 105 ? -1.495 -2.461 3.998 1 98.69 105 SER B CA 1
ATOM 2595 C C . SER B 1 105 ? -1.176 -3.947 4.113 1 98.69 105 SER B C 1
ATOM 2597 O O . SER B 1 105 ? -0.044 -4.367 3.861 1 98.69 105 SER B O 1
ATOM 2599 N N . LEU B 1 106 ? -2.141 -4.777 4.461 1 98.75 106 LEU B N 1
ATOM 2600 C CA . LEU B 1 106 ? -1.97 -6.227 4.512 1 98.75 106 LEU B CA 1
ATOM 2601 C C . LEU B 1 106 ? -1.607 -6.777 3.135 1 98.75 106 LEU B C 1
ATOM 2603 O O . LEU B 1 106 ? -0.721 -7.625 3.016 1 98.75 106 LEU B O 1
ATOM 2607 N N . TYR B 1 107 ? -2.324 -6.297 2.137 1 98.88 107 TYR B N 1
ATOM 2608 C CA . TYR B 1 107 ? -2.01 -6.672 0.763 1 98.88 107 TYR B CA 1
ATOM 2609 C C . TYR B 1 107 ? -0.552 -6.371 0.436 1 98.88 107 TYR B C 1
ATOM 2611 O O . TYR B 1 107 ? 0.167 -7.234 -0.074 1 98.88 107 TYR B O 1
ATOM 2619 N N . TYR B 1 108 ? -0.139 -5.191 0.808 1 98.81 108 TYR B N 1
ATOM 2620 C CA . TYR B 1 108 ? 1.188 -4.75 0.393 1 98.81 108 TYR B CA 1
ATOM 2621 C C . TYR B 1 108 ? 2.273 -5.469 1.187 1 98.81 108 TYR B C 1
ATOM 2623 O O . TYR B 1 108 ? 3.361 -5.73 0.667 1 98.81 108 TYR B O 1
ATOM 2631 N N . LYS B 1 109 ? 2.006 -5.824 2.432 1 98.69 109 LYS B N 1
ATOM 2632 C CA . LYS B 1 109 ? 2.947 -6.664 3.166 1 98.69 109 LYS B CA 1
ATOM 2633 C C . LYS B 1 109 ? 3.229 -7.961 2.414 1 98.69 109 LYS B C 1
ATOM 2635 O O . LYS B 1 109 ? 4.387 -8.305 2.168 1 98.69 109 LYS B O 1
ATOM 2640 N N . ALA B 1 110 ? 2.199 -8.625 2.029 1 98.81 110 ALA B N 1
ATOM 2641 C CA . ALA B 1 110 ? 2.324 -9.906 1.335 1 98.81 110 ALA B CA 1
ATOM 2642 C C . ALA B 1 110 ? 2.947 -9.719 -0.045 1 98.81 110 ALA B C 1
ATOM 2644 O O . ALA B 1 110 ? 3.857 -10.461 -0.427 1 98.81 110 ALA B O 1
ATOM 2645 N N . TYR B 1 111 ? 2.451 -8.734 -0.728 1 98.69 111 TYR B N 1
ATOM 2646 C CA . TYR B 1 111 ? 2.889 -8.438 -2.086 1 98.69 111 TYR B CA 1
ATOM 2647 C C . TYR B 1 111 ? 4.391 -8.18 -2.131 1 98.69 111 TYR B C 1
ATOM 2649 O O . TYR B 1 111 ? 5.094 -8.734 -2.982 1 98.69 111 TYR B O 1
ATOM 2657 N N . GLU B 1 112 ? 4.871 -7.367 -1.195 1 98.44 112 GLU B N 1
ATOM 2658 C CA . GLU B 1 112 ? 6.297 -7.07 -1.125 1 98.44 112 GLU B CA 1
ATOM 2659 C C . GLU B 1 112 ? 7.117 -8.344 -0.949 1 98.44 112 GLU B C 1
ATOM 2661 O O . GLU B 1 112 ? 8.07 -8.578 -1.691 1 98.44 112 GLU B O 1
ATOM 2666 N N . LYS B 1 113 ? 6.711 -9.133 -0.023 1 98.06 113 LYS B N 1
ATOM 2667 C CA . LYS B 1 113 ? 7.465 -10.352 0.265 1 98.06 113 LYS B CA 1
ATOM 2668 C C . LYS B 1 113 ? 7.418 -11.312 -0.914 1 98.06 113 LYS B C 1
ATOM 2670 O O . LYS B 1 113 ? 8.43 -11.938 -1.255 1 98.06 113 LYS B O 1
ATOM 2675 N N . ILE B 1 114 ? 6.281 -11.461 -1.531 1 98.25 114 ILE B N 1
ATOM 2676 C CA . ILE B 1 114 ? 6.137 -12.344 -2.684 1 98.25 114 ILE B CA 1
ATOM 2677 C C . ILE B 1 114 ? 7.016 -11.844 -3.828 1 98.25 114 ILE B C 1
ATOM 2679 O O . ILE B 1 114 ? 7.82 -12.602 -4.379 1 98.25 114 ILE B O 1
ATOM 2683 N N . MET B 1 115 ? 6.938 -10.578 -4.141 1 97.31 115 MET B N 1
ATOM 2684 C CA . MET B 1 115 ? 7.605 -10.023 -5.312 1 97.31 115 MET B CA 1
ATOM 2685 C C . MET B 1 115 ? 9.125 -10.07 -5.152 1 97.31 115 MET B C 1
ATOM 2687 O O . MET B 1 115 ? 9.836 -10.461 -6.074 1 97.31 115 MET B O 1
ATOM 2691 N N . TYR B 1 116 ? 9.609 -9.727 -4.008 1 96.62 116 TYR B N 1
ATOM 2692 C CA . TYR B 1 116 ? 11.055 -9.742 -3.811 1 96.62 116 TYR B CA 1
ATOM 2693 C C . TYR B 1 116 ? 11.586 -11.172 -3.76 1 96.62 116 TYR B C 1
ATOM 2695 O O . TYR B 1 116 ? 12.711 -11.438 -4.184 1 96.62 116 TYR B O 1
ATOM 2703 N N . SER B 1 117 ? 10.781 -12.078 -3.297 1 96.56 117 SER B N 1
ATOM 2704 C CA . SER B 1 117 ? 11.195 -13.477 -3.193 1 96.56 117 SER B CA 1
ATOM 2705 C C . SER B 1 117 ? 11.289 -14.125 -4.566 1 96.56 117 SER B C 1
ATOM 2707 O O . SER B 1 117 ? 12.102 -15.031 -4.777 1 96.56 117 SER B O 1
ATOM 2709 N N . PHE B 1 118 ? 10.469 -13.656 -5.531 1 96.44 118 PHE B N 1
ATOM 2710 C CA . PHE B 1 118 ? 10.352 -14.391 -6.785 1 96.44 118 PHE B CA 1
ATOM 2711 C C . PHE B 1 118 ? 11.016 -13.633 -7.926 1 96.44 118 PHE B C 1
ATOM 2713 O O . PHE B 1 118 ? 11.172 -14.172 -9.023 1 96.44 118 PHE B O 1
ATOM 2720 N N . HIS B 1 119 ? 11.414 -12.383 -7.613 1 94.06 119 HIS B N 1
ATOM 2721 C CA . HIS B 1 119 ? 12.086 -11.57 -8.617 1 94.06 119 HIS B CA 1
ATOM 2722 C C . HIS B 1 119 ? 13.602 -11.617 -8.453 1 94.06 119 HIS B C 1
ATOM 2724 O O . HIS B 1 119 ? 14.102 -11.703 -7.332 1 94.06 119 HIS B O 1
ATOM 2730 N N . ASN B 1 120 ? 14.312 -11.562 -9.531 1 89.75 120 ASN B N 1
ATOM 2731 C CA . ASN B 1 120 ? 15.75 -11.32 -9.531 1 89.75 120 ASN B CA 1
ATOM 2732 C C . ASN B 1 120 ? 16.125 -10.18 -10.477 1 89.75 120 ASN B C 1
ATOM 2734 O O . ASN B 1 120 ? 15.383 -9.883 -11.414 1 89.75 120 ASN B O 1
ATOM 2738 N N . TYR B 1 121 ? 17.203 -9.5 -10.289 1 88.75 121 TYR B N 1
ATOM 2739 C CA . TYR B 1 121 ? 17.625 -8.344 -11.07 1 88.75 121 TYR B CA 1
ATOM 2740 C C . TYR B 1 121 ? 18.406 -8.766 -12.305 1 88.75 121 TYR B C 1
ATOM 2742 O O . TYR B 1 121 ? 18.938 -7.93 -13.039 1 88.75 121 TYR B O 1
ATOM 2750 N N . ASP B 1 122 ? 18.359 -10.031 -12.594 1 84.44 122 ASP B N 1
ATOM 2751 C CA . ASP B 1 122 ? 18.969 -10.547 -13.812 1 84.44 122 ASP B CA 1
ATOM 2752 C C . ASP B 1 122 ? 18.203 -10.102 -15.055 1 84.44 122 ASP B C 1
ATOM 2754 O O . ASP B 1 122 ? 16.984 -10.289 -15.141 1 84.44 122 ASP B O 1
ATOM 2758 N N . ASN B 1 123 ? 18.875 -9.492 -16.016 1 79.25 123 ASN B N 1
ATOM 2759 C CA . ASN B 1 123 ? 18.219 -8.961 -17.203 1 79.25 123 ASN B CA 1
ATOM 2760 C C . ASN B 1 123 ? 17.594 -10.07 -18.047 1 79.25 123 ASN B C 1
ATOM 2762 O O . ASN B 1 123 ? 16.516 -9.898 -18.609 1 79.25 123 ASN B O 1
ATOM 2766 N N . ASP B 1 124 ? 18.188 -11.188 -18.094 1 82.94 124 ASP B N 1
ATOM 2767 C CA . ASP B 1 124 ? 17.766 -12.273 -18.984 1 82.94 124 ASP B CA 1
ATOM 2768 C C . ASP B 1 124 ? 16.688 -13.141 -18.328 1 82.94 124 ASP B C 1
ATOM 2770 O O . ASP B 1 124 ? 15.828 -13.695 -19 1 82.94 124 ASP B O 1
ATOM 2774 N N . LYS B 1 125 ? 16.766 -13.25 -16.984 1 86.62 125 LYS B N 1
ATOM 2775 C CA . LYS B 1 125 ? 15.82 -14.07 -16.234 1 86.62 125 LYS B CA 1
ATOM 2776 C C . LYS B 1 125 ? 15.375 -13.359 -14.953 1 86.62 125 LYS B C 1
ATOM 2778 O O . LYS B 1 125 ? 15.789 -13.734 -13.852 1 86.62 125 LYS B O 1
ATOM 2783 N N . PRO B 1 126 ? 14.453 -12.391 -15.086 1 88.62 126 PRO B N 1
ATOM 2784 C CA . PRO B 1 126 ? 14.062 -11.57 -13.945 1 88.62 126 PRO B CA 1
ATOM 2785 C C . PRO B 1 126 ? 13.07 -12.273 -13.023 1 88.62 126 PRO B C 1
ATOM 2787 O O . PRO B 1 126 ? 12.25 -11.625 -12.367 1 88.62 126 PRO B O 1
ATOM 2790 N N . TYR B 1 127 ? 13.016 -13.578 -13.07 1 91.31 127 TYR B N 1
ATOM 2791 C CA . TYR B 1 127 ? 12.117 -14.352 -12.227 1 91.31 127 TYR B CA 1
ATOM 2792 C C . TYR B 1 127 ? 12.812 -15.602 -11.688 1 91.31 127 TYR B C 1
ATOM 2794 O O . TYR B 1 127 ? 13.766 -16.094 -12.289 1 91.31 127 TYR B O 1
ATOM 2802 N N . LYS B 1 128 ? 12.328 -16.078 -10.562 1 92.06 128 LYS B N 1
ATOM 2803 C CA . LYS B 1 128 ? 12.953 -17.234 -9.914 1 92.06 128 LYS B CA 1
ATOM 2804 C C . LYS B 1 128 ? 12.07 -18.469 -10.016 1 92.06 128 LYS B C 1
ATOM 2806 O O . LYS B 1 128 ? 12.492 -19.578 -9.664 1 92.06 128 LYS B O 1
ATOM 2811 N N . MET B 1 129 ? 10.867 -18.297 -10.523 1 88.38 129 MET B N 1
ATOM 2812 C CA . MET B 1 129 ? 9.992 -19.469 -10.617 1 88.38 129 MET B CA 1
ATOM 2813 C C . MET B 1 129 ? 10.469 -20.406 -11.711 1 88.38 129 MET B C 1
ATOM 2815 O O . MET B 1 129 ? 11.109 -19.984 -12.672 1 88.38 129 MET B O 1
ATOM 2819 N N . THR B 1 130 ? 10.141 -21.672 -11.555 1 88.69 130 THR B N 1
ATOM 2820 C CA . THR B 1 130 ? 10.57 -22.672 -12.516 1 88.69 130 THR B CA 1
ATOM 2821 C C . THR B 1 130 ? 9.453 -22.984 -13.508 1 88.69 130 THR B C 1
ATOM 2823 O O . THR B 1 130 ? 9.695 -23.594 -14.547 1 88.69 130 THR B O 1
ATOM 2826 N N . ARG B 1 131 ? 8.297 -22.656 -13.227 1 92.69 131 ARG B N 1
ATOM 2827 C CA . ARG B 1 131 ? 7.137 -22.781 -14.102 1 92.69 131 ARG B CA 1
ATOM 2828 C C . ARG B 1 131 ? 6.195 -21.594 -13.922 1 92.69 131 ARG B C 1
ATOM 2830 O O . ARG B 1 131 ? 6.199 -20.938 -12.875 1 92.69 131 ARG B O 1
ATOM 2837 N N . PRO B 1 132 ? 5.348 -21.359 -14.93 1 95.19 132 PRO B N 1
ATOM 2838 C CA . PRO B 1 132 ? 4.375 -20.281 -14.773 1 95.19 132 PRO B CA 1
ATOM 2839 C C . PRO B 1 132 ? 3.373 -20.547 -13.648 1 95.19 132 PRO B C 1
ATOM 2841 O O . PRO B 1 132 ? 2.998 -21.703 -13.406 1 95.19 132 PRO B O 1
ATOM 2844 N N . ILE B 1 133 ? 3.004 -19.547 -12.977 1 96.75 133 ILE B N 1
ATOM 2845 C CA . ILE B 1 133 ? 1.982 -19.594 -11.93 1 96.75 133 ILE B CA 1
ATOM 2846 C C . ILE B 1 133 ? 0.883 -18.578 -12.25 1 96.75 133 ILE B C 1
ATOM 2848 O O . ILE B 1 133 ? 1.163 -17.406 -12.492 1 96.75 133 ILE B O 1
ATOM 2852 N N . LYS B 1 134 ? -0.388 -19.047 -12.305 1 98.5 134 LYS B N 1
ATOM 2853 C CA . LYS B 1 134 ? -1.511 -18.141 -12.562 1 98.5 134 LYS B CA 1
ATOM 2854 C C . LYS B 1 134 ? -1.833 -17.297 -11.328 1 98.5 134 LYS B C 1
ATOM 2856 O O . LYS B 1 134 ? -1.596 -17.734 -10.195 1 98.5 134 LYS B O 1
ATOM 2861 N N . THR B 1 135 ? -2.332 -16.109 -11.594 1 98.75 135 THR B N 1
ATOM 2862 C CA . THR B 1 135 ? -2.674 -15.234 -10.469 1 98.75 135 THR B CA 1
ATOM 2863 C C . THR B 1 135 ? -4.051 -14.609 -10.672 1 98.75 135 THR B C 1
ATOM 2865 O O . THR B 1 135 ? -4.469 -14.375 -11.812 1 98.75 135 THR B O 1
ATOM 2868 N N . GLY B 1 136 ? -4.785 -14.453 -9.664 1 98.88 136 GLY B N 1
ATOM 2869 C CA . GLY B 1 136 ? -6.043 -13.719 -9.609 1 98.88 136 GLY B CA 1
ATOM 2870 C C . GLY B 1 136 ? -6.055 -12.641 -8.539 1 98.88 136 GLY B C 1
ATOM 2871 O O . GLY B 1 136 ? -5.477 -12.82 -7.465 1 98.88 136 GLY B O 1
ATOM 2872 N N . LEU B 1 137 ? -6.734 -11.562 -8.844 1 98.94 137 LEU B N 1
ATOM 2873 C CA . LEU B 1 137 ? -6.871 -10.461 -7.902 1 98.94 137 LEU B CA 1
ATOM 2874 C C . LEU B 1 137 ? -8.328 -10.055 -7.742 1 98.94 137 LEU B C 1
ATOM 2876 O O . LEU B 1 137 ? -9.078 -10.023 -8.719 1 98.94 137 LEU B O 1
ATOM 2880 N N . ILE B 1 138 ? -8.734 -9.758 -6.523 1 98.94 138 ILE B N 1
ATOM 2881 C CA . ILE B 1 138 ? -10.07 -9.25 -6.23 1 98.94 138 ILE B CA 1
ATOM 2882 C C . ILE B 1 138 ? -9.961 -7.965 -5.406 1 98.94 138 ILE B C 1
ATOM 2884 O O . ILE B 1 138 ? -9.344 -7.961 -4.336 1 98.94 138 ILE B O 1
ATOM 2888 N N . PHE B 1 139 ? -10.57 -6.922 -5.902 1 98.88 139 PHE B N 1
ATOM 2889 C CA . PHE B 1 139 ? -10.555 -5.629 -5.23 1 98.88 139 PHE B CA 1
ATOM 2890 C C . PHE B 1 139 ? -11.969 -5.191 -4.863 1 98.88 139 PHE B C 1
ATOM 2892 O O . PHE B 1 139 ? -12.828 -5.043 -5.738 1 98.88 139 PHE B O 1
ATOM 2899 N N . SER B 1 140 ? -12.242 -5 -3.59 1 98.62 140 SER B N 1
ATOM 2900 C CA . SER B 1 140 ? -13.562 -4.586 -3.117 1 98.62 140 SER B CA 1
ATOM 2901 C C . SER B 1 140 ? -13.523 -3.176 -2.537 1 98.62 140 SER B C 1
ATOM 2903 O O . SER B 1 140 ? -12.453 -2.686 -2.158 1 98.62 140 SER B O 1
ATOM 2905 N N . GLY B 1 141 ? -14.648 -2.51 -2.533 1 97.62 141 GLY B N 1
ATOM 2906 C CA . GLY B 1 141 ? -14.68 -1.192 -1.917 1 97.62 141 GLY B CA 1
ATOM 2907 C C . GLY B 1 141 ? -16.062 -0.548 -1.954 1 97.62 141 GLY B C 1
ATOM 2908 O O . GLY B 1 141 ? -16.96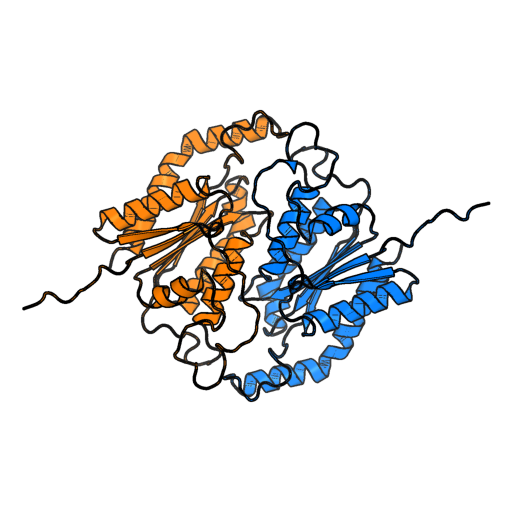9 -1.071 -2.588 1 97.62 141 GLY B O 1
ATOM 2909 N N . GLY B 1 142 ? -16.172 0.55 -1.3 1 96.19 142 GLY B N 1
ATOM 2910 C CA . GLY B 1 142 ? -17.438 1.257 -1.205 1 96.19 142 GLY B CA 1
ATOM 2911 C C . GLY B 1 142 ? -17.672 2.201 -2.365 1 96.19 142 GLY B C 1
ATOM 2912 O O . GLY B 1 142 ? -18.812 2.598 -2.621 1 96.19 142 GLY B O 1
ATOM 2913 N N . ALA B 1 143 ? -16.672 2.582 -3.111 1 95.81 143 ALA B N 1
ATOM 2914 C CA . ALA B 1 143 ? -16.828 3.496 -4.238 1 95.81 143 ALA B CA 1
ATOM 2915 C C . ALA B 1 143 ? -17.734 2.898 -5.312 1 95.81 143 ALA B C 1
ATOM 2917 O O . ALA B 1 143 ? -17.75 1.68 -5.5 1 95.81 143 ALA B O 1
ATOM 2918 N N . PRO B 1 144 ? -18.422 3.754 -6.031 1 96.44 144 PRO B N 1
ATOM 2919 C CA . PRO B 1 144 ? -19.312 3.248 -7.09 1 96.44 144 PRO B CA 1
ATOM 2920 C C . PRO B 1 144 ? -18.547 2.605 -8.242 1 96.44 144 PRO B C 1
ATOM 2922 O O . PRO B 1 144 ? -17.328 2.805 -8.367 1 96.44 144 PRO B O 1
ATOM 2925 N N . LYS B 1 145 ? -19.25 1.824 -9.008 1 96.25 145 LYS B N 1
ATOM 2926 C CA . LYS B 1 145 ? -18.672 1.064 -10.117 1 96.25 145 LYS B CA 1
ATOM 2927 C C . LYS B 1 145 ? -17.891 1.973 -11.062 1 96.25 145 LYS B C 1
ATOM 2929 O O . LYS B 1 145 ? -16.844 1.588 -11.562 1 96.25 145 LYS B O 1
ATOM 2934 N N . ASP B 1 146 ? -18.422 3.125 -11.297 1 95.31 146 ASP B N 1
ATOM 2935 C CA . ASP B 1 146 ? -17.766 4.051 -12.211 1 95.31 146 ASP B CA 1
ATOM 2936 C C . ASP B 1 146 ? -16.344 4.383 -11.742 1 95.31 146 ASP B C 1
ATOM 2938 O O . ASP B 1 146 ? -15.43 4.523 -12.555 1 95.31 146 ASP B O 1
ATOM 2942 N N . TYR B 1 147 ? -16.156 4.504 -10.484 1 94.44 147 TYR B N 1
ATOM 2943 C CA . TYR B 1 147 ? -14.836 4.801 -9.938 1 94.44 147 TYR B CA 1
ATOM 2944 C C . TYR B 1 147 ? -13.883 3.635 -10.164 1 94.44 147 TYR B C 1
ATOM 2946 O O . TYR B 1 147 ? -12.703 3.842 -10.461 1 94.44 147 TYR B O 1
ATOM 2954 N N . PHE B 1 148 ? -14.344 2.455 -10 1 95.38 148 PHE B N 1
ATOM 2955 C CA . PHE B 1 148 ? -13.508 1.281 -10.242 1 95.38 148 PHE B CA 1
ATOM 2956 C C . PHE B 1 148 ? -13.172 1.149 -11.719 1 95.38 148 PHE B C 1
ATOM 2958 O O . PHE B 1 148 ? -12.047 0.801 -12.078 1 95.38 148 PHE B O 1
ATOM 2965 N N . ASP B 1 149 ? -14.125 1.444 -12.602 1 94.56 149 ASP B N 1
ATOM 2966 C CA . ASP B 1 149 ? -13.969 1.273 -14.039 1 94.56 149 ASP B CA 1
ATOM 2967 C C . ASP B 1 149 ? -13.062 2.352 -14.625 1 94.56 149 ASP B C 1
ATOM 2969 O O . ASP B 1 149 ? -12.43 2.143 -15.664 1 94.56 149 ASP B O 1
ATOM 2973 N N . ASN B 1 150 ? -12.969 3.465 -13.938 1 93.19 150 ASN B N 1
ATOM 2974 C CA . ASN B 1 150 ? -12.203 4.578 -14.484 1 93.19 150 ASN B CA 1
ATOM 2975 C C . ASN B 1 150 ? -11.094 5.012 -13.531 1 93.19 150 ASN B C 1
ATOM 2977 O O . ASN B 1 150 ? -9.914 4.777 -13.797 1 93.19 150 ASN B O 1
ATOM 2981 N N . GLY B 1 151 ? -11.461 5.418 -12.359 1 92.06 151 GLY B N 1
ATOM 2982 C CA . GLY B 1 151 ? -10.516 5.965 -11.398 1 92.06 151 GLY B CA 1
ATOM 2983 C C . GLY B 1 151 ? -9.508 4.945 -10.906 1 92.06 151 GLY B C 1
ATOM 2984 O O . GLY B 1 151 ? -8.32 5.258 -10.758 1 92.06 151 GLY B O 1
ATOM 2985 N N . TYR B 1 152 ? -9.961 3.754 -10.672 1 95 152 TYR B N 1
ATOM 2986 C CA . TYR B 1 152 ? -9.094 2.736 -10.094 1 95 152 TYR B CA 1
ATOM 2987 C C . TYR B 1 152 ? -8.57 1.789 -11.164 1 95 152 TYR B C 1
ATOM 2989 O O . TYR B 1 152 ? -7.715 0.943 -10.883 1 95 152 TYR B O 1
ATOM 2997 N N . LYS B 1 153 ? -8.992 1.925 -12.383 1 95.06 153 LYS B N 1
ATOM 2998 C CA . LYS B 1 153 ? -8.703 0.953 -13.43 1 95.06 153 LYS B CA 1
ATOM 2999 C C . LYS B 1 153 ? -7.203 0.782 -13.633 1 95.06 153 LYS B C 1
ATOM 3001 O O . LYS B 1 153 ? -6.703 -0.343 -13.688 1 95.06 153 LYS B O 1
ATOM 3006 N N . ALA B 1 154 ? -6.527 1.837 -13.75 1 93.25 154 ALA B N 1
ATOM 3007 C CA . ALA B 1 154 ? -5.09 1.778 -14 1 93.25 154 ALA B CA 1
ATOM 3008 C C . ALA B 1 154 ? -4.359 1.063 -12.867 1 93.25 154 ALA B C 1
ATOM 3010 O O . ALA B 1 154 ? -3.461 0.256 -13.109 1 93.25 154 ALA B O 1
ATOM 3011 N N . MET B 1 155 ? -4.738 1.388 -11.672 1 93.81 155 MET B N 1
ATOM 3012 C CA . MET B 1 155 ? -4.113 0.763 -10.508 1 93.81 155 MET B CA 1
ATOM 3013 C C . MET B 1 155 ? -4.379 -0.739 -10.492 1 93.81 155 MET B C 1
ATOM 3015 O O . MET B 1 155 ? -3.455 -1.535 -10.312 1 93.81 155 MET B O 1
ATOM 3019 N N . CYS B 1 156 ? -5.621 -1.14 -10.695 1 96.31 156 CYS B N 1
ATOM 3020 C CA . CYS B 1 156 ? -5.992 -2.551 -10.688 1 96.31 156 CYS B CA 1
ATOM 3021 C C . CYS B 1 156 ? -5.262 -3.312 -11.781 1 96.31 156 CYS B C 1
ATOM 3023 O O . CYS B 1 156 ? -4.68 -4.367 -11.531 1 96.31 156 CYS B O 1
ATOM 3025 N N . LYS B 1 157 ? -5.27 -2.723 -12.938 1 96.62 157 LYS B N 1
ATOM 3026 C CA . LYS B 1 157 ? -4.625 -3.357 -14.078 1 96.62 157 LYS B CA 1
ATOM 3027 C C . LYS B 1 157 ? -3.119 -3.484 -13.859 1 96.62 157 LYS B C 1
ATOM 3029 O O . LYS B 1 157 ? -2.518 -4.496 -14.227 1 96.62 157 LYS B O 1
ATOM 3034 N N . GLN B 1 158 ? -2.539 -2.486 -13.328 1 95.88 158 GLN B N 1
ATOM 3035 C CA . GLN B 1 158 ? -1.102 -2.512 -13.078 1 95.88 158 GLN B CA 1
ATOM 3036 C C . GLN B 1 158 ? -0.724 -3.66 -12.148 1 95.88 158 GLN B C 1
ATOM 3038 O O . GLN B 1 158 ? 0.288 -4.332 -12.359 1 95.88 158 GLN B O 1
ATOM 3043 N N . GLN B 1 159 ? -1.525 -3.881 -11.117 1 97.81 159 GLN B N 1
ATOM 3044 C CA . GLN B 1 159 ? -1.252 -4.996 -10.219 1 97.81 159 GLN B CA 1
ATOM 3045 C C . GLN B 1 159 ? -1.26 -6.324 -10.969 1 97.81 159 GLN B C 1
ATOM 3047 O O . GLN B 1 159 ? -0.365 -7.152 -10.789 1 97.81 159 GLN B O 1
ATOM 3052 N N . SER B 1 160 ? -2.254 -6.484 -11.781 1 98.31 160 SER B N 1
ATOM 3053 C CA . SER B 1 160 ? -2.381 -7.711 -12.562 1 98.31 160 SER B CA 1
ATOM 3054 C C . SER B 1 160 ? -1.233 -7.852 -13.562 1 98.31 160 SER B C 1
ATOM 3056 O O . SER B 1 160 ? -0.652 -8.93 -13.695 1 98.31 160 SER B O 1
ATOM 3058 N N . ASP B 1 161 ? -0.878 -6.789 -14.211 1 97.56 161 ASP B N 1
ATOM 3059 C CA . ASP B 1 161 ? 0.177 -6.805 -15.227 1 97.56 161 ASP B CA 1
ATOM 3060 C C . ASP B 1 161 ? 1.525 -7.16 -14.602 1 97.56 161 ASP B C 1
ATOM 3062 O O . ASP B 1 161 ? 2.309 -7.906 -15.195 1 97.56 161 ASP B O 1
ATOM 3066 N N . ILE B 1 162 ? 1.825 -6.645 -13.492 1 96.19 162 ILE B N 1
ATOM 3067 C CA . ILE B 1 162 ? 3.1 -6.898 -12.828 1 96.19 162 ILE B CA 1
ATOM 3068 C C . ILE B 1 162 ? 3.193 -8.367 -12.438 1 96.19 162 ILE B C 1
ATOM 3070 O O . ILE B 1 162 ? 4.234 -9.008 -12.625 1 96.19 162 ILE B O 1
ATOM 3074 N N . LEU B 1 163 ? 2.098 -8.875 -11.891 1 97.56 163 LEU B N 1
ATOM 3075 C CA . LEU B 1 163 ? 2.1 -10.281 -11.508 1 97.56 163 LEU B CA 1
ATOM 3076 C C . LEU B 1 163 ? 2.27 -11.18 -12.727 1 97.56 163 LEU B C 1
ATOM 3078 O O . LEU B 1 163 ? 3.004 -12.164 -12.68 1 97.56 163 LEU B O 1
ATOM 3082 N N . LYS B 1 164 ? 1.588 -10.82 -13.812 1 97.12 164 LYS B N 1
ATOM 3083 C CA . LYS B 1 164 ? 1.758 -11.555 -15.062 1 97.12 164 LYS B CA 1
ATOM 3084 C C . LYS B 1 164 ? 3.215 -11.539 -15.516 1 97.12 164 LYS B C 1
ATOM 3086 O O . LYS B 1 164 ? 3.742 -12.562 -15.961 1 97.12 164 LYS B O 1
ATOM 3091 N N . PHE B 1 165 ? 3.824 -10.453 -15.375 1 94.06 165 PHE B N 1
ATOM 3092 C CA . PHE B 1 165 ? 5.203 -10.273 -15.82 1 94.06 165 PHE B CA 1
ATOM 3093 C C . PHE B 1 165 ? 6.152 -11.141 -15 1 94.06 165 PHE B C 1
ATOM 3095 O O . PHE B 1 165 ? 7.055 -11.773 -15.555 1 94.06 165 PHE B O 1
ATOM 3102 N N . ILE B 1 166 ? 5.965 -11.195 -13.727 1 92.94 166 ILE B N 1
ATOM 3103 C CA . ILE B 1 166 ? 6.906 -11.875 -12.844 1 92.94 166 ILE B CA 1
ATOM 3104 C C . ILE B 1 166 ? 6.629 -13.375 -12.844 1 92.94 166 ILE B C 1
ATOM 3106 O O . ILE B 1 166 ? 7.555 -14.188 -12.898 1 92.94 166 ILE B O 1
ATOM 3110 N N . PHE B 1 167 ? 5.34 -13.766 -12.867 1 95.94 167 PHE B N 1
ATOM 3111 C CA . PHE B 1 167 ? 4.996 -15.172 -12.664 1 95.94 167 PHE B CA 1
ATOM 3112 C C . PHE B 1 167 ? 4.738 -15.867 -14 1 95.94 167 PHE B C 1
ATOM 3114 O O . PHE B 1 167 ? 4.5 -17.078 -14.039 1 95.94 167 PHE B O 1
ATOM 3121 N N . LYS B 1 168 ? 4.707 -15.141 -15.086 1 94.38 168 LYS B N 1
ATOM 3122 C CA . LYS B 1 168 ? 4.684 -15.617 -16.469 1 94.38 168 LYS B CA 1
ATOM 3123 C C . LYS B 1 168 ? 3.42 -16.422 -16.734 1 94.38 168 LYS B C 1
ATOM 3125 O O . LYS B 1 168 ? 3.312 -17.078 -17.781 1 94.38 168 LYS B O 1
ATOM 3130 N N . GLY B 1 169 ? 2.506 -16.5 -15.773 1 95 169 GLY B N 1
ATOM 3131 C CA . GLY B 1 169 ? 1.217 -17.141 -15.969 1 95 169 GLY B CA 1
ATOM 3132 C C . GLY B 1 169 ? 0.091 -16.156 -16.234 1 95 169 GLY B C 1
ATOM 3133 O O . GLY B 1 169 ? 0.287 -14.945 -16.141 1 95 169 GLY B O 1
ATOM 3134 N N . HIS B 1 170 ? -1.005 -16.734 -16.594 1 97 170 HIS B N 1
ATOM 3135 C CA . HIS B 1 170 ? -2.219 -15.93 -16.703 1 97 170 HIS B CA 1
ATOM 3136 C C . HIS B 1 170 ? -2.479 -15.133 -15.438 1 97 170 HIS B C 1
ATOM 3138 O O . HIS B 1 170 ? -2.279 -15.633 -14.328 1 97 170 HIS B O 1
ATOM 3144 N N . SER B 1 171 ? -2.885 -13.898 -15.633 1 98.62 171 SER B N 1
ATOM 3145 C CA . SER B 1 171 ? -3.285 -13.047 -14.516 1 98.62 171 SER B CA 1
ATOM 3146 C C . SER B 1 171 ? -4.582 -12.305 -14.828 1 98.62 171 SER B C 1
ATOM 3148 O O . SER B 1 171 ? -4.766 -11.805 -15.945 1 98.62 171 SER B O 1
ATOM 3150 N N . GLU B 1 172 ? -5.473 -12.273 -13.914 1 98.69 172 GLU B N 1
ATOM 3151 C CA . GLU B 1 172 ? -6.73 -11.555 -14.078 1 98.69 172 GLU B CA 1
ATOM 3152 C C . GLU B 1 172 ? -7.172 -10.906 -12.773 1 98.69 172 GLU B C 1
ATOM 3154 O O . GLU B 1 172 ? -6.68 -11.266 -11.703 1 98.69 172 GLU B O 1
ATOM 3159 N N . TYR B 1 173 ? -8.047 -9.922 -12.883 1 98.81 173 TYR B N 1
ATOM 3160 C CA . TYR B 1 173 ? -8.609 -9.297 -11.695 1 98.81 173 TYR B CA 1
ATOM 3161 C C . TYR B 1 173 ? -10.094 -9.023 -11.875 1 98.81 173 TYR B C 1
ATOM 3163 O O . TYR B 1 173 ? -10.602 -9.023 -13 1 98.81 173 TYR B O 1
ATOM 3171 N N . MET B 1 174 ? -10.766 -8.891 -10.805 1 98.62 174 MET B N 1
ATOM 3172 C CA . MET B 1 174 ? -12.141 -8.391 -10.789 1 98.62 174 MET B CA 1
ATOM 3173 C C . MET B 1 174 ? -12.359 -7.441 -9.617 1 98.62 174 MET B C 1
ATOM 3175 O O . MET B 1 174 ? -11.531 -7.375 -8.703 1 98.62 174 MET B O 1
ATOM 3179 N N . THR B 1 175 ? -13.445 -6.691 -9.727 1 98.69 175 THR B N 1
ATOM 3180 C CA . THR B 1 175 ? -13.742 -5.688 -8.711 1 98.69 175 THR B CA 1
ATOM 3181 C C . THR B 1 175 ? -15.117 -5.918 -8.109 1 98.69 175 THR B C 1
ATOM 3183 O O . THR B 1 175 ? -15.969 -6.566 -8.727 1 98.69 175 THR B O 1
ATOM 3186 N N . MET B 1 176 ? -15.266 -5.5 -6.91 1 98.62 176 MET B N 1
ATOM 3187 C CA . MET B 1 176 ? -16.516 -5.496 -6.172 1 98.62 176 MET B CA 1
ATOM 3188 C C . MET B 1 176 ? -16.859 -4.098 -5.664 1 98.62 176 MET B C 1
ATOM 3190 O O . MET B 1 176 ? -16.578 -3.773 -4.504 1 98.62 176 MET B O 1
ATOM 3194 N N . PRO B 1 177 ? -17.516 -3.287 -6.5 1 98.31 177 PRO B N 1
ATOM 3195 C CA . PRO B 1 177 ? -17.828 -1.9 -6.141 1 98.31 177 PRO B CA 1
ATOM 3196 C C . PRO B 1 177 ? -19.078 -1.773 -5.289 1 98.31 177 PRO B C 1
ATOM 3198 O O . PRO B 1 177 ? -19.797 -2.756 -5.094 1 98.31 177 PRO B O 1
ATOM 3201 N N . SER B 1 178 ? -19.312 -0.564 -4.723 1 97.69 178 SER B N 1
ATOM 3202 C CA . SER B 1 178 ? -20.547 -0.112 -4.086 1 97.69 178 SER B CA 1
ATOM 3203 C C . SER B 1 178 ? -20.938 -1.029 -2.932 1 97.69 178 SER B C 1
ATOM 3205 O O . SER B 1 178 ? -22.109 -1.381 -2.785 1 97.69 178 SER B O 1
ATOM 3207 N N . GLN B 1 179 ? -19.938 -1.36 -2.135 1 97.25 179 GLN B N 1
ATOM 3208 C CA . GLN B 1 179 ? -20.234 -2.225 -0.997 1 97.25 179 GLN B CA 1
ATOM 3209 C C . GLN B 1 179 ? -20.516 -1.405 0.26 1 97.25 179 GLN B C 1
ATOM 3211 O O . GLN B 1 179 ? -19.922 -0.339 0.454 1 97.25 179 GLN B O 1
ATOM 3216 N N . LEU B 1 180 ? -21.391 -1.95 1.052 1 96.06 180 LEU B N 1
ATOM 3217 C CA . LEU B 1 180 ? -21.578 -1.392 2.387 1 96.06 180 LEU B CA 1
ATOM 3218 C C . LEU B 1 180 ? -20.344 -1.629 3.254 1 96.06 180 LEU B C 1
ATOM 3220 O O . LEU B 1 180 ? -19.734 -2.697 3.189 1 96.06 180 LEU B O 1
ATOM 3224 N N . LEU B 1 181 ? -20.031 -0.649 4.07 1 91.94 181 LEU B N 1
ATOM 3225 C CA . LEU B 1 181 ? -18.906 -0.799 4.969 1 91.94 181 LEU B CA 1
ATOM 3226 C C . LEU B 1 181 ? -19.141 -1.927 5.969 1 91.94 181 LEU B C 1
ATOM 3228 O O . LEU B 1 181 ? -18.234 -2.723 6.238 1 91.94 181 LEU B O 1
ATOM 3232 N N . LEU B 1 182 ? -20.328 -1.977 6.52 1 93.12 182 LEU B N 1
ATOM 3233 C CA . LEU B 1 182 ? -20.797 -3.02 7.422 1 93.12 182 LEU B CA 1
ATOM 3234 C C . LEU B 1 182 ? -22.203 -3.467 7.043 1 93.12 182 LEU B C 1
ATOM 3236 O O . LEU B 1 182 ? -22.969 -2.693 6.469 1 93.12 182 LEU B O 1
ATOM 3240 N N . PRO B 1 183 ? -22.438 -4.734 7.391 1 91.56 183 PRO B N 1
ATOM 3241 C CA . PRO B 1 183 ? -23.812 -5.16 7.16 1 91.56 183 PRO B CA 1
ATOM 3242 C C . PRO B 1 183 ? -24.828 -4.289 7.895 1 91.56 183 PRO B C 1
ATOM 3244 O O . PRO B 1 183 ? -25.891 -3.959 7.34 1 91.56 183 PRO B O 1
ATOM 3247 N N . ASP B 1 184 ? -24.609 -3.967 9.156 1 93.62 184 ASP B N 1
ATOM 3248 C CA . ASP B 1 184 ? -25.406 -3.029 9.938 1 93.62 184 ASP B CA 1
ATOM 3249 C C . ASP B 1 184 ? -24.75 -1.649 9.977 1 93.62 184 ASP B C 1
ATOM 3251 O O . ASP B 1 184 ? -23.734 -1.458 10.648 1 93.62 184 ASP B O 1
ATOM 3255 N N . THR B 1 185 ? -25.359 -0.699 9.336 1 94.69 185 THR B N 1
ATOM 3256 C CA . THR B 1 185 ? -24.781 0.631 9.219 1 94.69 185 THR B CA 1
ATOM 3257 C C . THR B 1 185 ? -25.5 1.622 10.133 1 94.69 185 THR B C 1
ATOM 3259 O O . THR B 1 185 ? -25.281 2.832 10.039 1 94.69 185 THR B O 1
ATOM 3262 N N . SER B 1 186 ? -26.359 1.148 11.008 1 95 186 SER B N 1
ATOM 3263 C CA . SER B 1 186 ? -27.266 2.006 11.766 1 95 186 SER B CA 1
ATOM 3264 C C . SER B 1 186 ? -26.5 2.92 12.711 1 95 186 SER B C 1
ATOM 3266 O O . SER B 1 186 ? -26.953 4.02 13.031 1 95 186 SER B O 1
ATOM 3268 N N . ARG B 1 187 ? -25.375 2.498 13.141 1 95.38 187 ARG B N 1
ATOM 3269 C CA . ARG B 1 187 ? -24.609 3.279 14.117 1 95.38 187 ARG B CA 1
ATOM 3270 C C . ARG B 1 187 ? -23.609 4.195 13.422 1 95.38 187 ARG B C 1
ATOM 3272 O O . ARG B 1 187 ? -22.953 5.004 14.078 1 95.38 187 ARG B O 1
ATOM 3279 N N . LEU B 1 188 ? -23.422 4.039 12.133 1 95.19 188 LEU B N 1
ATOM 3280 C CA . LEU B 1 188 ? -22.422 4.797 11.391 1 95.19 188 LEU B CA 1
ATOM 3281 C C . LEU B 1 188 ? -22.984 6.133 10.914 1 95.19 188 LEU B C 1
ATOM 3283 O O . LEU B 1 188 ? -24.172 6.227 10.586 1 95.19 188 LEU B O 1
ATOM 3287 N N . HIS B 1 189 ? -22.141 7.156 10.945 1 94.19 189 HIS B N 1
ATOM 3288 C CA . HIS B 1 189 ? -22.5 8.445 10.367 1 94.19 189 HIS B CA 1
ATOM 3289 C C . HIS B 1 189 ? -22.266 8.469 8.867 1 94.19 189 HIS B C 1
ATOM 3291 O O . HIS B 1 189 ? -21.234 8.969 8.398 1 94.19 189 HIS B O 1
ATOM 3297 N N . ILE B 1 190 ? -23.188 7.941 8.094 1 93 190 ILE B N 1
ATOM 3298 C CA . ILE B 1 190 ? -23.172 7.871 6.633 1 93 190 ILE B CA 1
ATOM 3299 C C . ILE B 1 190 ? -24.5 8.367 6.074 1 93 190 ILE B C 1
ATOM 3301 O O . ILE B 1 190 ? -25.562 7.965 6.551 1 93 190 ILE B O 1
ATOM 3305 N N . PRO B 1 191 ? -24.453 9.242 5.145 1 93.38 191 PRO B N 1
ATOM 3306 C CA . PRO B 1 191 ? -25.703 9.703 4.535 1 93.38 191 PRO B CA 1
ATOM 3307 C C . PRO B 1 191 ? -26.562 8.547 4.035 1 93.38 191 PRO B C 1
ATOM 3309 O O . PRO B 1 191 ? -26.047 7.598 3.436 1 93.38 191 PRO B O 1
ATOM 3312 N N . SER B 1 192 ? -27.891 8.672 4.238 1 93.56 192 SER B N 1
ATOM 3313 C CA . SER B 1 192 ? -28.828 7.605 3.916 1 93.56 192 SER B CA 1
ATOM 3314 C C . SER B 1 192 ? -28.844 7.316 2.418 1 93.56 192 SER B C 1
ATOM 3316 O O . SER B 1 192 ? -29.031 6.172 2.004 1 93.56 192 SER B O 1
ATOM 3318 N N . GLU B 1 193 ? -28.625 8.289 1.636 1 93.81 193 GLU B N 1
ATOM 3319 C CA . GLU B 1 193 ? -28.641 8.117 0.186 1 93.81 193 GLU B CA 1
ATOM 3320 C C . GLU B 1 193 ? -27.516 7.203 -0.273 1 93.81 193 GLU B C 1
ATOM 3322 O O . GLU B 1 193 ? -27.672 6.441 -1.228 1 93.81 193 GLU B O 1
ATOM 3327 N N . ARG B 1 194 ? -26.375 7.301 0.356 1 93.19 194 ARG B N 1
ATOM 3328 C CA . ARG B 1 194 ? -25.234 6.441 0.032 1 93.19 194 ARG B CA 1
ATOM 3329 C C . ARG B 1 194 ? -25.531 4.992 0.4 1 93.19 194 ARG B C 1
ATOM 3331 O O . ARG B 1 194 ? -25.172 4.074 -0.343 1 93.19 194 ARG B O 1
ATOM 3338 N N . ILE B 1 195 ? -26.125 4.828 1.502 1 95.69 195 ILE B N 1
ATOM 3339 C CA . ILE B 1 195 ? -26.484 3.49 1.969 1 95.69 195 ILE B CA 1
ATOM 3340 C C . ILE B 1 195 ? -27.469 2.848 0.997 1 95.69 195 ILE B C 1
ATOM 3342 O O . ILE B 1 195 ? -27.281 1.701 0.583 1 95.69 195 ILE B O 1
ATOM 3346 N N . GLU B 1 196 ? -28.469 3.58 0.628 1 96.25 196 GLU B N 1
ATOM 3347 C CA . GLU B 1 196 ? -29.516 3.066 -0.26 1 96.25 196 GLU B CA 1
ATOM 3348 C C . GLU B 1 196 ? -28.938 2.727 -1.635 1 96.25 196 GLU B C 1
ATOM 3350 O O . GLU B 1 196 ? -29.328 1.722 -2.238 1 96.25 196 GLU B O 1
ATOM 3355 N N . GLU B 1 197 ? -28.062 3.535 -2.092 1 96 197 GLU B N 1
ATOM 3356 C CA . GLU B 1 197 ? -27.406 3.273 -3.367 1 96 197 GLU B CA 1
ATOM 3357 C C . GLU B 1 197 ? -26.641 1.947 -3.334 1 96 197 GLU B C 1
ATOM 3359 O O . GLU B 1 197 ? -26.719 1.164 -4.285 1 96 197 GLU B O 1
ATOM 3364 N N . LYS B 1 198 ? -25.969 1.722 -2.309 1 97.44 198 LYS B N 1
ATOM 3365 C CA . LYS B 1 198 ? -25.172 0.507 -2.162 1 97.44 198 LYS B CA 1
ATOM 3366 C C . LYS B 1 198 ? -26.062 -0.719 -1.993 1 97.44 198 LYS B C 1
ATOM 3368 O O . LYS B 1 198 ? -25.781 -1.779 -2.559 1 97.44 198 LYS B O 1
ATOM 3373 N N . LYS B 1 199 ? -27.141 -0.587 -1.265 1 97.25 199 LYS B N 1
ATOM 3374 C CA . LYS B 1 199 ? -28.094 -1.682 -1.123 1 97.25 199 LYS B CA 1
ATOM 3375 C C . LYS B 1 199 ? -28.703 -2.053 -2.469 1 97.25 199 LYS B C 1
ATOM 3377 O O . LYS B 1 199 ? -28.828 -3.234 -2.795 1 97.25 199 LYS B O 1
ATOM 3382 N N . THR B 1 200 ? -29.078 -1.051 -3.193 1 97.88 200 THR B N 1
ATOM 3383 C CA . THR B 1 200 ? -29.656 -1.263 -4.512 1 97.88 200 THR B CA 1
ATOM 3384 C C . THR B 1 200 ? -28.672 -1.958 -5.441 1 97.88 200 THR B C 1
ATOM 3386 O O . THR B 1 200 ? -29.016 -2.926 -6.117 1 97.88 200 THR B O 1
ATOM 3389 N N . PHE B 1 201 ? -27.469 -1.487 -5.461 1 98 201 PHE B N 1
ATOM 3390 C CA . PHE B 1 201 ? -26.438 -2.098 -6.293 1 98 201 PHE B CA 1
ATOM 3391 C C . PHE B 1 201 ? -26.266 -3.57 -5.938 1 98 201 PHE B C 1
ATOM 3393 O O . PHE B 1 201 ? -26.203 -4.422 -6.824 1 98 201 PHE B O 1
ATOM 3400 N N . ASN B 1 202 ? -26.141 -3.84 -4.676 1 97.06 202 ASN B N 1
ATOM 3401 C CA . ASN B 1 202 ? -25.906 -5.211 -4.234 1 97.06 202 ASN B CA 1
ATOM 3402 C C . ASN B 1 202 ? -27.078 -6.121 -4.578 1 97.06 202 ASN B C 1
ATOM 3404 O O . ASN B 1 202 ? -26.875 -7.266 -4.992 1 97.06 202 ASN B O 1
ATOM 3408 N N . ALA B 1 203 ? -28.297 -5.66 -4.375 1 97.19 203 ALA B N 1
ATOM 3409 C CA . ALA B 1 203 ? -29.484 -6.434 -4.738 1 97.19 203 ALA B CA 1
ATOM 3410 C C . ALA B 1 203 ? -29.453 -6.82 -6.215 1 97.19 203 ALA B C 1
ATOM 3412 O O . ALA B 1 203 ? -29.875 -7.922 -6.582 1 97.19 203 ALA B O 1
ATOM 3413 N N . GLU B 1 204 ? -28.875 -5.98 -6.973 1 98 204 GLU B N 1
ATOM 3414 C CA . GLU B 1 204 ? -28.938 -6.16 -8.422 1 98 204 GLU B CA 1
ATOM 3415 C C . GLU B 1 204 ? -27.719 -6.941 -8.93 1 98 204 GLU B C 1
ATOM 3417 O O . GLU B 1 204 ? -27.812 -7.66 -9.922 1 98 204 GLU B O 1
ATOM 3422 N N . HIS B 1 205 ? -26.562 -6.84 -8.25 1 98.06 205 HIS B N 1
ATOM 3423 C CA . HIS B 1 205 ? -25.328 -7.25 -8.922 1 98.06 205 HIS B CA 1
ATOM 3424 C C . HIS B 1 205 ? -24.562 -8.266 -8.086 1 98.06 205 HIS B C 1
ATOM 3426 O O . HIS B 1 205 ? -23.656 -8.93 -8.594 1 98.06 205 HIS B O 1
ATOM 3432 N N . LEU B 1 206 ? -24.875 -8.461 -6.863 1 97.56 206 LEU B N 1
ATOM 3433 C CA . LEU B 1 206 ? -24.062 -9.258 -5.961 1 97.56 206 LEU B CA 1
ATOM 3434 C C . LEU B 1 206 ? -23.969 -10.703 -6.441 1 97.56 206 LEU B C 1
ATOM 3436 O O . LEU B 1 206 ? -22.891 -11.305 -6.422 1 97.56 206 LEU B O 1
ATOM 3440 N N . GLU B 1 207 ? -25.094 -11.273 -6.824 1 98.25 207 GLU B N 1
ATOM 3441 C CA . GLU B 1 207 ? -25.094 -12.664 -7.262 1 98.25 207 GLU B CA 1
ATOM 3442 C C . GLU B 1 207 ? -24.25 -12.852 -8.516 1 98.25 207 GLU B C 1
ATOM 3444 O O . GLU B 1 207 ? -23.547 -13.852 -8.656 1 98.25 207 GLU B O 1
ATOM 3449 N N . GLU B 1 208 ? -24.328 -11.945 -9.398 1 98.56 208 GLU B N 1
ATOM 3450 C CA . GLU B 1 208 ? -23.469 -11.984 -10.586 1 98.56 208 GLU B CA 1
ATOM 3451 C C . GLU B 1 208 ? -22 -11.891 -10.211 1 98.56 208 GLU B C 1
ATOM 3453 O O . GLU B 1 208 ? -21.156 -12.594 -10.773 1 98.56 208 GLU B O 1
ATOM 3458 N N . LEU B 1 209 ? -21.641 -11.008 -9.32 1 98.75 209 LEU B N 1
ATOM 3459 C CA . LEU B 1 209 ? -20.266 -10.875 -8.852 1 98.75 209 LEU B CA 1
ATOM 3460 C C . LEU B 1 209 ? -19.766 -12.172 -8.219 1 98.75 209 LEU B C 1
ATOM 3462 O O . LEU B 1 209 ? -18.641 -12.602 -8.469 1 98.75 209 LEU B O 1
ATOM 3466 N N . LYS B 1 210 ? -20.609 -12.758 -7.461 1 98.81 210 LYS B N 1
ATOM 3467 C CA . LYS B 1 210 ? -20.281 -14.047 -6.852 1 98.81 210 LYS B CA 1
ATOM 3468 C C . LYS B 1 210 ? -20.031 -15.109 -7.918 1 98.81 210 LYS B C 1
ATOM 3470 O O . LYS B 1 210 ? -19.078 -15.891 -7.812 1 98.81 210 LYS B O 1
ATOM 3475 N N . GLN B 1 211 ? -20.875 -15.125 -8.883 1 98.88 211 GLN B N 1
ATOM 3476 C CA . GLN B 1 211 ? -20.719 -16.094 -9.969 1 98.88 211 GLN B CA 1
ATOM 3477 C C . GLN B 1 211 ? -19.406 -15.852 -10.727 1 98.88 211 GLN B C 1
ATOM 3479 O O . GLN B 1 211 ? -18.719 -16.812 -11.086 1 98.88 211 GLN B O 1
ATOM 3484 N N . ASN B 1 212 ? -19.109 -14.625 -11.023 1 98.88 212 ASN B N 1
ATOM 3485 C CA . ASN B 1 212 ? -17.859 -14.289 -11.695 1 98.88 212 ASN B CA 1
ATOM 3486 C C . ASN B 1 212 ? -16.641 -14.75 -10.883 1 98.88 212 ASN B C 1
ATOM 3488 O O . ASN B 1 212 ? -15.656 -15.219 -11.445 1 98.88 212 ASN B O 1
ATOM 3492 N N . ALA B 1 213 ? -16.688 -14.609 -9.594 1 98.94 213 ALA B N 1
ATOM 3493 C CA . ALA B 1 213 ? -15.617 -15.07 -8.719 1 98.94 213 ALA B CA 1
ATOM 3494 C C . ALA B 1 213 ? -15.492 -16.594 -8.758 1 98.94 213 ALA B C 1
ATOM 3496 O O . ALA B 1 213 ? -14.383 -17.125 -8.812 1 98.94 213 ALA B O 1
ATOM 3497 N N . PHE B 1 214 ? -16.641 -17.234 -8.695 1 98.94 214 PHE B N 1
ATOM 3498 C CA . PHE B 1 214 ? -16.641 -18.688 -8.852 1 98.94 214 PHE B CA 1
ATOM 3499 C C . PHE B 1 214 ? -15.961 -19.094 -10.148 1 98.94 214 PHE B C 1
ATOM 3501 O O . PHE B 1 214 ? -15.109 -20 -10.148 1 98.94 214 PHE B O 1
ATOM 3508 N N . GLU B 1 215 ? -16.297 -18.453 -11.227 1 98.88 215 GLU B N 1
ATOM 3509 C CA . GLU B 1 215 ? -15.719 -18.766 -12.531 1 98.88 215 GLU B CA 1
ATOM 3510 C C . GLU B 1 215 ? -14.227 -18.469 -12.555 1 98.88 215 GLU B C 1
ATOM 3512 O O . GLU B 1 215 ? -13.461 -19.172 -13.234 1 98.88 215 GLU B O 1
ATOM 3517 N N . MET B 1 216 ? -13.789 -17.422 -11.906 1 98.88 216 MET B N 1
ATOM 3518 C CA . MET B 1 216 ? -12.352 -17.188 -11.766 1 98.88 216 MET B CA 1
ATOM 3519 C C . MET B 1 216 ? -11.672 -18.406 -11.148 1 98.88 216 MET B C 1
ATOM 3521 O O . MET B 1 216 ? -10.617 -18.844 -11.617 1 98.88 216 MET B O 1
ATOM 3525 N N . GLY B 1 217 ? -12.289 -18.891 -10.062 1 98.88 217 GLY B N 1
ATOM 3526 C CA . GLY B 1 217 ? -11.75 -20.109 -9.453 1 98.88 217 GLY B CA 1
ATOM 3527 C C . GLY B 1 217 ? -11.641 -21.266 -10.422 1 98.88 217 GLY B C 1
ATOM 3528 O O . GLY B 1 217 ? -10.633 -21.969 -10.445 1 98.88 217 GLY B O 1
ATOM 3529 N N . VAL B 1 218 ? -12.656 -21.438 -11.227 1 98.75 218 VAL B N 1
ATOM 3530 C CA . VAL B 1 218 ? -12.68 -22.484 -12.227 1 98.75 218 VAL B CA 1
ATOM 3531 C C . VAL B 1 218 ? -11.531 -22.281 -13.219 1 98.75 218 VAL B C 1
ATOM 3533 O O . VAL B 1 218 ? -10.789 -23.219 -13.508 1 98.75 218 VAL B O 1
ATOM 3536 N N . ARG B 1 219 ? -11.344 -21.078 -13.703 1 98.38 219 ARG B N 1
ATOM 3537 C CA . ARG B 1 219 ? -10.305 -20.781 -14.68 1 98.38 219 ARG B CA 1
ATOM 3538 C C . ARG B 1 219 ? -8.914 -21 -14.094 1 98.38 219 ARG B C 1
ATOM 3540 O O . ARG B 1 219 ? -8.039 -21.547 -14.766 1 98.38 219 ARG B O 1
ATOM 3547 N N . LEU B 1 220 ? -8.703 -20.609 -12.859 1 98.06 220 LEU B N 1
ATOM 3548 C CA . LEU B 1 220 ? -7.395 -20.703 -12.219 1 98.06 220 LEU B CA 1
ATOM 3549 C C . LEU B 1 220 ? -7.035 -22.156 -11.922 1 98.06 220 LEU B C 1
ATOM 3551 O O . LEU B 1 220 ? -5.855 -22.5 -11.805 1 98.06 220 LEU B O 1
ATOM 3555 N N . ALA B 1 221 ? -8.031 -23.016 -11.797 1 96.62 221 ALA B N 1
ATOM 3556 C CA . ALA B 1 221 ? -7.816 -24.422 -11.5 1 96.62 221 ALA B CA 1
ATOM 3557 C C . ALA B 1 221 ? -7.727 -25.25 -12.781 1 96.62 221 ALA B C 1
ATOM 3559 O O . ALA B 1 221 ? -7.395 -26.438 -12.742 1 96.62 221 ALA B O 1
ATOM 3560 N N . SER B 1 222 ? -8.133 -24.672 -13.852 1 92.31 222 SER B N 1
ATOM 3561 C CA . SER B 1 222 ? -8.164 -25.391 -15.109 1 92.31 222 SER B CA 1
ATOM 3562 C C . SER B 1 222 ? -6.785 -25.438 -15.766 1 92.31 222 SER B C 1
ATOM 3564 O O . SER B 1 222 ? -5.945 -24.578 -15.5 1 92.31 222 SER B O 1
ATOM 3566 N N . GLU B 1 223 ? -6.422 -26.469 -16.562 1 79.56 223 GLU B N 1
ATOM 3567 C CA . GLU B 1 223 ? -5.137 -26.688 -17.234 1 79.56 223 GLU B CA 1
ATOM 3568 C C . GLU B 1 223 ? -4.914 -25.672 -18.344 1 79.56 223 GLU B C 1
ATOM 3570 O O . GLU B 1 223 ? -5.871 -25.188 -18.953 1 79.56 223 GLU B O 1
#

Foldseek 3Di:
DPPPCPPQQAQEEEEELDLDCCDDQNLLSVLLQLLLVVVVGHYDYDYLNPWDAFADPPPCPCADPPNLQPFFDPDDTRCRVVLVSQLPHQEYEYEFEQDPLHTHNSSRRNVRNNQSRFAYPDPVQRGNRPAAHEYEYEYEYQAAPVCCVPVNVVVQVVVQVVSCVHRVDHGYYDYHYNADPDPDCPVPPDDPVSVVSSVVCCVVCVVVSNVVSSVNSNVSNDD/DPPPCPVQQAQEEEEELELDCCDDQNLLSVLLQLLLVVVVGHYDYDYLNVWDAFADPPPCPCADPPNLQPFFDPDDTRCRVVLVSQLPHQEYEYEFEQDPLHTHNSSRRNVRNNQSRFAYPDPVQRGNHPAAHEYEYEYEYQAAPVCCVPVNVVVQVVVQVVSCVHRVDHGYYDYHYNADPDPDCPVPPDDPVSVVSSVVCCVVCVVVSNVVSSVNSNVSNDD

Solvent-accessible surface area (backbone atoms only — not comparable to full-atom values): 23423 Å² total; per-residue (Å²): 130,80,81,68,85,74,70,83,66,55,33,26,45,34,38,36,20,33,58,50,78,83,40,74,49,38,58,34,52,52,26,20,42,51,19,19,39,73,71,78,42,44,57,44,80,42,57,49,67,80,45,66,66,72,46,59,59,78,80,56,70,44,40,24,62,89,29,66,72,48,58,36,68,88,66,84,46,64,54,43,63,53,54,63,47,56,78,71,23,50,19,40,31,45,28,19,38,50,54,94,92,33,64,28,29,55,36,36,16,52,48,43,43,47,49,53,19,33,38,37,62,41,87,89,54,44,33,27,67,92,60,61,30,27,39,38,38,38,39,21,30,55,53,48,56,67,43,49,71,54,76,39,31,64,60,54,49,48,56,34,50,51,49,24,65,53,35,65,20,61,50,44,70,50,75,42,53,23,39,69,94,47,96,75,55,86,60,41,47,58,55,66,69,60,52,50,52,20,52,53,47,42,75,73,41,43,68,58,51,34,50,53,27,18,48,48,15,36,58,54,62,49,132,128,80,78,69,84,74,70,82,67,56,33,27,44,33,39,35,20,34,58,51,79,83,41,73,51,37,58,35,50,53,25,21,41,49,17,19,39,73,72,76,42,46,58,46,80,42,57,48,68,78,45,64,64,73,44,59,59,78,77,55,70,44,40,25,61,91,29,65,72,49,58,37,68,89,66,84,47,64,55,42,63,53,54,64,46,57,79,72,24,49,20,42,32,46,28,20,38,50,52,92,92,32,63,28,29,55,37,36,16,52,49,41,44,48,50,52,20,32,39,38,63,40,88,91,52,44,33,27,67,92,62,62,29,28,38,39,36,38,40,21,31,54,54,48,56,67,43,50,70,53,75,40,31,63,62,56,49,48,55,33,52,52,50,22,65,54,34,66,19,62,50,44,70,51,74,42,53,23,40,68,94,46,96,76,54,84,59,42,47,56,56,66,68,60,52,50,50,19,52,53,48,42,75,72,41,44,69,58,51,35,50,52,26,18,48,48,15,36,57,52,62,48,134

Nearest PDB structures (foldseek):
  4r81-assembly3_C-2  TM=7.232E-01  e=2.176E-09  Methanothermobacter marburgensis str. Marburg
  1t5b-assembly1_B  TM=6.714E-01  e=9.081E-07  Salmonella enterica subsp. enterica serovar Typhimurium
  3eyw-assembly1_B  TM=6.134E-01  e=1.152E-05  Escherichia coli K-12
  3l9x-assembly1_B  TM=5.851E-01  e=2.987E-05  Escherichia coli K-12
  1rli-assembly1_A  TM=6.606E-01  e=4.885E-04  Bacillus subtilis

Radius of gyration: 22.69 Å; Cα contacts (8 Å, |Δi|>4): 874; chains: 2; bounding box: 59×86×56 Å

Organism: Trichomonas vaginalis (strain ATCC PRA-98 / G3) (NCBI:txid412133)

InterPro domains:
  IPR005025 NADPH-dependent FMN reductase-like domain [PF03358] (11-116)
  IPR029039 Flavoprotein-like superfamily [G3DSA:3.40.50.360] (10-179)
  IPR029039 Flavoprotein-like superfamily [SSF52218] (10-220)
  IPR051796 Iron-sulfur flavoprotein SsuE-like [PTHR43278] (11-223)

Secondary structure (DSSP, 8-state):
----------SEEEEE--SSTTSHHHHHHHHHHHHHHHTT--EEEEEGGGS---------GGGBTT-TT----SS-STTHHHHHHHTT-SEEEEEEEEETTEE-HHHHHHHHHHHHHHB---SS--B--SS-EEEEEEEE-SS-HHIIIIITHHHHHHHHHHHHHHHEEEEEEEEE-S--SSS--TTB---HHHHHHHHHHHHHHHHHHHHHHHHHHHHHH--/----------SEEEEE--SSTTSHHHHHHHHHHHHHHHTT--EEEEEGGGS---------GGGBTT-TT----SS-STTHHHHHHHTT-SEEEEEEEEETTEE-HHHHHHHHHHHHHHB---SS--B--SS-EEEEEEEE-SS-HHIIIIITHHHHHHHHHHHHHHHEEEEEEEEE-S--SSS--TTB---HHHHHHHHHHHHHHHHHHHHHHHHHHHHHH--

pLDDT: mean 93.95, std 11.57, range [28.08, 98.94]